Protein AF-A0A1Y2AYG5-F1 (afdb_monomer)

Sequence (464 aa):
MLGGLNALKTDTSNVKEKLIAFVEADDFTETLEAFQVYKQSCIDKLEKLKEGNGNNEVANIFNKQNTTQPKKDNTPIDLSVPEDESWRNLPEFIEIEEIIKEDTFNIKTKEPYIVYTNLKKASIRSIPHLRPMWKGLDSHFEAEEYQKSAKVYDEFLKKRDEYREDNKKIYPQERNILIIGAGPAGLRMAIEAAFLKFNNIVVAEKKNFFDRTEILEAWPFDLIDLRDLGVRDLYTNFGVRGHDLISTKRLQLCLLKLALILGVRVYPSSEYKYVNRFNNKKSPYYTATFETEYDELKNYEFNVLVDASGHNSNIMKEFNFEKEVIPGLHDIAITANFDTDNNINNLNKAKYTPFNHGICNVQFSNIIYNSDETHFILTTPDKENLLDTGVLIEDKDSLDELLEPENVNYDILATYLRRVADKCKIPATCLLSISNKTNKPCIGIYNISERHCANKPSKFLAEV

Nearest PDB structures (foldseek):
  4txk-assembly1_A  TM=8.740E-01  e=3.853E-24  Mus musculus
  6ici-assembly1_A  TM=8.626E-01  e=5.966E-24  Homo sapiens
  2c4c-assembly1_A  TM=8.915E-01  e=1.985E-23  Mus musculus
  9ewy-assembly1_A  TM=8.355E-01  e=2.215E-23  Homo sapiens
  8y6k-assembly1_A  TM=8.311E-01  e=3.052E-22  Homo sapiens

Structure (mmCIF, N/CA/C/O backbone):
data_AF-A0A1Y2AYG5-F1
#
_entry.id   AF-A0A1Y2AYG5-F1
#
loop_
_atom_site.group_PDB
_atom_site.id
_atom_site.type_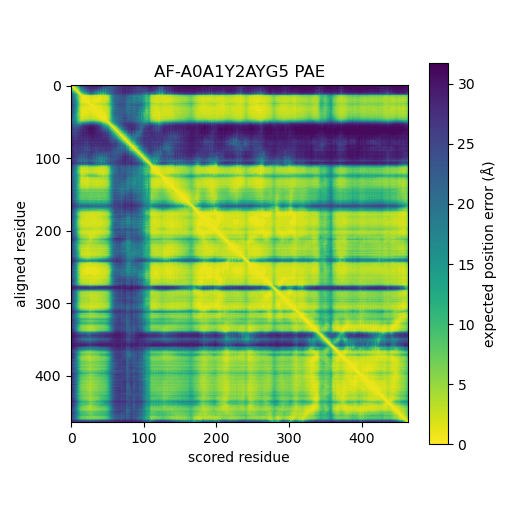symbol
_atom_site.label_atom_id
_atom_site.label_alt_id
_atom_site.label_comp_id
_atom_site.label_asym_id
_atom_site.label_entity_id
_atom_site.label_seq_id
_atom_site.pdbx_PDB_ins_code
_atom_site.Cartn_x
_atom_site.Cartn_y
_atom_site.Cartn_z
_atom_site.occupancy
_atom_site.B_iso_or_equiv
_atom_site.auth_seq_id
_atom_site.auth_comp_id
_atom_site.auth_asym_id
_atom_site.auth_atom_id
_atom_site.pdbx_PDB_model_num
ATOM 1 N N . MET A 1 1 ? -31.610 45.665 21.659 1.00 35.00 1 MET A N 1
ATOM 2 C CA . MET A 1 1 ? -31.262 45.163 20.311 1.00 35.00 1 MET A CA 1
ATOM 3 C C . MET A 1 1 ? -29.876 45.676 19.970 1.00 35.00 1 MET A C 1
ATOM 5 O O . MET A 1 1 ? -29.700 46.877 20.087 1.00 35.00 1 MET A O 1
ATOM 9 N N . LEU A 1 2 ? -28.960 44.777 19.586 1.00 32.00 2 LEU A N 1
ATOM 10 C CA . LEU A 1 2 ? -27.516 44.934 19.287 1.00 32.00 2 LEU A CA 1
ATOM 11 C C . LEU A 1 2 ? -26.640 44.188 20.304 1.00 32.00 2 LEU A C 1
ATOM 13 O O . LEU A 1 2 ? -26.036 44.777 21.189 1.00 32.00 2 LEU A O 1
ATOM 17 N N . GLY A 1 3 ? -26.596 42.862 20.170 1.00 26.06 3 GLY A N 1
ATOM 18 C CA . GLY A 1 3 ? -25.711 41.999 20.959 1.00 26.06 3 GLY A CA 1
ATOM 19 C C . GLY A 1 3 ? -25.480 40.623 20.334 1.00 26.06 3 GLY A C 1
ATOM 20 O O . GLY A 1 3 ? -25.207 39.676 21.054 1.00 26.06 3 GLY A O 1
ATOM 21 N N . GLY A 1 4 ? -25.642 40.485 19.012 1.00 30.83 4 GLY A N 1
ATOM 22 C CA . GLY A 1 4 ? -25.749 39.177 18.356 1.00 30.83 4 GLY A CA 1
ATOM 23 C C . GLY A 1 4 ? -24.861 38.971 17.133 1.00 30.83 4 GLY A C 1
ATOM 24 O O . GLY A 1 4 ? -25.302 38.282 16.228 1.00 30.83 4 GLY A O 1
ATOM 25 N N . LEU A 1 5 ? -23.667 39.578 17.053 1.00 32.94 5 LEU A N 1
ATOM 26 C CA . LEU A 1 5 ? -22.812 39.445 15.854 1.00 32.94 5 LEU A CA 1
ATOM 27 C C . LEU A 1 5 ? -21.291 39.308 16.084 1.00 32.94 5 LEU A C 1
ATOM 29 O O . LEU A 1 5 ? -20.568 39.151 15.111 1.00 32.94 5 LEU A O 1
ATOM 33 N N . ASN A 1 6 ? -20.779 39.270 17.322 1.00 32.59 6 ASN A N 1
ATOM 34 C CA . ASN A 1 6 ? -19.320 39.269 17.570 1.00 32.59 6 ASN A CA 1
ATOM 35 C C . ASN A 1 6 ? -18.747 37.980 18.191 1.00 32.59 6 ASN A C 1
ATOM 37 O O . ASN A 1 6 ? -17.748 38.025 18.903 1.00 32.59 6 ASN A O 1
AT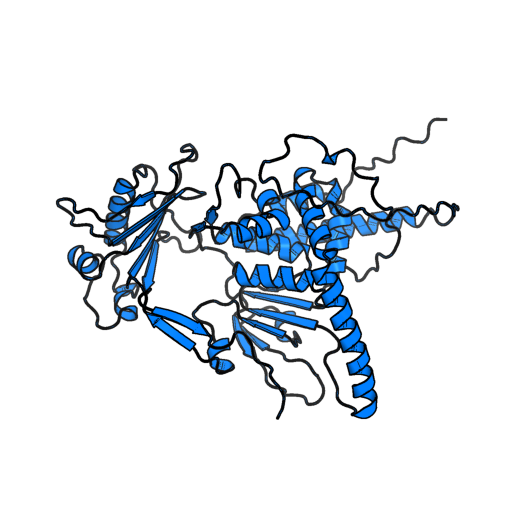OM 41 N N . ALA A 1 7 ? -19.330 36.818 17.890 1.00 35.38 7 ALA A N 1
ATOM 42 C CA . ALA A 1 7 ? -18.737 35.520 18.234 1.00 35.38 7 ALA A CA 1
ATOM 43 C C . ALA A 1 7 ? -18.156 34.777 17.015 1.00 35.38 7 ALA A C 1
ATOM 45 O O . ALA A 1 7 ? -18.065 33.558 17.015 1.00 35.38 7 ALA A O 1
ATOM 46 N N . LEU A 1 8 ? -17.692 35.497 15.991 1.00 36.84 8 LEU A N 1
ATOM 47 C CA . LEU A 1 8 ? -16.623 35.001 15.116 1.00 36.84 8 LEU A CA 1
ATOM 48 C C . LEU A 1 8 ? -15.284 35.320 15.795 1.00 36.84 8 LEU A C 1
ATOM 50 O O . LEU A 1 8 ? -14.509 36.152 15.331 1.00 36.84 8 LEU A O 1
ATOM 54 N N . LYS A 1 9 ? -15.038 34.702 16.960 1.00 40.22 9 LYS A N 1
ATOM 55 C CA . LYS A 1 9 ? -13.686 34.664 17.522 1.00 40.22 9 LYS A CA 1
ATOM 56 C C . LYS A 1 9 ? -12.837 33.865 16.539 1.00 40.22 9 LYS A C 1
ATOM 58 O O . LYS A 1 9 ? -13.169 32.729 16.211 1.00 40.22 9 LYS A O 1
ATOM 63 N N . THR A 1 10 ? -11.789 34.506 16.046 1.00 39.91 10 THR A N 1
ATOM 64 C CA . THR A 1 10 ? -10.717 33.934 15.235 1.00 39.91 10 THR A CA 1
ATOM 65 C C . THR A 1 10 ? -10.368 32.520 15.711 1.00 39.91 10 THR A C 1
ATOM 67 O O . THR A 1 10 ? -9.982 32.317 16.863 1.00 39.91 10 THR A O 1
ATOM 70 N N . ASP A 1 11 ? -10.554 31.528 14.836 1.00 47.84 11 ASP A N 1
ATOM 71 C CA . ASP A 1 11 ? -10.254 30.123 15.121 1.00 47.84 11 ASP A CA 1
ATOM 72 C C . ASP A 1 11 ? -8.728 29.945 15.221 1.00 47.84 11 ASP A C 1
ATOM 74 O O . ASP A 1 11 ? -8.037 29.685 14.241 1.00 47.84 11 ASP A O 1
ATOM 78 N N . THR A 1 12 ? -8.185 30.155 16.422 1.00 48.59 12 THR A N 1
ATOM 79 C CA . THR A 1 12 ? -6.743 30.067 16.726 1.00 48.59 12 THR A CA 1
ATOM 80 C C . THR A 1 12 ? -6.190 28.643 16.670 1.00 48.59 12 THR A C 1
ATOM 82 O O . THR A 1 12 ? -4.985 28.466 16.803 1.00 48.59 12 THR A O 1
ATOM 85 N N . SER A 1 13 ? -7.037 27.621 16.497 1.00 59.53 13 SER A N 1
ATOM 86 C CA . SER A 1 13 ? -6.594 26.222 16.386 1.00 59.53 13 SER A CA 1
ATOM 87 C C . SER A 1 13 ? -5.858 25.930 15.076 1.00 59.53 13 SER A C 1
ATOM 89 O O . SER A 1 13 ? -5.132 24.949 14.977 1.00 59.53 13 SER A O 1
ATOM 91 N N . ASN A 1 14 ? -6.039 26.786 14.067 1.00 84.50 14 ASN A N 1
ATOM 92 C CA . ASN A 1 14 ? -5.410 26.663 12.759 1.00 84.50 14 ASN A CA 1
ATOM 93 C C . ASN A 1 14 ? -5.638 25.303 12.052 1.00 84.50 14 ASN A C 1
ATOM 95 O O . ASN A 1 14 ? -4.874 24.904 11.172 1.00 84.50 14 ASN A O 1
ATOM 99 N N . VAL A 1 15 ? -6.724 24.595 12.404 1.00 87.19 15 VAL A N 1
ATOM 100 C CA . VAL A 1 15 ? -7.075 23.267 11.858 1.00 87.19 15 VAL A CA 1
ATOM 101 C C . VAL A 1 15 ? -7.103 23.265 10.333 1.00 87.19 15 VAL A C 1
ATOM 103 O O . VAL A 1 15 ? -6.713 22.283 9.711 1.00 87.19 15 VAL A O 1
ATOM 106 N N . LYS A 1 16 ? -7.544 24.366 9.713 1.00 90.19 16 LYS A N 1
ATOM 107 C CA . LYS A 1 16 ? -7.570 24.495 8.254 1.00 90.19 16 LYS A CA 1
ATOM 108 C C . LYS A 1 16 ? -6.169 24.384 7.652 1.00 90.19 16 LYS A C 1
ATOM 110 O O . LYS A 1 16 ? -5.987 23.568 6.760 1.00 90.19 16 LYS A O 1
ATOM 115 N N . GLU A 1 17 ? -5.199 25.170 8.121 1.00 92.44 17 GLU A N 1
ATOM 116 C CA . GLU A 1 17 ? -3.836 25.127 7.572 1.00 92.44 17 GLU A CA 1
ATOM 117 C C . GLU A 1 17 ? -3.163 23.784 7.863 1.00 92.44 17 GLU A C 1
ATOM 119 O O . GLU A 1 17 ? -2.474 23.249 7.000 1.00 92.44 17 GLU A O 1
ATOM 124 N N . LYS A 1 18 ? -3.401 23.192 9.043 1.00 94.00 18 LYS A N 1
ATOM 125 C CA . LYS A 1 18 ? -2.823 21.882 9.379 1.00 94.00 18 LYS A CA 1
ATOM 126 C C . LYS A 1 18 ? -3.422 20.742 8.559 1.00 94.00 18 LYS A C 1
ATOM 128 O O . LYS A 1 18 ? -2.687 19.857 8.138 1.00 94.00 18 LYS A O 1
ATOM 133 N N . LEU A 1 19 ? -4.726 20.787 8.282 1.00 93.56 19 LEU A N 1
ATOM 134 C CA . LEU A 1 19 ? -5.370 19.836 7.379 1.00 93.56 19 LEU A CA 1
ATOM 135 C C . LEU A 1 19 ? -4.857 19.989 5.943 1.00 93.56 19 LEU A C 1
ATOM 137 O O . LEU A 1 19 ? -4.623 18.979 5.293 1.00 93.56 19 LEU A O 1
ATOM 141 N N . ILE A 1 20 ? -4.653 21.222 5.461 1.00 93.06 20 ILE A N 1
ATOM 142 C CA . ILE A 1 20 ? -4.050 21.466 4.140 1.00 93.06 20 ILE A CA 1
ATOM 143 C C . ILE A 1 20 ? -2.657 20.838 4.079 1.00 93.06 20 ILE A C 1
ATOM 145 O O . ILE A 1 20 ? -2.421 20.015 3.205 1.00 93.06 20 ILE A O 1
ATOM 149 N N . ALA A 1 21 ? -1.787 21.129 5.050 1.00 95.06 21 ALA A N 1
ATOM 150 C CA . ALA A 1 21 ? -0.440 20.558 5.096 1.00 95.06 21 ALA A CA 1
ATOM 151 C C . ALA A 1 21 ? -0.455 19.017 5.104 1.00 95.06 21 ALA A C 1
ATOM 153 O O . ALA A 1 21 ? 0.321 18.383 4.401 1.00 95.06 21 ALA A O 1
ATOM 154 N N . PHE A 1 22 ? -1.375 18.401 5.852 1.00 94.81 22 PHE A N 1
ATOM 155 C CA . PHE A 1 22 ? -1.542 16.947 5.851 1.00 94.81 22 PHE A CA 1
ATOM 156 C C . PHE A 1 22 ? -2.014 16.391 4.499 1.00 94.81 22 PHE A C 1
ATOM 158 O O . PHE A 1 22 ? -1.532 15.351 4.052 1.00 94.81 22 PHE A O 1
ATOM 165 N N . VAL A 1 23 ? -2.955 17.065 3.838 1.00 93.69 23 VAL A N 1
ATOM 166 C CA . VAL A 1 23 ? -3.481 16.646 2.530 1.00 93.69 23 VAL A CA 1
ATOM 167 C C . VAL A 1 23 ? -2.434 16.825 1.430 1.00 93.69 23 VAL A C 1
ATOM 169 O O . VAL A 1 23 ? -2.330 15.961 0.560 1.00 93.69 23 VAL A O 1
ATOM 172 N N . GLU A 1 24 ? -1.637 17.890 1.492 1.00 93.88 24 GLU A N 1
ATOM 173 C CA . GLU A 1 24 ? -0.612 18.235 0.501 1.00 93.88 24 GLU A CA 1
ATOM 174 C C . GLU A 1 24 ? 0.703 17.465 0.675 1.00 93.88 24 GLU A C 1
ATOM 176 O O . GLU A 1 24 ? 1.454 17.368 -0.292 1.00 93.88 24 GLU A O 1
ATOM 181 N N . ALA A 1 25 ? 0.954 16.865 1.846 1.00 92.56 25 ALA A N 1
ATOM 182 C CA . ALA A 1 25 ? 2.151 16.062 2.097 1.00 92.56 25 ALA A CA 1
ATOM 183 C C . ALA A 1 25 ? 2.362 14.987 1.013 1.00 92.56 25 ALA A C 1
ATOM 185 O O . ALA A 1 25 ? 1.443 14.213 0.703 1.00 92.56 25 ALA A O 1
ATOM 186 N N . ASP A 1 26 ? 3.566 14.924 0.442 1.00 90.44 26 ASP A N 1
ATOM 187 C CA . ASP A 1 26 ? 3.857 14.129 -0.762 1.00 90.44 26 ASP A CA 1
ATOM 188 C C . ASP A 1 26 ? 4.827 12.964 -0.517 1.00 90.44 26 ASP A C 1
ATOM 190 O O . ASP A 1 26 ? 5.192 1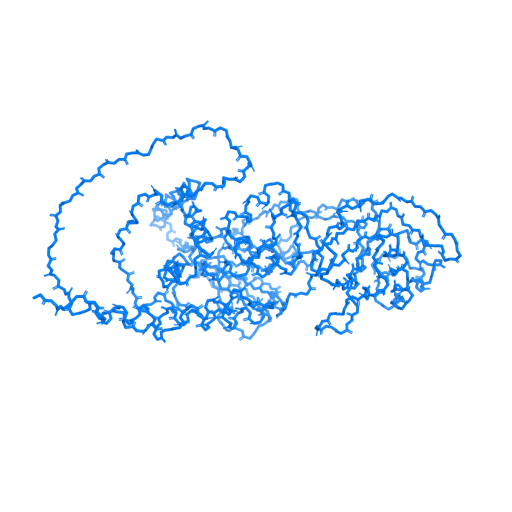2.220 -1.434 1.00 90.44 26 ASP A O 1
ATOM 194 N N . ASP A 1 27 ? 5.226 12.744 0.731 1.00 90.25 27 ASP A N 1
ATOM 195 C CA . ASP A 1 27 ? 5.956 11.548 1.128 1.00 90.25 27 ASP A CA 1
ATOM 196 C C . ASP A 1 27 ? 5.429 10.926 2.424 1.00 90.25 27 ASP A C 1
ATOM 198 O O . ASP A 1 27 ? 4.588 11.483 3.131 1.00 90.25 27 ASP A O 1
ATOM 202 N N . PHE A 1 28 ? 5.888 9.703 2.693 1.00 87.69 28 PHE A N 1
ATOM 203 C CA . PHE A 1 28 ? 5.437 8.897 3.824 1.00 87.69 28 PHE A CA 1
ATOM 204 C C . PHE A 1 28 ? 5.690 9.598 5.165 1.00 87.69 28 PHE A C 1
ATOM 206 O O . PHE A 1 28 ? 4.788 9.677 5.999 1.00 87.69 28 PHE A O 1
ATOM 213 N N . THR A 1 29 ? 6.919 10.072 5.384 1.00 86.31 29 THR A N 1
ATOM 214 C CA . THR A 1 29 ? 7.352 10.669 6.650 1.00 86.31 29 THR A CA 1
ATOM 215 C C . THR A 1 29 ? 6.633 11.989 6.867 1.00 86.31 29 THR A C 1
ATOM 217 O O . THR A 1 29 ? 6.017 12.177 7.915 1.00 86.31 29 THR A O 1
ATOM 220 N N . GLU A 1 30 ? 6.625 12.847 5.846 1.00 91.44 30 GLU A N 1
ATOM 221 C CA . GLU A 1 30 ? 5.915 14.125 5.875 1.00 91.44 30 GLU A CA 1
ATOM 222 C C . GLU A 1 30 ? 4.423 13.923 6.181 1.00 91.44 30 GLU A C 1
ATOM 224 O O . GLU A 1 30 ? 3.861 14.619 7.025 1.00 91.44 30 GLU A O 1
ATOM 229 N N . THR A 1 31 ? 3.785 12.917 5.569 1.00 92.44 31 THR A N 1
ATOM 230 C CA . THR A 1 31 ? 2.367 12.605 5.810 1.00 92.44 31 THR A CA 1
ATOM 231 C C . THR A 1 31 ? 2.112 12.237 7.272 1.00 92.44 31 THR A C 1
ATOM 233 O O . THR A 1 31 ? 1.139 12.714 7.861 1.00 92.44 31 THR A O 1
ATOM 236 N N . LEU A 1 32 ? 2.967 11.407 7.881 1.00 87.81 32 LEU A N 1
ATOM 237 C CA . LEU A 1 32 ? 2.822 11.036 9.290 1.00 87.81 32 LEU A CA 1
ATOM 238 C C . LEU A 1 32 ? 3.035 12.230 10.226 1.00 87.81 32 LEU A C 1
ATOM 240 O O . LEU A 1 32 ? 2.242 12.426 11.147 1.00 87.81 32 LEU A O 1
ATOM 244 N N . GLU A 1 33 ? 4.071 13.034 9.995 1.00 88.38 33 GLU A N 1
ATOM 245 C CA . GLU A 1 33 ? 4.372 14.217 10.807 1.00 88.38 33 GLU A CA 1
ATOM 246 C C . GLU A 1 33 ? 3.253 15.261 10.710 1.00 88.38 33 GLU A C 1
ATOM 248 O O . GLU A 1 33 ? 2.733 15.726 11.731 1.00 88.38 33 GLU A O 1
ATOM 253 N N . ALA A 1 34 ? 2.810 15.571 9.489 1.00 91.44 34 ALA A N 1
ATOM 254 C CA . ALA A 1 34 ? 1.711 16.494 9.245 1.00 91.44 34 ALA A CA 1
ATOM 255 C C . ALA A 1 34 ? 0.401 15.993 9.870 1.00 91.44 34 ALA A C 1
ATOM 257 O O . ALA A 1 34 ? -0.348 16.791 10.442 1.00 91.44 34 ALA A O 1
ATOM 258 N N . PHE A 1 35 ? 0.146 14.677 9.845 1.00 93.25 35 PHE A N 1
ATOM 259 C CA . PHE A 1 35 ? -1.010 14.087 10.516 1.00 93.25 35 PHE A CA 1
ATOM 260 C C . PHE A 1 35 ? -0.979 14.300 12.030 1.00 93.25 35 PHE A C 1
ATOM 262 O O . PHE A 1 35 ? -2.010 14.647 12.599 1.00 93.25 35 PHE A O 1
ATOM 269 N N . GLN A 1 36 ? 0.171 14.136 12.695 1.00 86.88 36 GLN A N 1
ATOM 270 C CA . GLN A 1 36 ? 0.264 14.364 14.145 1.00 86.88 36 GLN A CA 1
ATOM 271 C C . GLN A 1 36 ? -0.063 15.816 14.505 1.00 86.88 36 GLN A C 1
ATOM 273 O O . GLN A 1 36 ? -0.853 16.071 15.417 1.00 86.88 36 GLN A O 1
ATOM 278 N N . VAL A 1 37 ? 0.478 16.772 13.746 1.00 90.06 37 VAL A N 1
ATOM 279 C CA . VAL A 1 37 ? 0.200 18.202 13.943 1.00 90.06 37 VAL A CA 1
ATOM 280 C C . VAL A 1 37 ? -1.278 18.518 13.679 1.00 90.06 37 VAL A C 1
ATOM 282 O O . VAL A 1 37 ? -1.913 19.236 14.456 1.00 90.06 37 VAL A O 1
ATOM 285 N N . TYR A 1 38 ? -1.854 17.964 12.610 1.00 91.69 38 TYR A N 1
ATOM 286 C CA . TYR A 1 38 ? -3.275 18.102 12.292 1.00 91.69 38 TYR A CA 1
ATOM 287 C C . TYR A 1 38 ? -4.172 17.501 13.381 1.00 91.69 38 TYR A C 1
ATOM 289 O O . TYR A 1 38 ? -5.088 18.176 13.864 1.00 91.69 38 TYR A O 1
ATOM 297 N N . LYS A 1 39 ? -3.883 16.276 13.825 1.00 86.50 39 LYS A N 1
ATOM 298 C CA . LYS A 1 39 ? -4.608 15.597 14.899 1.00 86.50 39 LYS A CA 1
ATOM 299 C C . LYS A 1 39 ? -4.593 16.440 16.172 1.00 86.50 39 LYS A C 1
ATOM 301 O O . LYS A 1 39 ? -5.661 16.682 16.730 1.00 86.50 39 LYS A O 1
ATOM 306 N N . GLN A 1 40 ? -3.430 16.951 16.580 1.00 84.25 40 GLN A N 1
ATOM 307 C CA . GLN A 1 40 ? -3.321 17.808 17.762 1.00 84.25 40 GLN A CA 1
ATOM 308 C C . GLN A 1 40 ? -4.148 19.092 17.620 1.00 84.25 40 GLN A C 1
ATOM 310 O O . GLN A 1 40 ? -4.907 19.433 18.520 1.00 84.25 40 GLN A O 1
ATOM 315 N N . SER A 1 41 ? -4.113 19.750 16.456 1.00 88.19 41 SER A N 1
ATOM 316 C CA . SER A 1 41 ? -4.933 20.951 16.227 1.00 88.19 41 SER A CA 1
ATOM 317 C C . SER A 1 41 ? -6.443 20.691 16.364 1.00 88.19 41 SER A C 1
ATOM 319 O O . SER A 1 41 ? -7.191 21.555 16.830 1.00 88.19 41 SER A O 1
ATOM 321 N N . CYS A 1 42 ? -6.905 19.489 15.995 1.00 86.38 42 CYS A N 1
ATOM 322 C CA . CYS A 1 42 ? -8.297 19.082 16.174 1.00 86.38 42 CYS A CA 1
ATOM 323 C C . CYS A 1 42 ? -8.648 18.884 17.652 1.00 86.38 42 CYS A C 1
ATOM 325 O O . CYS A 1 42 ? -9.735 19.291 18.064 1.00 86.38 42 CYS A O 1
ATOM 327 N N . ILE A 1 43 ? -7.739 18.294 18.437 1.00 82.81 43 ILE A N 1
ATOM 328 C CA . ILE A 1 43 ? -7.890 18.129 19.891 1.00 82.81 43 ILE A CA 1
ATOM 329 C C . ILE A 1 43 ? -8.068 19.498 20.542 1.00 82.81 43 ILE A C 1
ATOM 331 O O . ILE A 1 43 ? -9.110 19.754 21.144 1.00 82.81 43 ILE A O 1
ATOM 335 N N . ASP A 1 44 ? -7.124 20.411 20.305 1.00 84.19 44 ASP A N 1
ATOM 336 C CA . ASP A 1 44 ? -7.125 21.755 20.889 1.00 84.19 44 ASP A CA 1
ATOM 337 C C . ASP A 1 44 ? -8.418 22.520 20.554 1.00 84.19 44 ASP A C 1
ATOM 339 O O . ASP A 1 44 ? -8.971 23.259 21.374 1.00 84.19 44 ASP A O 1
ATOM 343 N N . LYS A 1 45 ? -8.930 22.355 19.325 1.00 84.25 45 LYS A N 1
ATOM 344 C CA . LYS A 1 45 ? -10.197 22.960 18.895 1.00 84.25 45 LYS A CA 1
ATOM 345 C C . LYS A 1 45 ? -11.392 22.389 19.655 1.00 84.25 45 LYS A C 1
ATOM 347 O O . LYS A 1 45 ? -12.271 23.146 20.068 1.00 84.25 45 LYS A O 1
ATOM 352 N N . LEU A 1 46 ? -11.457 21.068 19.803 1.00 82.69 46 LEU A N 1
ATOM 353 C CA . LEU A 1 46 ? -12.567 20.395 20.477 1.00 82.69 46 LEU A CA 1
ATOM 354 C C . LEU A 1 46 ? -12.572 20.670 21.985 1.00 82.69 46 LEU A C 1
ATOM 356 O O . LEU A 1 46 ? -13.650 20.834 22.554 1.00 82.69 46 LEU A O 1
ATOM 360 N N . GLU A 1 47 ? -11.406 20.783 22.620 1.00 80.81 47 GLU A N 1
ATOM 361 C CA . GLU A 1 47 ? -11.280 21.168 24.031 1.00 80.81 47 GLU A CA 1
ATOM 362 C C . GLU A 1 47 ? -11.779 22.596 24.279 1.00 80.81 47 GLU A C 1
ATOM 364 O O . GLU A 1 47 ? -12.641 22.804 25.133 1.00 80.81 47 GLU A O 1
ATOM 369 N N . LYS A 1 48 ? -11.380 23.565 23.445 1.00 79.75 48 LYS A N 1
ATOM 370 C CA . LYS A 1 48 ? -11.895 24.947 23.521 1.00 79.75 48 LYS A CA 1
ATOM 371 C C . LYS A 1 48 ? -13.418 25.029 23.375 1.00 79.75 48 LYS A C 1
ATOM 373 O O . LYS A 1 48 ? -14.062 25.868 24.006 1.00 79.75 48 LYS A O 1
ATOM 378 N N . LEU A 1 49 ? -14.013 24.175 22.537 1.00 75.62 49 LEU A N 1
ATOM 379 C CA . LEU A 1 49 ? -15.471 24.110 22.378 1.00 75.62 49 LEU A CA 1
ATOM 380 C C . LEU A 1 49 ? -16.170 23.578 23.638 1.00 75.62 49 LEU A C 1
ATOM 382 O O . LEU A 1 49 ? -17.265 24.042 23.953 1.00 75.62 49 LEU A O 1
ATOM 386 N N . LYS A 1 50 ? -15.548 22.651 24.379 1.00 72.12 50 LYS A N 1
ATOM 387 C CA . LYS A 1 50 ? -16.073 22.187 25.674 1.00 72.12 50 LYS A CA 1
ATOM 388 C C . LYS A 1 50 ? -16.069 23.304 26.711 1.00 72.12 50 LYS A C 1
ATOM 390 O O . LYS A 1 50 ? -17.089 23.540 27.351 1.00 72.12 50 LYS A O 1
ATOM 395 N N . GLU A 1 51 ? -14.949 24.012 26.840 1.00 67.81 51 GLU A N 1
ATOM 396 C CA . GLU A 1 51 ? -14.799 25.118 27.796 1.00 67.81 51 GLU A CA 1
ATOM 397 C C . GLU A 1 51 ? -15.792 26.257 27.519 1.00 67.81 51 GLU A C 1
ATOM 399 O O . GLU A 1 51 ? -16.324 26.864 28.446 1.00 67.81 51 GLU A O 1
ATOM 404 N N . GLY A 1 52 ? -16.092 26.524 26.242 1.00 58.47 52 GLY A N 1
ATOM 405 C CA . GLY A 1 52 ? -17.087 27.520 25.838 1.00 58.47 52 GLY A CA 1
ATOM 406 C C . GLY A 1 52 ? -18.539 27.127 26.137 1.00 58.47 52 GLY A C 1
ATOM 407 O O . GLY A 1 52 ? -19.355 28.008 26.414 1.00 58.47 52 GLY A O 1
ATOM 408 N N . ASN A 1 53 ? -18.860 25.829 26.117 1.00 54.12 53 ASN A N 1
ATOM 409 C CA . ASN A 1 53 ? -20.208 25.315 26.385 1.00 54.12 53 ASN A CA 1
ATOM 410 C C . ASN A 1 53 ? -20.485 25.066 27.877 1.00 54.12 53 ASN A C 1
ATOM 412 O O . ASN A 1 53 ? -21.646 25.074 28.275 1.00 54.12 53 ASN A O 1
ATOM 416 N N . GLY A 1 54 ? -19.453 24.937 28.719 1.00 43.19 54 GLY A N 1
ATOM 417 C CA . GLY A 1 54 ? -19.592 24.756 30.173 1.00 43.19 54 GLY A CA 1
ATOM 418 C C . GLY A 1 54 ? -20.224 25.933 30.937 1.00 43.19 54 GLY A C 1
ATOM 419 O O . GLY A 1 54 ? -20.465 25.813 32.133 1.00 43.19 54 GLY A O 1
ATOM 420 N N . ASN A 1 55 ? -20.515 27.056 30.267 1.00 38.97 55 ASN A N 1
ATOM 421 C CA . ASN A 1 55 ? -21.218 28.211 30.846 1.00 38.97 55 ASN A CA 1
ATOM 422 C C . ASN A 1 55 ? -22.685 28.351 30.400 1.00 38.97 55 ASN A C 1
ATOM 424 O O . ASN A 1 55 ? -23.353 29.282 30.841 1.00 38.97 55 ASN A O 1
ATOM 428 N N . ASN A 1 56 ? -23.196 27.455 29.551 1.00 37.44 56 ASN A N 1
ATOM 429 C CA . ASN A 1 56 ? -24.594 27.455 29.115 1.00 37.44 56 ASN A CA 1
ATOM 430 C C . ASN A 1 56 ? -25.199 26.063 29.311 1.00 37.44 56 ASN A C 1
ATOM 432 O O . ASN A 1 56 ? -25.565 25.389 28.352 1.00 37.44 56 ASN A O 1
ATOM 436 N N . GLU A 1 57 ? -25.312 25.633 30.564 1.00 33.34 57 GLU A N 1
ATOM 437 C CA . GLU A 1 57 ? -26.154 24.490 30.894 1.00 33.34 57 GLU A CA 1
ATOM 438 C C . GLU A 1 57 ? -27.592 24.949 31.188 1.00 33.34 57 GLU A C 1
ATOM 440 O O . GLU A 1 57 ? -27.862 25.729 32.100 1.00 33.34 57 GLU A O 1
ATOM 445 N N . VAL A 1 58 ? -28.500 24.377 30.392 1.00 33.53 58 VAL A N 1
ATOM 446 C CA . VAL A 1 58 ? -29.942 24.194 30.607 1.00 33.53 58 VAL A CA 1
ATOM 447 C C . VAL A 1 58 ? -30.862 25.401 30.367 1.00 33.53 58 VAL A C 1
ATOM 449 O O . VAL A 1 58 ? -31.343 26.064 31.284 1.00 33.53 58 VAL A O 1
ATOM 452 N N . ALA A 1 59 ? -31.280 25.555 29.107 1.00 27.52 59 ALA A N 1
ATOM 453 C CA . ALA A 1 59 ? -32.621 26.034 28.782 1.00 27.52 59 ALA A CA 1
ATOM 454 C C . ALA A 1 59 ? -33.232 25.169 27.665 1.00 27.52 59 ALA A C 1
ATOM 456 O O . ALA A 1 59 ? -32.801 25.223 26.521 1.00 27.52 59 ALA A O 1
ATOM 457 N N . ASN A 1 60 ? -34.216 24.358 28.068 1.00 31.36 60 ASN A N 1
ATOM 458 C CA . ASN A 1 60 ? -35.270 23.677 27.305 1.00 31.36 60 ASN A CA 1
ATOM 459 C C . ASN A 1 60 ? -35.370 23.956 25.792 1.00 31.36 60 ASN A C 1
ATOM 461 O O . ASN A 1 60 ? -35.449 25.114 25.400 1.00 31.36 60 ASN A O 1
ATOM 465 N N . ILE A 1 61 ? -35.635 22.903 25.002 1.00 26.17 61 ILE A N 1
ATOM 466 C CA . ILE A 1 61 ? -36.921 22.688 24.296 1.00 26.17 61 ILE A CA 1
ATOM 467 C C . ILE A 1 61 ? -36.986 21.227 23.799 1.00 26.17 61 ILE A C 1
ATOM 469 O O . ILE A 1 61 ? -36.421 20.849 22.780 1.00 26.17 61 ILE A O 1
ATOM 473 N N . PHE A 1 62 ? -37.736 20.397 24.529 1.00 27.44 62 PHE A N 1
ATOM 474 C CA . PHE A 1 62 ? -38.342 19.178 23.995 1.00 27.44 62 PHE A CA 1
ATOM 475 C C . PHE A 1 62 ? -39.578 19.572 23.179 1.00 27.44 62 PHE A C 1
ATOM 477 O O . PHE A 1 62 ? -40.502 20.166 23.733 1.00 27.44 62 PHE A O 1
ATOM 484 N N . ASN A 1 63 ? -39.589 19.236 21.887 1.00 31.84 63 ASN A N 1
ATOM 485 C CA . ASN A 1 63 ? -40.720 18.679 21.124 1.00 31.84 63 ASN A CA 1
ATOM 486 C C . ASN A 1 63 ? -40.630 19.072 19.647 1.00 31.84 63 ASN A C 1
ATOM 488 O O . ASN A 1 63 ? -41.123 20.124 19.245 1.00 31.84 63 ASN A O 1
ATOM 492 N N . LYS A 1 64 ? -40.125 18.152 18.823 1.00 27.08 64 LYS A N 1
ATOM 493 C CA . LYS A 1 64 ? -40.681 17.891 17.490 1.00 27.08 64 LYS A CA 1
ATOM 494 C C . LYS A 1 64 ? -40.274 16.491 17.039 1.00 27.08 64 LYS A C 1
ATOM 496 O O . LYS A 1 64 ? -39.176 16.263 16.552 1.00 27.08 64 LYS A O 1
ATOM 501 N N . GLN A 1 65 ? -41.189 15.544 17.229 1.00 32.56 65 GLN A N 1
ATOM 502 C CA . GLN A 1 65 ? -41.185 14.297 16.474 1.00 32.56 65 GLN A CA 1
ATOM 503 C C . GLN A 1 65 ? -41.376 14.642 14.995 1.00 32.56 65 GLN A C 1
ATOM 505 O O . GLN A 1 65 ? -42.343 15.321 14.662 1.00 32.56 65 GLN A O 1
ATOM 510 N N . ASN A 1 66 ? -40.501 14.151 14.120 1.00 27.34 66 ASN A N 1
ATOM 511 C CA . ASN A 1 66 ? -40.816 14.011 12.704 1.00 27.34 66 ASN A CA 1
ATOM 512 C C . ASN A 1 66 ? -40.353 12.640 12.214 1.00 27.34 66 ASN A C 1
ATOM 514 O O . ASN A 1 66 ? -39.171 12.347 12.076 1.00 27.34 66 ASN A O 1
ATOM 518 N N . THR A 1 67 ? -41.348 11.796 11.971 1.00 34.28 67 THR A N 1
ATOM 519 C CA . THR A 1 67 ? -41.280 10.556 11.209 1.00 34.28 67 THR A CA 1
ATOM 520 C C . THR A 1 67 ? -41.059 10.861 9.731 1.00 34.28 67 THR A C 1
ATOM 522 O O . THR A 1 67 ? -41.854 11.589 9.135 1.00 34.28 67 THR A O 1
ATOM 525 N N . THR A 1 68 ? -40.061 10.253 9.092 1.00 29.73 68 THR A N 1
ATOM 526 C CA . THR A 1 68 ? -40.106 10.020 7.639 1.00 29.73 68 THR A CA 1
ATOM 527 C C . THR A 1 68 ? -39.217 8.836 7.261 1.00 29.73 68 THR A C 1
ATOM 529 O O . THR A 1 68 ? -38.022 8.827 7.532 1.00 29.73 68 THR A O 1
ATOM 532 N N . GLN A 1 69 ? -39.824 7.806 6.668 1.00 28.06 69 GLN A N 1
ATOM 533 C CA . GLN A 1 69 ? -39.122 6.668 6.068 1.00 28.06 69 GLN A CA 1
ATOM 534 C C . GLN A 1 69 ? -38.504 7.080 4.721 1.00 28.06 69 GLN A C 1
ATOM 536 O O . GLN A 1 69 ? -39.166 7.800 3.966 1.00 28.06 69 GLN A O 1
ATOM 541 N N . PRO A 1 70 ? -37.305 6.594 4.353 1.00 35.06 70 PRO A N 1
ATOM 542 C CA . PRO A 1 70 ? -36.759 6.831 3.025 1.00 35.06 70 PRO A CA 1
ATOM 543 C C . PRO A 1 70 ? -37.424 5.904 1.993 1.00 35.06 70 PRO A C 1
ATOM 545 O O . PRO A 1 70 ? -37.546 4.694 2.197 1.00 35.06 70 PRO A O 1
ATOM 548 N N . LYS A 1 71 ? -37.863 6.477 0.865 1.00 30.61 71 LYS A N 1
ATOM 549 C CA . LYS A 1 71 ? -38.293 5.722 -0.321 1.00 30.61 71 LYS A CA 1
ATOM 550 C C . LYS A 1 71 ? -37.060 5.177 -1.046 1.00 30.61 71 LYS A C 1
ATOM 552 O O . LYS A 1 71 ? -36.111 5.919 -1.270 1.00 30.61 71 LYS A O 1
ATOM 557 N N . LYS A 1 72 ? -37.106 3.899 -1.438 1.00 32.62 72 LYS A N 1
ATOM 558 C CA . LYS A 1 72 ? -36.123 3.279 -2.340 1.00 32.62 72 LYS A CA 1
ATOM 559 C C . LYS A 1 72 ? -36.251 3.879 -3.738 1.00 32.62 72 LYS A C 1
ATOM 561 O O . LYS A 1 72 ? -37.340 3.842 -4.311 1.00 32.62 72 LYS A O 1
ATOM 566 N N . ASP A 1 73 ? -35.145 4.393 -4.261 1.00 37.69 73 ASP A N 1
ATOM 567 C CA . ASP A 1 73 ? -35.005 4.788 -5.658 1.00 37.69 73 ASP A CA 1
ATOM 568 C C . ASP A 1 73 ? -34.352 3.631 -6.433 1.00 37.69 73 ASP A C 1
ATOM 570 O O . ASP A 1 73 ? -33.295 3.139 -6.046 1.00 37.69 73 ASP A O 1
ATOM 574 N N . ASN A 1 74 ? -35.030 3.159 -7.479 1.00 33.53 74 ASN A N 1
ATOM 575 C CA . ASN A 1 74 ? -34.625 2.023 -8.316 1.00 33.53 74 ASN A CA 1
ATOM 576 C C . ASN A 1 74 ? -34.178 2.486 -9.717 1.00 33.53 74 ASN A C 1
ATOM 578 O O . ASN A 1 74 ? -34.278 1.728 -10.685 1.00 33.53 74 ASN A O 1
ATOM 582 N N . THR A 1 75 ? -33.738 3.736 -9.862 1.00 35.94 75 THR A N 1
ATOM 583 C CA . THR A 1 75 ? -33.308 4.261 -11.162 1.00 35.94 75 THR A CA 1
ATOM 584 C C . THR A 1 75 ? -31.927 3.695 -11.549 1.00 35.94 75 THR A C 1
ATOM 586 O O . THR A 1 75 ? -31.034 3.654 -10.700 1.00 35.94 75 THR A O 1
ATOM 589 N N . PRO A 1 76 ? -31.717 3.226 -12.798 1.00 33.31 76 PRO A N 1
ATOM 590 C CA . PRO A 1 76 ? -30.410 2.760 -13.263 1.00 33.31 76 PRO A CA 1
ATOM 591 C C . PRO A 1 76 ? -29.339 3.845 -13.104 1.00 33.31 76 PRO A C 1
ATOM 593 O O . PRO A 1 76 ? -29.600 5.010 -13.396 1.00 33.31 76 PRO A O 1
ATOM 596 N N . ILE A 1 77 ? -28.144 3.451 -12.658 1.00 40.25 77 ILE A N 1
ATOM 597 C CA . ILE A 1 77 ? -27.019 4.360 -12.408 1.00 40.25 77 ILE A CA 1
ATOM 598 C C . ILE A 1 77 ? -26.580 4.996 -13.733 1.00 40.25 77 ILE A C 1
ATOM 600 O O . ILE A 1 77 ? -25.978 4.335 -14.580 1.00 40.25 77 ILE A O 1
ATOM 604 N N . ASP A 1 78 ? -26.881 6.281 -13.899 1.00 35.06 78 ASP A N 1
ATOM 605 C CA . ASP A 1 78 ? -26.306 7.123 -14.943 1.00 35.06 78 ASP A CA 1
ATOM 606 C C . ASP A 1 78 ? -24.857 7.463 -14.555 1.00 35.06 78 ASP A C 1
ATOM 608 O O . ASP A 1 78 ? -24.591 7.999 -13.479 1.00 35.06 78 ASP A O 1
ATOM 612 N N . LEU A 1 79 ? -23.907 7.081 -15.412 1.00 38.59 79 LEU A N 1
ATOM 613 C CA . LEU A 1 79 ? -22.467 7.283 -15.213 1.00 38.59 79 LEU A CA 1
ATOM 614 C C . LEU A 1 79 ? -21.991 8.670 -15.680 1.00 38.59 79 LEU A C 1
ATOM 616 O O . LEU A 1 79 ? -20.791 8.952 -15.629 1.00 38.59 79 LEU A O 1
ATOM 620 N N . SER A 1 80 ? -22.895 9.533 -16.151 1.00 33.28 80 SER A N 1
ATOM 621 C CA . SER A 1 80 ? -22.580 10.928 -16.445 1.00 33.28 80 SER A CA 1
ATOM 622 C C . SER A 1 80 ? -22.532 11.770 -15.163 1.00 33.28 80 SER A C 1
ATOM 624 O O . SER A 1 80 ? -23.266 11.552 -14.201 1.00 33.28 80 SER A O 1
ATOM 626 N N . VAL A 1 81 ? -21.594 12.718 -15.115 1.00 38.47 81 VAL A N 1
ATOM 627 C CA . VAL A 1 81 ? -21.438 13.649 -13.989 1.00 38.47 81 VAL A CA 1
ATOM 628 C C . VAL A 1 81 ? -22.666 14.567 -13.948 1.00 38.47 81 VAL A C 1
ATOM 630 O O . VAL A 1 81 ? -22.899 15.256 -14.942 1.00 38.47 81 VAL A O 1
ATOM 633 N N . PRO A 1 82 ? -23.424 14.654 -12.838 1.00 36.09 82 PRO A N 1
ATOM 634 C CA . PRO A 1 82 ? -24.446 15.682 -12.716 1.00 36.09 82 PRO A CA 1
ATOM 635 C C . PRO A 1 82 ? -23.751 17.045 -12.644 1.00 36.09 82 PRO A C 1
ATOM 637 O O . PRO A 1 82 ? -22.996 17.318 -11.711 1.00 36.09 82 PRO A O 1
ATOM 640 N N . GLU A 1 83 ? -23.991 17.905 -13.634 1.00 42.84 83 GLU A N 1
ATOM 641 C CA . GLU A 1 83 ? -23.591 19.322 -13.590 1.00 42.84 83 GLU A CA 1
ATOM 642 C C . GLU A 1 83 ? -24.459 20.138 -12.614 1.00 42.84 83 GLU A C 1
ATOM 644 O O . GLU A 1 83 ? -24.231 21.335 -12.429 1.00 42.84 83 GLU A O 1
ATOM 649 N N . ASP A 1 84 ? -25.462 19.522 -11.984 1.00 45.22 84 ASP A N 1
ATOM 650 C CA . ASP A 1 84 ? -26.427 20.234 -11.165 1.00 45.22 84 ASP A CA 1
ATOM 651 C C . ASP A 1 84 ? -26.027 20.327 -9.685 1.00 45.22 84 ASP A C 1
ATOM 653 O O . ASP A 1 84 ? -25.491 19.423 -9.042 1.00 45.22 84 ASP A O 1
ATOM 657 N N . GLU A 1 85 ? -26.300 21.493 -9.107 1.00 39.34 85 GLU A N 1
ATOM 658 C CA . GLU A 1 85 ? -26.026 21.819 -7.709 1.00 39.34 85 GLU A CA 1
ATOM 659 C C . GLU A 1 85 ? -27.050 21.175 -6.754 1.00 39.34 85 GLU A C 1
ATOM 661 O O . GLU A 1 85 ? -27.356 21.723 -5.692 1.00 39.34 85 GLU A O 1
ATOM 666 N N . SER A 1 86 ? -27.590 20.007 -7.115 1.00 39.25 86 SER A N 1
ATOM 667 C CA . SER A 1 86 ? -28.610 19.260 -6.364 1.00 39.25 86 SER A CA 1
ATOM 668 C C . SER A 1 86 ? -28.166 18.911 -4.935 1.00 39.25 86 SER A C 1
ATOM 670 O O . SER A 1 86 ? -28.996 18.749 -4.038 1.00 39.25 86 SER A O 1
ATOM 672 N N . TRP A 1 87 ? -26.855 18.938 -4.670 1.00 37.56 87 TRP A N 1
ATOM 673 C CA . TRP A 1 87 ? -26.257 18.863 -3.334 1.00 37.56 87 TRP A CA 1
ATOM 674 C C . TRP A 1 87 ? -26.654 20.010 -2.384 1.00 37.56 87 TRP A C 1
ATOM 676 O O . TRP A 1 87 ? -26.464 19.871 -1.175 1.00 37.56 87 TRP A O 1
ATOM 686 N N . ARG A 1 88 ? -27.202 21.130 -2.881 1.00 34.97 88 ARG A N 1
ATOM 687 C CA . ARG A 1 88 ? -27.632 22.279 -2.059 1.00 34.97 88 ARG A CA 1
ATOM 688 C C . ARG A 1 88 ? -28.969 22.093 -1.345 1.00 34.97 88 ARG A C 1
ATOM 690 O O . ARG A 1 88 ? -29.239 22.845 -0.416 1.00 34.97 88 ARG A O 1
ATOM 697 N N . ASN A 1 89 ? -29.777 21.112 -1.746 1.00 35.66 89 ASN A N 1
ATOM 698 C CA . ASN A 1 89 ? -31.148 20.937 -1.249 1.00 35.66 89 ASN A CA 1
ATOM 699 C C . ASN A 1 89 ? -31.334 19.697 -0.356 1.00 35.66 89 ASN A C 1
ATOM 701 O O . ASN A 1 89 ? -32.459 19.229 -0.181 1.00 35.66 89 ASN A O 1
ATOM 705 N N . LEU A 1 90 ? -30.257 19.142 0.209 1.00 33.44 90 LEU A N 1
ATOM 706 C CA . LEU A 1 90 ? -30.370 18.022 1.146 1.00 33.44 90 LEU A CA 1
ATOM 707 C C . LEU A 1 90 ? -30.780 18.518 2.548 1.00 33.44 90 LEU A C 1
ATOM 709 O O . LEU A 1 90 ? -30.332 19.596 2.945 1.00 33.44 90 LEU A O 1
ATOM 713 N N . PRO A 1 91 ? -31.626 17.765 3.285 1.00 30.47 91 PRO A N 1
ATOM 714 C CA . PRO A 1 91 ? -32.167 18.185 4.577 1.00 30.47 91 PRO A CA 1
ATOM 715 C C . PRO A 1 91 ? -31.073 18.633 5.546 1.00 30.47 91 PRO A C 1
ATOM 717 O O . PRO A 1 91 ? -30.009 18.015 5.616 1.00 30.47 91 PRO A O 1
ATOM 720 N N . GLU A 1 92 ? -31.353 19.711 6.279 1.00 34.12 92 GLU A N 1
ATOM 721 C CA . GLU A 1 92 ? -30.471 20.278 7.295 1.00 34.12 92 GLU A CA 1
ATOM 722 C C . GLU A 1 92 ? -29.923 19.188 8.226 1.00 34.12 92 GLU A C 1
ATOM 724 O O . GLU A 1 92 ? -30.651 18.337 8.736 1.00 34.12 92 GLU A O 1
ATOM 729 N N . PHE A 1 93 ? -28.598 19.219 8.371 1.00 31.20 93 PHE A N 1
ATOM 730 C CA . PHE A 1 93 ? -27.772 18.316 9.158 1.00 31.20 93 PHE A CA 1
ATOM 731 C C . PHE A 1 93 ? -28.394 17.997 10.522 1.00 31.20 93 PHE A C 1
ATOM 733 O O . PHE A 1 93 ? -28.759 18.903 11.266 1.00 31.20 93 PHE A O 1
ATOM 740 N N . ILE A 1 94 ? -28.422 16.706 10.859 1.00 30.20 94 ILE A N 1
ATOM 741 C CA . ILE A 1 94 ? -28.752 16.199 12.193 1.00 30.20 94 ILE A CA 1
ATOM 742 C C . ILE A 1 94 ? -27.919 16.973 13.228 1.00 30.20 94 ILE A C 1
ATOM 744 O O . ILE A 1 94 ? -26.686 16.984 13.162 1.00 30.20 94 ILE A O 1
ATOM 748 N N . GLU A 1 95 ? -28.595 17.645 14.161 1.00 32.97 95 GLU A N 1
ATOM 749 C CA . GLU A 1 95 ? -27.979 18.209 15.361 1.00 32.97 95 GLU A CA 1
ATOM 750 C C . GLU A 1 95 ? -27.408 17.051 16.189 1.00 32.97 95 GLU A C 1
ATOM 752 O O . GLU A 1 95 ? -28.143 16.231 16.733 1.00 32.97 95 GLU A O 1
ATOM 757 N N . ILE A 1 96 ? -26.079 16.942 16.225 1.00 32.50 96 ILE A N 1
ATOM 758 C CA . ILE A 1 96 ? -25.365 15.932 17.010 1.00 32.50 96 ILE A CA 1
ATOM 759 C C . ILE A 1 96 ? -24.926 16.590 18.318 1.00 32.50 96 ILE A C 1
ATOM 761 O O . ILE A 1 96 ? -23.840 17.176 18.409 1.00 32.50 96 ILE A O 1
ATOM 765 N N . GLU A 1 97 ? -25.792 16.498 19.324 1.00 30.67 97 GLU A N 1
ATOM 766 C CA . GLU A 1 97 ? -25.390 16.600 20.723 1.00 30.67 97 GLU A CA 1
ATOM 767 C C . GLU A 1 97 ? -24.889 15.241 21.247 1.00 30.67 97 GLU A C 1
ATOM 769 O O . GLU A 1 97 ? -25.350 14.179 20.839 1.00 30.67 97 GLU A O 1
ATOM 774 N N . GLU A 1 98 ? -23.942 15.348 22.183 1.00 31.95 98 GLU A N 1
ATOM 775 C CA . GLU A 1 98 ? -23.405 14.344 23.113 1.00 31.95 98 GLU A CA 1
ATOM 776 C C . GLU A 1 98 ? -22.164 13.478 22.773 1.00 31.95 98 GLU A C 1
ATOM 778 O O . GLU A 1 98 ? -22.038 12.797 21.761 1.00 31.95 98 GLU A O 1
ATOM 783 N N . ILE A 1 99 ? -21.277 13.494 23.786 1.00 33.81 99 ILE A N 1
ATOM 784 C CA . ILE A 1 99 ? -20.080 12.695 24.114 1.00 33.81 99 ILE A CA 1
ATOM 785 C C . ILE A 1 99 ? -18.752 13.054 23.418 1.00 33.81 99 ILE A C 1
ATOM 787 O O . ILE A 1 99 ? -18.332 12.446 22.441 1.00 33.81 99 ILE A O 1
ATOM 791 N N . ILE A 1 100 ? -17.986 13.954 24.052 1.00 33.53 100 ILE A N 1
ATOM 792 C CA . ILE A 1 100 ? -16.523 14.040 23.896 1.00 33.53 100 ILE A CA 1
ATOM 793 C C . ILE A 1 100 ? -15.883 13.676 25.248 1.00 33.53 100 ILE A C 1
ATOM 795 O O . ILE A 1 100 ? -15.758 14.533 26.124 1.00 33.53 100 ILE A O 1
ATOM 799 N N . LYS A 1 101 ? -15.450 12.425 25.446 1.00 40.84 101 LYS A N 1
ATOM 800 C CA . LYS A 1 101 ? -14.632 12.047 26.621 1.00 40.84 101 LYS A CA 1
ATOM 801 C C . LYS A 1 101 ? -13.169 12.452 26.398 1.00 40.84 101 LYS A C 1
ATOM 803 O O . LYS A 1 101 ? -12.682 12.403 25.273 1.00 40.84 101 LYS A O 1
AT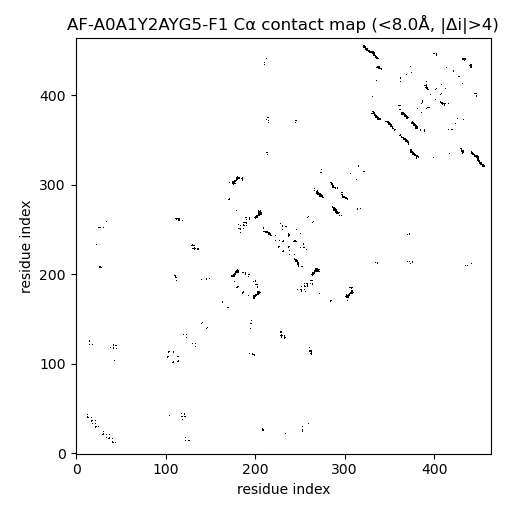OM 808 N N . GLU A 1 102 ? -12.476 12.874 27.453 1.00 34.97 102 GLU A N 1
ATOM 809 C CA . GLU A 1 102 ? -11.066 13.324 27.423 1.00 34.97 102 GLU A CA 1
ATOM 810 C C . GLU A 1 102 ? -10.093 12.274 26.859 1.00 34.97 102 GLU A C 1
ATOM 812 O O . GLU A 1 102 ? -9.055 12.623 26.314 1.00 34.97 102 GLU A O 1
ATOM 817 N N . ASP A 1 103 ? -10.459 10.990 26.892 1.00 38.12 103 ASP A N 1
ATOM 818 C CA . ASP A 1 103 ? -9.602 9.902 26.411 1.00 38.12 103 ASP A CA 1
ATOM 819 C C . ASP A 1 103 ? -9.611 9.748 24.876 1.00 38.12 103 ASP A C 1
ATOM 821 O O . ASP A 1 103 ? -8.710 9.114 24.344 1.00 38.12 103 ASP A O 1
ATOM 825 N N . THR A 1 104 ? -10.574 10.362 24.154 1.00 42.41 104 THR A N 1
ATOM 826 C CA . THR A 1 104 ? -10.937 10.107 22.728 1.00 42.41 104 THR A CA 1
ATOM 827 C C . THR A 1 104 ? -9.829 10.285 21.665 1.00 42.41 104 THR A C 1
ATOM 829 O O . THR A 1 104 ? -10.032 9.931 20.504 1.00 42.41 104 THR A O 1
ATOM 832 N N . PHE A 1 105 ? -8.657 10.790 22.047 1.00 42.88 105 PHE A N 1
ATOM 833 C CA . PHE A 1 105 ? -7.495 10.970 21.169 1.00 42.88 105 PHE A CA 1
ATOM 834 C C . PHE A 1 105 ? -6.192 10.387 21.715 1.00 42.88 105 PHE A C 1
ATOM 836 O O . PHE A 1 105 ? -5.197 10.309 20.977 1.00 42.88 105 PHE A O 1
ATOM 843 N N . ASN A 1 106 ? -6.197 9.983 22.987 1.00 36.88 106 ASN A N 1
ATOM 844 C CA . ASN A 1 106 ? -5.071 9.329 23.617 1.00 36.88 106 ASN A CA 1
ATOM 845 C C . ASN A 1 106 ? -4.872 7.972 22.940 1.00 36.88 106 ASN A C 1
ATOM 847 O O . ASN A 1 106 ? -5.835 7.326 22.522 1.00 36.88 106 ASN A O 1
ATOM 851 N N . ILE A 1 107 ? -3.627 7.516 22.856 1.00 41.16 107 ILE A N 1
ATOM 852 C CA . ILE A 1 107 ? -3.194 6.284 22.170 1.00 41.16 107 ILE A CA 1
ATOM 853 C C . ILE A 1 107 ? -3.853 5.003 22.761 1.00 41.16 107 ILE A C 1
ATOM 855 O O . ILE A 1 107 ? -3.667 3.892 22.273 1.00 41.16 107 ILE A O 1
ATOM 859 N N . LYS A 1 108 ? -4.713 5.159 23.776 1.00 40.31 108 LYS A N 1
ATOM 860 C CA . LYS A 1 108 ? -5.552 4.128 24.397 1.00 40.31 108 LYS A CA 1
ATOM 861 C C . LYS A 1 108 ? -7.020 4.124 23.961 1.00 40.31 108 LYS A C 1
ATOM 863 O O . LYS A 1 108 ? -7.781 3.300 24.466 1.00 40.31 108 LYS A O 1
ATOM 868 N N . THR A 1 109 ? -7.440 4.971 23.025 1.00 44.56 109 THR A N 1
ATOM 869 C CA . THR A 1 109 ? -8.782 4.845 22.442 1.00 44.56 109 THR A CA 1
ATOM 870 C C . THR A 1 109 ? -8.858 3.705 21.453 1.00 44.56 109 THR A C 1
ATOM 872 O O . THR A 1 109 ? -8.476 3.804 20.293 1.00 44.56 109 THR A O 1
ATOM 875 N N . LYS A 1 110 ? -9.399 2.603 21.958 1.00 52.47 110 LYS A N 1
ATOM 876 C CA . LYS A 1 110 ? -9.644 1.326 21.286 1.00 52.47 110 LYS A CA 1
ATOM 877 C C . LYS A 1 110 ? -10.806 1.365 20.278 1.00 52.47 110 LYS A C 1
ATOM 879 O O . LYS A 1 110 ? -11.499 0.361 20.121 1.00 52.47 110 LYS A O 1
ATOM 884 N N . GLU A 1 111 ? -11.079 2.517 19.656 1.00 67.31 111 GLU A N 1
ATOM 885 C CA . GLU A 1 111 ? -12.214 2.691 18.735 1.00 67.31 111 GLU A CA 1
ATOM 886 C C . GLU A 1 111 ? -11.904 3.712 17.613 1.00 67.31 111 GLU A C 1
ATOM 888 O O . GLU A 1 111 ? -12.155 4.911 17.767 1.00 67.31 111 GLU A O 1
ATOM 893 N N . PRO A 1 112 ? -11.395 3.255 16.452 1.00 72.31 112 PRO A N 1
ATOM 894 C CA . PRO A 1 112 ? -11.056 4.084 15.289 1.00 72.31 112 PRO A CA 1
ATOM 895 C C . PRO A 1 112 ? -12.209 4.994 14.812 1.00 72.31 112 PRO A C 1
ATOM 897 O O . PRO A 1 112 ? -11.992 6.137 14.409 1.00 72.31 112 PRO A O 1
ATOM 9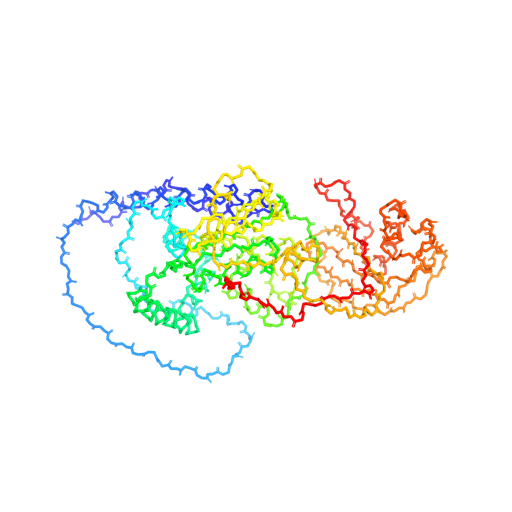00 N N . TYR A 1 113 ? -13.459 4.540 14.963 1.00 79.44 113 TYR A N 1
ATOM 901 C CA . TYR A 1 113 ? -14.662 5.318 14.640 1.00 79.44 113 TYR A CA 1
ATOM 902 C C . TYR A 1 113 ? -14.804 6.613 15.462 1.00 79.44 113 TYR A C 1
ATOM 904 O O . TYR A 1 113 ? -15.254 7.641 14.948 1.00 79.44 113 TYR A O 1
ATOM 912 N N . ILE A 1 114 ? -14.391 6.594 16.732 1.00 79.50 114 ILE A N 1
ATOM 913 C CA . ILE A 1 114 ? -14.416 7.782 17.593 1.00 79.50 114 ILE A CA 1
ATOM 914 C C . ILE A 1 114 ? -13.395 8.809 17.095 1.00 79.50 114 ILE A C 1
ATOM 916 O O . ILE A 1 114 ? -13.717 9.994 16.981 1.00 79.50 114 ILE A O 1
ATOM 920 N N . VAL A 1 115 ? -12.185 8.352 16.753 1.00 80.50 115 VAL A N 1
ATOM 921 C CA . VAL A 1 115 ? -11.126 9.208 16.195 1.00 80.50 115 VAL A CA 1
ATOM 922 C C . VAL A 1 115 ? -11.625 9.893 14.924 1.00 80.50 115 VAL A C 1
ATOM 924 O O . VAL A 1 115 ? -11.574 11.121 14.833 1.00 80.50 115 VAL A O 1
ATOM 927 N N . TYR A 1 116 ? -12.189 9.116 13.995 1.00 88.31 116 TYR A N 1
ATOM 928 C CA . TYR A 1 116 ? -12.796 9.630 12.768 1.00 88.31 116 TYR A CA 1
ATOM 929 C C . TYR A 1 116 ? -13.851 10.708 13.046 1.00 88.31 116 TYR A C 1
ATOM 931 O O . TYR A 1 116 ? -13.779 11.813 12.501 1.00 88.31 116 TYR A O 1
ATOM 939 N N . THR A 1 117 ? -14.805 10.413 13.933 1.00 86.56 117 THR A N 1
ATOM 940 C CA . THR A 1 117 ? -15.917 11.316 14.260 1.00 86.56 117 THR A CA 1
ATOM 941 C C . THR A 1 117 ? -15.408 12.648 14.802 1.00 86.56 117 THR A C 1
ATOM 943 O O . THR A 1 117 ? -15.894 13.715 14.416 1.00 86.56 117 THR A O 1
ATOM 946 N N . ASN A 1 118 ? -14.383 12.608 15.651 1.00 83.56 118 ASN A N 1
ATOM 947 C CA . ASN A 1 118 ? -13.805 13.814 16.219 1.00 83.56 118 ASN A CA 1
ATOM 948 C C . ASN A 1 118 ? -13.015 14.634 15.190 1.00 83.56 118 ASN A C 1
ATOM 950 O O . ASN A 1 118 ? -13.202 15.852 15.108 1.00 83.56 118 ASN A O 1
ATOM 954 N N . LEU A 1 119 ? -12.173 13.987 14.374 1.00 86.94 119 LEU A N 1
ATOM 955 C CA . LEU A 1 119 ? -11.437 14.657 13.296 1.00 86.94 119 LEU A CA 1
ATOM 956 C C . LEU A 1 119 ? -12.399 15.336 12.316 1.00 86.94 119 LEU A C 1
ATOM 958 O O . LEU A 1 119 ? -12.260 16.531 12.030 1.00 86.94 119 LEU A O 1
ATOM 962 N N . LYS A 1 120 ? -13.435 14.612 11.878 1.00 89.81 120 LYS A N 1
ATOM 963 C CA . LYS A 1 120 ? -14.507 15.137 11.027 1.00 89.81 120 LYS A CA 1
ATOM 964 C C . LYS A 1 120 ? -15.191 16.342 11.672 1.00 89.81 120 LYS A C 1
ATOM 966 O O . LYS A 1 120 ? -15.305 17.386 11.029 1.00 89.81 120 LYS A O 1
ATOM 971 N N . LYS A 1 121 ? -15.608 16.246 12.942 1.00 85.81 121 LYS A N 1
ATOM 972 C CA . LYS A 1 121 ? -16.284 17.338 13.670 1.00 85.81 121 LYS A CA 1
ATOM 973 C C . LYS A 1 121 ? -15.453 18.624 13.691 1.00 85.81 121 LYS A C 1
ATOM 975 O O . LYS A 1 121 ? -15.997 19.706 13.474 1.00 85.81 121 LYS A O 1
ATOM 980 N N . ALA A 1 122 ? -14.141 18.517 13.893 1.00 83.88 122 ALA A N 1
ATOM 981 C CA . ALA A 1 122 ? -13.237 19.666 13.896 1.00 83.88 122 ALA A CA 1
ATOM 982 C C . ALA A 1 122 ? -12.992 20.265 12.492 1.00 83.88 122 ALA A C 1
ATOM 984 O O . ALA A 1 122 ? -12.682 21.459 12.377 1.00 83.88 122 ALA A O 1
ATOM 985 N N . SER A 1 123 ? -13.156 19.457 11.435 1.00 86.19 123 SER A N 1
ATOM 986 C CA . SER A 1 123 ? -12.559 19.710 10.114 1.00 86.19 123 SER A CA 1
ATOM 987 C C . SER A 1 123 ? -13.537 19.886 8.959 1.00 86.19 123 SER A C 1
ATOM 989 O O . SER A 1 123 ? -13.209 20.566 7.990 1.00 86.19 123 SER A O 1
ATOM 991 N N . ILE A 1 124 ? -14.742 19.314 9.031 1.00 80.25 124 ILE A N 1
ATOM 992 C CA . ILE A 1 124 ? -15.672 19.215 7.890 1.00 80.25 124 ILE A CA 1
ATOM 993 C C . ILE A 1 124 ? -16.067 20.575 7.290 1.00 80.25 124 ILE A C 1
ATOM 995 O O . ILE A 1 124 ? -16.374 20.697 6.102 1.00 80.25 124 ILE A O 1
ATOM 999 N N . ARG A 1 125 ? -16.034 21.637 8.102 1.00 78.06 125 ARG A N 1
ATOM 1000 C CA . ARG A 1 125 ? -16.323 23.011 7.662 1.00 78.06 125 ARG A CA 1
ATOM 1001 C C . ARG A 1 125 ? -15.084 23.772 7.176 1.00 78.06 125 ARG A C 1
ATOM 1003 O O . ARG A 1 125 ? -15.251 24.815 6.551 1.00 78.06 125 ARG A O 1
ATOM 1010 N N . SER A 1 126 ? -13.878 23.263 7.427 1.00 78.06 126 SER A N 1
ATOM 1011 C CA . SER A 1 126 ? -12.609 23.962 7.190 1.00 78.06 126 SER A CA 1
ATOM 1012 C C . SER A 1 126 ? -12.237 24.050 5.707 1.00 78.06 126 SER A C 1
ATOM 1014 O O . SER A 1 126 ? -11.732 25.084 5.265 1.00 78.06 126 SER A O 1
ATOM 1016 N N . ILE A 1 127 ? -12.494 22.986 4.933 1.00 84.00 127 ILE A N 1
ATOM 1017 C CA . ILE A 1 127 ? -12.085 22.872 3.524 1.00 84.00 127 ILE A CA 1
ATOM 1018 C C . ILE A 1 127 ? -13.253 22.336 2.676 1.00 84.00 127 ILE A C 1
ATOM 1020 O O . ILE A 1 127 ? -13.568 21.149 2.755 1.00 84.00 127 ILE A O 1
ATOM 1024 N N . PRO A 1 128 ? -13.910 23.180 1.853 1.00 85.81 128 PRO A N 1
ATOM 1025 C CA . PRO A 1 128 ? -15.093 22.778 1.088 1.00 85.81 128 PRO A CA 1
ATOM 1026 C C . PRO A 1 128 ? -14.882 21.612 0.113 1.00 85.81 128 PRO A C 1
ATOM 1028 O O . PRO A 1 128 ? -15.769 20.769 0.015 1.00 85.81 128 PRO A O 1
ATOM 1031 N N . HIS A 1 129 ? -13.733 21.533 -0.569 1.00 86.25 129 HIS A N 1
ATOM 1032 C CA . HIS A 1 129 ? -13.483 20.487 -1.572 1.00 86.25 129 HIS A CA 1
ATOM 1033 C C . HIS A 1 129 ? -13.289 19.088 -0.967 1.00 86.25 129 HIS A C 1
ATOM 1035 O O . HIS A 1 129 ? -13.444 18.113 -1.682 1.00 86.25 129 HIS A O 1
ATOM 1041 N N . LEU A 1 130 ? -13.022 18.977 0.341 1.00 89.12 130 LEU A N 1
ATOM 1042 C CA . LEU A 1 130 ? -12.906 17.689 1.041 1.00 89.12 130 LEU A CA 1
ATOM 1043 C C . LEU A 1 130 ? -14.239 17.192 1.614 1.00 89.12 130 LEU A C 1
ATOM 1045 O O . LEU A 1 130 ? -14.306 16.106 2.181 1.00 89.12 130 LEU A O 1
ATOM 1049 N N . ARG A 1 131 ? -15.322 17.974 1.515 1.00 89.81 131 ARG A N 1
ATOM 1050 C CA . ARG A 1 131 ? -16.650 17.545 1.993 1.00 89.81 131 ARG A CA 1
ATOM 1051 C C . ARG A 1 131 ? -17.154 16.252 1.335 1.00 89.81 131 ARG A C 1
ATOM 1053 O O . ARG A 1 131 ? -17.749 15.464 2.071 1.00 89.81 131 ARG A O 1
ATOM 1060 N N . PRO A 1 132 ? -16.945 16.010 0.024 1.00 90.25 132 PRO A N 1
ATOM 1061 C CA . PRO A 1 132 ? -17.335 14.751 -0.602 1.00 90.25 132 PRO A CA 1
ATOM 1062 C C . PRO A 1 132 ? -16.651 13.542 0.046 1.00 90.25 132 PRO A C 1
ATOM 1064 O O . PRO A 1 132 ? -17.364 12.619 0.420 1.00 90.25 132 PRO A O 1
ATOM 1067 N N . MET A 1 133 ? -15.340 13.602 0.313 1.00 93.31 133 MET A N 1
ATOM 1068 C CA . MET A 1 133 ? -14.605 12.565 1.053 1.00 93.31 133 MET A CA 1
ATOM 1069 C C . MET A 1 133 ? -15.261 12.254 2.401 1.00 93.31 133 MET A C 1
ATOM 1071 O O . MET A 1 133 ? -15.571 11.101 2.686 1.00 93.31 133 MET A O 1
ATOM 1075 N N . TRP A 1 134 ? -15.533 13.271 3.229 1.00 92.06 134 TRP A N 1
ATOM 1076 C CA . TRP A 1 134 ? -16.176 13.050 4.533 1.00 92.06 134 TRP A CA 1
ATOM 1077 C C . TRP A 1 134 ? -17.533 12.351 4.396 1.00 92.06 134 TRP A C 1
ATOM 1079 O O . TRP A 1 134 ? -17.811 11.421 5.148 1.00 92.06 134 TRP A O 1
ATOM 1089 N N . LYS A 1 135 ? -18.346 12.770 3.419 1.00 88.75 135 LYS A N 1
ATOM 1090 C CA . LYS A 1 135 ? -19.660 12.177 3.134 1.00 88.75 135 LYS A CA 1
ATOM 1091 C C . LYS A 1 135 ? -19.552 10.742 2.606 1.00 88.75 135 LYS A C 1
ATOM 1093 O O . LYS A 1 135 ? -20.379 9.905 2.959 1.00 88.75 135 LYS A O 1
ATOM 1098 N N . GLY A 1 136 ? -18.562 10.460 1.762 1.00 90.25 136 GLY A N 1
ATOM 1099 C CA . GLY A 1 136 ? -18.279 9.114 1.265 1.00 90.25 136 GLY A CA 1
ATOM 1100 C C . GLY A 1 136 ? -17.955 8.164 2.415 1.00 90.25 136 GLY A C 1
ATOM 1101 O O . GLY A 1 136 ? -18.599 7.129 2.567 1.00 90.25 136 GLY A O 1
ATOM 1102 N N . LEU A 1 137 ? -17.062 8.586 3.315 1.00 91.88 137 LEU A N 1
ATOM 1103 C CA . LEU A 1 137 ? -16.718 7.826 4.520 1.00 91.88 137 LEU A CA 1
ATOM 1104 C C . LEU A 1 137 ? -17.928 7.591 5.444 1.00 91.88 137 LEU A C 1
ATOM 1106 O O . LEU A 1 137 ? -18.098 6.474 5.931 1.00 91.88 137 LEU A O 1
ATOM 1110 N N . ASP A 1 138 ? -18.798 8.589 5.651 1.00 90.19 138 ASP A N 1
ATOM 1111 C CA . ASP A 1 138 ? -20.056 8.399 6.398 1.00 90.19 138 ASP A CA 1
ATOM 1112 C C . ASP A 1 138 ? -20.944 7.335 5.751 1.00 90.19 138 ASP A C 1
ATOM 1114 O O . ASP A 1 138 ? -21.438 6.433 6.425 1.00 90.19 138 ASP A O 1
ATOM 1118 N N . SER A 1 139 ? -21.106 7.425 4.430 1.00 89.75 139 SER A N 1
ATOM 1119 C CA . SER A 1 139 ? -21.951 6.509 3.663 1.00 89.75 139 SER A CA 1
ATOM 1120 C C . SER A 1 139 ? -21.455 5.069 3.793 1.00 89.75 139 SER A C 1
ATOM 1122 O O . SER A 1 139 ? -22.267 4.156 3.921 1.00 89.75 139 SER A O 1
ATOM 1124 N N . HIS A 1 140 ? -20.135 4.856 3.845 1.00 89.75 140 HIS A N 1
ATOM 1125 C CA . HIS A 1 140 ? -19.565 3.543 4.136 1.00 89.75 140 HIS A CA 1
ATOM 1126 C C . HIS A 1 140 ? -19.886 3.071 5.557 1.00 89.75 140 HIS A C 1
ATOM 1128 O O . HIS A 1 140 ? -20.321 1.938 5.720 1.00 89.75 140 HIS A O 1
ATOM 1134 N N . PHE A 1 141 ? -19.762 3.905 6.593 1.00 84.69 141 PHE A N 1
ATOM 1135 C CA . PHE A 1 141 ? -20.166 3.494 7.948 1.00 84.69 141 PHE A CA 1
ATOM 1136 C C . PHE A 1 141 ? -21.664 3.162 8.061 1.00 84.69 141 PHE A C 1
ATOM 1138 O O . PHE A 1 141 ? -22.053 2.321 8.878 1.00 84.69 141 PHE A O 1
ATOM 1145 N N . GLU A 1 142 ? -22.507 3.807 7.258 1.00 85.69 142 GLU A N 1
ATOM 1146 C CA . GLU A 1 142 ? -23.962 3.625 7.246 1.00 85.69 142 GLU A CA 1
ATOM 1147 C C . GLU A 1 142 ? -24.444 2.509 6.306 1.00 85.69 142 GLU A C 1
ATOM 1149 O O . GLU A 1 142 ? -25.603 2.095 6.411 1.00 85.69 142 GLU A O 1
ATOM 1154 N N . ALA A 1 143 ? -23.582 1.984 5.427 1.00 87.50 143 ALA A N 1
ATOM 1155 C CA . ALA A 1 143 ? -23.991 1.004 4.428 1.00 87.50 143 ALA A CA 1
ATOM 1156 C C . ALA A 1 143 ? -24.513 -0.297 5.062 1.00 87.50 143 ALA A C 1
ATOM 1158 O O . ALA A 1 143 ? -24.044 -0.773 6.106 1.00 87.50 143 ALA A O 1
ATOM 1159 N N . GLU A 1 144 ? -25.529 -0.875 4.418 1.00 88.00 144 GLU A N 1
ATOM 1160 C CA . GLU A 1 144 ? -26.325 -1.978 4.960 1.00 88.00 144 GLU A CA 1
ATOM 1161 C C . GLU A 1 144 ? -25.459 -3.210 5.268 1.00 88.00 144 GLU A C 1
ATOM 1163 O O . GLU A 1 144 ? -25.695 -3.914 6.252 1.00 88.00 144 GLU A O 1
ATOM 1168 N N . GLU A 1 145 ? -24.432 -3.455 4.458 1.00 87.31 145 GLU A N 1
ATOM 1169 C CA . GLU A 1 145 ? -23.475 -4.551 4.581 1.00 87.31 145 GLU A CA 1
ATOM 1170 C C . GLU A 1 145 ? -22.693 -4.478 5.899 1.00 87.31 145 GLU A C 1
ATOM 1172 O O . GLU A 1 145 ? -22.621 -5.469 6.635 1.00 87.31 145 GLU A O 1
ATOM 1177 N N . TYR A 1 146 ? -22.170 -3.302 6.257 1.00 86.62 146 TYR A N 1
ATOM 1178 C CA . TYR A 1 146 ? -21.430 -3.119 7.509 1.00 86.62 146 TYR A CA 1
ATOM 1179 C C . TYR A 1 146 ? -22.354 -3.143 8.724 1.00 86.62 146 TYR A C 1
ATOM 1181 O O . TYR A 1 146 ? -21.994 -3.697 9.764 1.00 86.62 146 TYR A O 1
ATOM 1189 N N . GLN A 1 147 ? -23.579 -2.627 8.593 1.00 83.31 147 GLN A N 1
ATOM 1190 C CA . GLN A 1 147 ? -24.588 -2.717 9.651 1.00 83.31 147 GLN A CA 1
ATOM 1191 C C . GLN A 1 147 ? -25.014 -4.171 9.906 1.00 83.31 147 GLN A C 1
ATOM 1193 O O . GLN A 1 147 ? -25.185 -4.578 11.056 1.00 83.31 147 GLN A O 1
ATOM 1198 N N . LYS A 1 148 ? -25.144 -4.989 8.854 1.00 86.56 148 LYS A N 1
ATOM 1199 C CA . LYS A 1 148 ? -25.377 -6.438 8.974 1.00 86.56 148 LYS A CA 1
ATOM 1200 C C . LYS A 1 148 ? -24.199 -7.141 9.644 1.00 86.56 148 LYS A C 1
ATOM 1202 O O . LYS A 1 148 ? -24.416 -7.909 10.576 1.00 86.56 148 LYS A O 1
ATOM 1207 N N . SER A 1 149 ? -22.972 -6.855 9.208 1.00 84.31 149 SER A N 1
ATOM 1208 C CA . SER A 1 149 ? -21.746 -7.399 9.806 1.00 84.31 149 SER A CA 1
ATOM 1209 C C . SER A 1 149 ? -21.650 -7.083 11.305 1.00 84.31 149 SER A C 1
ATOM 1211 O O . SER A 1 149 ? -21.421 -7.984 12.113 1.00 84.31 149 SER A O 1
ATOM 1213 N N . ALA A 1 150 ? -21.934 -5.837 11.697 1.00 82.50 150 ALA A N 1
ATOM 1214 C CA . ALA A 1 150 ? -21.974 -5.426 13.098 1.00 82.50 150 ALA A CA 1
ATOM 1215 C C . ALA A 1 150 ? -23.001 -6.235 13.911 1.00 82.50 150 ALA A C 1
ATOM 1217 O O . ALA A 1 150 ? -22.656 -6.766 14.961 1.00 82.50 150 ALA A O 1
ATOM 1218 N N . LYS A 1 151 ? -24.221 -6.427 13.389 1.00 84.25 151 LYS A N 1
ATOM 1219 C CA . LYS A 1 151 ? -25.250 -7.254 14.050 1.00 84.25 151 LYS A CA 1
ATOM 1220 C C . LYS A 1 151 ? -24.812 -8.707 14.232 1.00 84.25 151 LYS A C 1
ATOM 1222 O O . LYS A 1 151 ? -25.001 -9.268 15.307 1.00 84.25 151 LYS A O 1
ATOM 1227 N N . VAL A 1 152 ? -24.208 -9.312 13.206 1.00 85.69 152 VAL A N 1
ATOM 1228 C CA . VAL A 1 152 ? -23.678 -10.686 13.289 1.00 85.69 152 VAL A CA 1
ATOM 1229 C C . VAL A 1 152 ? -22.596 -10.783 14.364 1.00 85.69 152 VAL A C 1
ATOM 1231 O O . VAL A 1 152 ? -22.559 -11.752 15.123 1.00 85.69 152 VAL A O 1
ATOM 1234 N N . TYR A 1 153 ? -21.729 -9.775 14.461 1.00 82.94 153 TYR A N 1
ATOM 1235 C CA . TYR A 1 153 ? -20.705 -9.722 15.497 1.00 82.94 153 TYR A CA 1
ATOM 1236 C C . TYR A 1 153 ? -21.306 -9.565 16.902 1.00 82.94 153 TYR A C 1
ATOM 1238 O O . TYR A 1 153 ? -20.901 -10.285 17.812 1.00 82.94 153 TYR A O 1
ATOM 1246 N N . ASP A 1 154 ? -22.321 -8.716 17.078 1.00 83.69 154 ASP A N 1
ATOM 1247 C CA . ASP A 1 154 ? -23.026 -8.563 18.356 1.00 83.69 154 ASP A CA 1
ATOM 1248 C C . ASP A 1 154 ? -23.700 -9.872 18.803 1.00 83.69 154 ASP A C 1
ATOM 1250 O O . ASP A 1 154 ? -23.657 -10.242 19.977 1.00 83.69 154 ASP A O 1
ATOM 1254 N N . GLU A 1 155 ? -24.304 -10.612 17.871 1.00 85.75 155 GLU A N 1
ATOM 1255 C CA . GLU A 1 155 ? -24.863 -11.941 18.140 1.00 85.75 155 GLU A CA 1
ATOM 1256 C C . GLU A 1 155 ? -23.782 -12.964 18.507 1.00 85.75 155 GLU A C 1
ATOM 1258 O O . GLU A 1 155 ? -23.982 -13.779 19.413 1.00 85.75 155 GLU A O 1
ATOM 1263 N N . PHE A 1 156 ? -22.630 -12.919 17.833 1.00 83.88 156 PHE A N 1
ATOM 1264 C CA . PHE A 1 156 ? -21.476 -13.744 18.176 1.00 83.88 156 PHE A CA 1
ATOM 1265 C C . PHE A 1 156 ? -20.980 -13.453 19.598 1.00 83.88 156 PHE A C 1
ATOM 1267 O O . PHE A 1 156 ? -20.745 -14.396 20.354 1.00 83.88 156 PHE A O 1
ATOM 1274 N N . LEU A 1 157 ? -20.867 -12.178 19.986 1.00 82.00 157 LEU A N 1
ATOM 1275 C CA . LEU A 1 157 ? -20.455 -11.783 21.335 1.00 82.00 157 LEU A CA 1
ATOM 1276 C C . LEU A 1 157 ? -21.408 -12.335 22.402 1.00 82.00 157 LEU A C 1
ATOM 1278 O O . LEU A 1 157 ? -20.938 -12.929 23.369 1.00 82.00 157 LEU A O 1
ATOM 1282 N N . LYS A 1 158 ? -22.727 -12.239 22.182 1.00 84.06 158 LYS A N 1
ATOM 1283 C CA . LYS A 1 158 ? -23.740 -12.801 23.094 1.00 84.06 158 LYS A CA 1
ATOM 1284 C C . LYS A 1 158 ? -23.581 -14.312 23.272 1.00 84.06 158 LYS A C 1
ATOM 1286 O O . LYS A 1 158 ? -23.439 -14.784 24.395 1.00 84.06 158 LYS A O 1
ATOM 1291 N N . LYS A 1 159 ? -23.511 -15.064 22.167 1.00 81.44 159 LYS A N 1
ATOM 1292 C CA . LYS A 1 159 ? -23.321 -16.529 22.201 1.00 81.44 159 LYS A CA 1
ATOM 1293 C C . LYS A 1 159 ? -22.001 -16.939 22.854 1.00 81.44 159 LYS A C 1
ATOM 1295 O O . LYS A 1 159 ? -21.915 -17.966 23.522 1.00 81.44 159 LYS A O 1
ATOM 1300 N N . ARG A 1 160 ? -20.944 -16.158 22.637 1.00 76.94 160 ARG A N 1
ATOM 1301 C CA . ARG A 1 160 ? -19.635 -16.383 23.256 1.00 76.94 160 ARG A CA 1
ATOM 1302 C C . ARG A 1 160 ? -19.699 -16.180 24.769 1.00 76.94 160 ARG A C 1
ATOM 1304 O O . ARG A 1 160 ? -19.078 -16.955 25.493 1.00 76.94 160 ARG A O 1
ATOM 1311 N N . ASP A 1 161 ? -20.404 -15.154 25.236 1.00 77.06 161 ASP A N 1
ATOM 1312 C CA . ASP A 1 161 ? -20.545 -14.873 26.665 1.00 77.06 161 ASP A CA 1
ATOM 1313 C C . ASP A 1 161 ? -21.336 -15.985 27.372 1.00 77.06 161 ASP A C 1
ATOM 1315 O O . ASP A 1 161 ? -20.874 -16.474 28.402 1.00 77.06 161 ASP A O 1
ATOM 1319 N N . GLU A 1 162 ? -22.405 -16.494 26.748 1.00 78.62 162 GLU A N 1
ATOM 1320 C CA . GLU A 1 162 ? -23.119 -17.706 27.192 1.00 78.62 162 GLU A CA 1
ATOM 1321 C C . GLU A 1 162 ? -22.159 -18.912 27.314 1.00 78.62 162 GLU A C 1
ATOM 1323 O O . GLU A 1 162 ? -22.054 -19.542 28.364 1.00 78.62 162 GLU A O 1
ATOM 1328 N N . TYR A 1 163 ? -21.360 -19.194 26.276 1.00 71.06 163 TYR A N 1
ATOM 1329 C CA . TYR A 1 163 ? -20.413 -20.320 26.283 1.00 71.06 163 TYR A CA 1
ATOM 1330 C C . TYR A 1 163 ? -19.278 -20.173 27.317 1.00 71.06 163 TYR A C 1
ATOM 1332 O O . TYR A 1 163 ? -18.736 -21.168 27.820 1.00 71.06 163 TYR A O 1
ATOM 1340 N N . ARG A 1 164 ? -18.862 -18.933 27.611 1.00 70.25 164 ARG A N 1
ATOM 1341 C CA . ARG A 1 164 ? -17.802 -18.618 28.580 1.00 70.25 164 ARG A CA 1
ATOM 1342 C C . ARG A 1 164 ? -18.222 -18.971 30.003 1.00 70.25 164 ARG A C 1
ATOM 1344 O O . ARG A 1 164 ? -17.386 -19.504 30.739 1.00 70.25 164 ARG A O 1
ATOM 1351 N N . GLU A 1 165 ? -19.464 -18.669 30.377 1.00 67.25 165 GLU A N 1
ATOM 1352 C CA . GLU A 1 165 ? -20.015 -19.004 31.695 1.00 67.25 165 GLU A CA 1
ATOM 1353 C C . GLU A 1 165 ? -19.979 -20.519 31.941 1.00 67.25 165 GLU A C 1
ATOM 1355 O O . GLU A 1 165 ? -19.565 -20.957 33.017 1.00 67.25 165 GLU A O 1
ATOM 1360 N N . ASP A 1 166 ? -20.252 -21.309 30.901 1.00 64.19 166 ASP A N 1
ATOM 1361 C CA . ASP A 1 166 ? -20.267 -22.772 30.972 1.00 64.19 166 ASP A CA 1
ATOM 1362 C C . ASP A 1 166 ? -18.866 -23.406 31.044 1.00 64.19 166 ASP A C 1
ATOM 1364 O O . ASP A 1 166 ? -18.647 -24.378 31.770 1.00 64.19 166 ASP A O 1
ATOM 1368 N N . ASN A 1 167 ? -17.888 -22.877 30.295 1.00 66.31 167 ASN A N 1
ATOM 1369 C CA . ASN A 1 167 ? -16.623 -23.584 30.035 1.00 66.31 167 ASN A CA 1
ATOM 1370 C C . ASN A 1 167 ? -15.369 -22.948 30.656 1.00 66.31 167 ASN A C 1
ATOM 1372 O O . ASN A 1 167 ? -14.272 -23.483 30.482 1.00 66.31 167 ASN A O 1
ATOM 1376 N N . LYS A 1 168 ? -15.487 -21.804 31.350 1.00 67.44 168 LYS A N 1
ATOM 1377 C CA . LYS A 1 168 ? -14.364 -21.055 31.967 1.00 67.44 168 LYS A CA 1
ATOM 1378 C C . LYS A 1 168 ? -13.194 -20.732 31.013 1.00 67.44 168 LYS A C 1
ATOM 1380 O O . LYS A 1 168 ? -12.098 -20.409 31.472 1.00 67.44 168 LYS A O 1
ATOM 1385 N N . LYS A 1 169 ? -13.399 -20.803 29.692 1.00 67.31 169 LYS A N 1
ATOM 1386 C CA . LYS A 1 169 ? -12.396 -20.434 28.680 1.00 67.31 169 LYS A CA 1
ATOM 1387 C C . LYS A 1 169 ? -12.314 -18.913 28.539 1.00 67.31 169 LYS A C 1
ATOM 1389 O O . LYS A 1 169 ? -13.326 -18.218 28.603 1.00 67.31 169 LYS A O 1
ATOM 1394 N N . ILE A 1 170 ? -11.104 -18.393 28.338 1.00 69.94 170 ILE A N 1
ATOM 1395 C CA . ILE A 1 170 ? -10.864 -16.966 28.088 1.00 69.94 170 ILE A CA 1
ATOM 1396 C C . ILE A 1 170 ? -10.831 -16.760 26.571 1.00 69.94 170 ILE A C 1
ATOM 1398 O O . ILE A 1 170 ? -10.047 -17.404 25.883 1.00 69.94 170 ILE A O 1
ATOM 1402 N N . TYR A 1 171 ? -11.681 -15.869 26.060 1.00 73.88 171 TYR A N 1
ATOM 1403 C CA . TYR A 1 171 ? -11.767 -15.524 24.638 1.00 73.88 171 TYR A CA 1
ATOM 1404 C C . TYR A 1 171 ? -11.401 -14.056 24.407 1.00 73.88 171 TYR A C 1
ATOM 1406 O O . TYR A 1 171 ? -11.653 -13.237 25.304 1.00 73.88 171 TYR A O 1
ATOM 1414 N N . PRO A 1 172 ? -10.874 -13.696 23.218 1.00 75.19 172 PRO A N 1
ATOM 1415 C CA . PRO A 1 172 ? -10.634 -12.304 22.859 1.00 75.19 172 PRO A CA 1
ATOM 1416 C C . PRO A 1 172 ? -11.923 -11.498 22.992 1.00 75.19 172 PRO A C 1
ATOM 1418 O O . PRO A 1 172 ? -12.974 -11.936 22.522 1.00 75.19 172 PRO A O 1
ATOM 1421 N N . GLN A 1 173 ? -11.837 -10.347 23.655 1.00 75.62 173 GLN A N 1
ATOM 1422 C CA . GLN A 1 173 ? -12.966 -9.440 23.880 1.00 75.62 173 GLN A CA 1
ATOM 1423 C C . GLN A 1 173 ? -13.109 -8.405 22.765 1.00 75.62 173 GLN A C 1
ATOM 1425 O O . GLN A 1 173 ? -14.221 -8.008 22.434 1.00 75.62 173 GLN A O 1
ATOM 1430 N N . GLU A 1 174 ? -11.987 -8.031 22.164 1.00 83.88 174 GLU A N 1
ATOM 1431 C CA . GLU A 1 174 ? -11.866 -7.008 21.137 1.00 83.88 174 GLU A CA 1
ATOM 1432 C C . GLU A 1 174 ? -11.411 -7.645 19.818 1.00 83.88 174 GLU A C 1
ATOM 1434 O O . GLU A 1 174 ? -10.726 -8.676 19.798 1.00 83.88 174 GLU A O 1
ATOM 1439 N N . ARG A 1 175 ? -11.796 -7.033 18.696 1.00 88.12 175 ARG A N 1
ATOM 1440 C CA . ARG A 1 175 ? -11.243 -7.352 17.376 1.00 88.12 175 ARG A CA 1
ATOM 1441 C C . ARG A 1 175 ? -10.025 -6.476 17.136 1.00 88.12 175 ARG A C 1
ATOM 1443 O O . ARG A 1 175 ? -10.154 -5.295 16.814 1.00 88.12 175 ARG A O 1
ATOM 1450 N N . ASN A 1 176 ? -8.856 -7.082 17.286 1.00 90.69 176 ASN A N 1
ATOM 1451 C CA . ASN A 1 176 ? -7.562 -6.438 17.151 1.00 90.69 176 ASN A CA 1
ATOM 1452 C C . ASN A 1 176 ? -6.863 -7.033 15.935 1.00 90.69 176 ASN A C 1
ATOM 1454 O O . ASN A 1 176 ? -6.498 -8.212 15.930 1.00 90.69 176 ASN A O 1
ATOM 1458 N N . ILE A 1 177 ? -6.698 -6.216 14.901 1.00 95.38 177 ILE A N 1
ATOM 1459 C CA . ILE A 1 177 ? -6.063 -6.613 13.650 1.00 95.38 177 ILE A CA 1
ATOM 1460 C C . ILE A 1 177 ? -4.648 -6.046 13.570 1.00 95.38 177 ILE A C 1
ATOM 1462 O O . ILE A 1 177 ? -4.404 -4.883 13.907 1.00 95.38 177 ILE A O 1
ATOM 1466 N N . LEU A 1 178 ? -3.723 -6.896 13.138 1.00 97.12 178 LEU A N 1
ATOM 1467 C CA . LEU A 1 178 ? -2.370 -6.549 12.732 1.00 97.12 178 LEU A CA 1
ATOM 1468 C C . LEU A 1 178 ? -2.250 -6.794 11.225 1.00 97.12 178 LEU A C 1
ATOM 1470 O O . LEU A 1 178 ? -2.500 -7.901 10.756 1.00 97.12 178 LEU A O 1
ATOM 1474 N N . ILE A 1 179 ? -1.869 -5.768 10.475 1.00 98.38 179 ILE A N 1
ATOM 1475 C CA . ILE A 1 179 ? -1.670 -5.814 9.026 1.00 98.38 179 ILE A CA 1
ATOM 1476 C C . ILE A 1 179 ? -0.185 -5.582 8.760 1.00 98.38 179 ILE A C 1
ATOM 1478 O O . ILE A 1 179 ? 0.377 -4.583 9.208 1.00 98.38 179 ILE A O 1
ATOM 1482 N N . ILE A 1 180 ? 0.462 -6.497 8.046 1.00 97.88 180 ILE A N 1
ATOM 1483 C CA . ILE A 1 180 ? 1.877 -6.366 7.685 1.00 97.88 180 ILE A CA 1
ATOM 1484 C C . ILE A 1 180 ? 1.971 -5.857 6.250 1.00 97.88 180 ILE A C 1
ATOM 1486 O O . ILE A 1 180 ? 1.549 -6.548 5.329 1.00 97.88 180 ILE A O 1
ATOM 1490 N N . GLY A 1 181 ? 2.533 -4.662 6.072 1.00 96.88 181 GLY A N 1
ATOM 1491 C CA . GLY A 1 181 ? 2.690 -3.972 4.792 1.00 96.88 181 GLY A CA 1
ATOM 1492 C C . GLY A 1 181 ? 1.693 -2.826 4.587 1.00 96.88 181 GLY A C 1
ATOM 1493 O O . GLY A 1 181 ? 0.479 -3.018 4.612 1.00 96.88 181 GLY A O 1
ATOM 1494 N N . ALA A 1 182 ? 2.214 -1.634 4.298 1.00 96.56 182 ALA A N 1
ATOM 1495 C CA . ALA A 1 182 ? 1.472 -0.434 3.902 1.00 96.56 182 ALA A CA 1
ATOM 1496 C C . ALA A 1 182 ? 1.464 -0.245 2.368 1.00 96.56 182 ALA A C 1
ATOM 1498 O O . ALA A 1 182 ? 1.539 0.868 1.839 1.00 96.56 182 ALA A O 1
ATOM 1499 N N . GLY A 1 183 ? 1.390 -1.350 1.620 1.00 96.50 183 GLY A N 1
ATOM 1500 C CA . GLY A 1 183 ? 1.019 -1.329 0.202 1.00 96.50 183 GLY A CA 1
ATOM 1501 C C . GLY A 1 183 ? -0.451 -0.928 0.003 1.00 96.50 183 GLY A C 1
ATOM 1502 O O . GLY A 1 183 ? -1.205 -0.908 0.979 1.00 96.50 183 GLY A O 1
ATOM 1503 N N . PRO A 1 184 ? -0.903 -0.682 -1.244 1.00 97.00 184 PRO A N 1
ATOM 1504 C CA . PRO A 1 184 ? -2.305 -0.356 -1.514 1.00 97.00 184 PRO A CA 1
ATOM 1505 C C . PRO A 1 184 ? -3.291 -1.365 -0.907 1.00 97.00 184 PRO A C 1
ATOM 1507 O O . PRO A 1 184 ? -4.220 -0.971 -0.210 1.00 97.00 184 PRO A O 1
ATOM 1510 N N . ALA A 1 185 ? -3.033 -2.667 -1.070 1.00 96.75 185 ALA A N 1
ATOM 1511 C CA . ALA A 1 185 ? -3.878 -3.726 -0.514 1.00 96.75 185 ALA A CA 1
ATOM 1512 C C . ALA A 1 185 ? -3.936 -3.708 1.027 1.00 96.75 185 ALA A C 1
ATOM 1514 O O . ALA A 1 185 ? -5.012 -3.841 1.605 1.00 96.75 185 ALA A O 1
ATOM 1515 N N . GLY A 1 186 ? -2.798 -3.504 1.701 1.00 98.19 186 GLY A N 1
ATOM 1516 C CA . GLY A 1 186 ? -2.735 -3.463 3.165 1.00 98.19 186 GLY A CA 1
ATOM 1517 C C . GLY A 1 186 ? -3.453 -2.248 3.748 1.00 98.19 186 GLY A C 1
ATOM 1518 O O . GLY A 1 186 ? -4.249 -2.381 4.677 1.00 98.19 186 GLY A O 1
ATOM 1519 N N . LEU A 1 187 ? -3.250 -1.069 3.153 1.00 98.44 187 LEU A N 1
ATOM 1520 C CA . LEU A 1 187 ? -3.942 0.154 3.564 1.00 98.44 187 LEU A CA 1
ATOM 1521 C C . LEU A 1 187 ? -5.446 0.083 3.266 1.00 98.44 187 LEU A C 1
ATOM 1523 O O . LEU A 1 187 ? -6.252 0.461 4.115 1.00 98.44 187 LEU A O 1
ATOM 1527 N N . ARG A 1 188 ? -5.846 -0.471 2.113 1.00 98.06 188 ARG A N 1
ATOM 1528 C CA . ARG A 1 188 ? -7.262 -0.686 1.788 1.00 98.06 188 ARG A CA 1
ATOM 1529 C C . ARG A 1 188 ? -7.931 -1.668 2.752 1.00 98.06 188 ARG A C 1
ATOM 1531 O O . ARG A 1 188 ? -9.067 -1.420 3.155 1.00 98.06 188 ARG A O 1
ATOM 1538 N N . MET A 1 189 ? -7.232 -2.726 3.171 1.00 98.12 189 MET A N 1
ATOM 1539 C CA . MET A 1 189 ? -7.706 -3.639 4.218 1.00 98.12 189 MET A CA 1
ATOM 1540 C C . MET A 1 189 ? -7.835 -2.937 5.578 1.00 98.12 189 MET A C 1
ATOM 1542 O O . MET A 1 189 ? -8.774 -3.207 6.324 1.00 98.12 189 MET A O 1
ATOM 1546 N N . ALA A 1 190 ? -6.925 -2.019 5.910 1.00 97.44 190 ALA A N 1
ATOM 1547 C CA . ALA A 1 190 ? -7.002 -1.249 7.151 1.00 97.44 190 ALA A CA 1
ATOM 1548 C C . ALA A 1 190 ? -8.234 -0.327 7.183 1.00 97.44 190 ALA A C 1
ATOM 1550 O O . ALA A 1 190 ? -8.922 -0.252 8.199 1.00 97.44 190 ALA A O 1
ATOM 1551 N N . ILE A 1 191 ? -8.538 0.319 6.053 1.00 97.12 191 ILE A N 1
ATOM 1552 C CA . ILE A 1 191 ? -9.758 1.117 5.856 1.00 97.12 191 ILE A CA 1
ATOM 1553 C C . ILE A 1 191 ? -11.006 0.234 6.008 1.00 97.12 191 ILE A C 1
ATOM 1555 O O . ILE A 1 191 ? -11.926 0.586 6.743 1.00 97.12 191 ILE A O 1
ATOM 1559 N N . GLU A 1 192 ? -11.009 -0.954 5.397 1.00 96.19 192 GLU A N 1
ATOM 1560 C CA . GLU A 1 192 ? -12.115 -1.913 5.520 1.00 96.19 192 GLU A CA 1
ATOM 1561 C C . GLU A 1 192 ? -12.341 -2.351 6.974 1.00 96.19 192 GLU A C 1
ATOM 1563 O O . GLU A 1 192 ? -13.470 -2.389 7.465 1.00 96.19 192 GLU A O 1
ATOM 1568 N N . ALA A 1 193 ? -11.258 -2.638 7.702 1.00 94.62 193 ALA A N 1
ATOM 1569 C CA . ALA A 1 193 ? -11.323 -2.985 9.116 1.00 94.62 193 ALA A CA 1
ATOM 1570 C C . ALA A 1 193 ? -11.938 -1.853 9.961 1.00 94.62 193 ALA A C 1
ATOM 1572 O O . ALA A 1 193 ? -12.636 -2.135 10.942 1.00 94.62 193 ALA A O 1
ATOM 1573 N N . ALA A 1 194 ? -11.736 -0.589 9.571 1.00 92.06 194 ALA A N 1
ATOM 1574 C CA . ALA A 1 194 ? -12.356 0.556 10.232 1.00 92.06 194 ALA A CA 1
ATOM 1575 C C . ALA A 1 194 ? -13.876 0.564 10.023 1.00 92.06 194 ALA A C 1
ATOM 1577 O O . ALA A 1 194 ? -14.612 0.648 11.008 1.00 92.06 194 ALA A O 1
ATOM 1578 N N . PHE A 1 195 ? -14.361 0.375 8.791 1.00 91.62 195 PHE A N 1
ATOM 1579 C CA . PHE A 1 195 ? -15.803 0.274 8.509 1.00 91.62 195 PHE A CA 1
ATOM 1580 C C . PHE A 1 195 ? -16.456 -0.938 9.180 1.00 91.62 195 PHE A C 1
ATOM 1582 O O . PHE A 1 195 ? -17.577 -0.853 9.683 1.00 91.62 195 PHE A O 1
ATOM 1589 N N . LEU A 1 196 ? -15.718 -2.044 9.297 1.00 90.06 196 LEU A N 1
ATOM 1590 C CA . LEU A 1 196 ? -16.129 -3.225 10.057 1.00 90.06 196 LEU A CA 1
ATOM 1591 C C . LEU A 1 196 ? -16.079 -3.028 11.579 1.00 90.06 196 LEU A C 1
ATOM 1593 O O . LEU A 1 196 ? -16.428 -3.960 12.309 1.00 90.06 196 LEU A O 1
ATOM 1597 N N . LYS A 1 197 ? -15.688 -1.844 12.070 1.00 85.38 197 LYS A N 1
ATOM 1598 C CA . LYS A 1 197 ? -15.620 -1.465 13.490 1.00 85.38 197 LYS A CA 1
ATOM 1599 C C . LYS A 1 197 ? -14.686 -2.363 14.306 1.00 85.38 197 LYS A C 1
ATOM 1601 O O . LYS A 1 197 ? -15.040 -2.819 15.397 1.00 85.38 197 LYS A O 1
ATOM 1606 N N . PHE A 1 198 ? -13.512 -2.680 13.762 1.00 89.31 198 PHE A N 1
ATOM 1607 C CA . PHE A 1 198 ? -12.441 -3.278 14.560 1.00 89.31 198 PHE A CA 1
ATOM 1608 C C . PHE A 1 198 ? -12.032 -2.315 15.677 1.00 89.31 198 PHE A C 1
ATOM 1610 O O . PHE A 1 198 ? -11.999 -1.103 15.478 1.00 89.31 198 PHE A O 1
ATOM 1617 N N . ASN A 1 199 ? -11.723 -2.856 16.854 1.00 87.06 199 ASN A N 1
ATOM 1618 C CA . ASN A 1 199 ? -11.355 -2.061 18.024 1.00 87.06 199 ASN A CA 1
ATOM 1619 C C . ASN A 1 199 ? -9.943 -1.491 17.878 1.00 87.06 199 ASN A C 1
ATOM 1621 O O . ASN A 1 199 ? -9.673 -0.344 18.204 1.00 87.06 199 ASN A O 1
ATOM 1625 N N . ASN A 1 200 ? -9.013 -2.289 17.363 1.00 87.38 200 ASN A N 1
ATOM 1626 C CA . ASN A 1 200 ? -7.636 -1.852 17.193 1.00 87.38 200 ASN A CA 1
ATOM 1627 C C . ASN A 1 200 ? -7.145 -2.265 15.813 1.00 87.38 200 ASN A C 1
ATOM 1629 O O . ASN A 1 200 ? -7.195 -3.444 15.468 1.00 87.38 200 ASN A O 1
ATOM 1633 N N . ILE A 1 201 ? -6.677 -1.290 15.035 1.00 93.88 201 ILE A N 1
ATOM 1634 C CA . ILE A 1 201 ? -6.174 -1.499 13.677 1.00 93.88 201 ILE A CA 1
ATOM 1635 C C . ILE A 1 201 ? -4.745 -0.985 13.630 1.00 93.88 201 ILE A C 1
ATOM 1637 O O . ILE A 1 201 ? -4.499 0.209 13.823 1.00 93.88 201 ILE A O 1
ATOM 1641 N N . VAL A 1 202 ? -3.809 -1.905 13.415 1.00 95.06 202 VAL A N 1
ATOM 1642 C CA . VAL A 1 202 ? -2.377 -1.619 13.357 1.00 95.06 202 VAL A CA 1
ATOM 1643 C C . VAL A 1 202 ? -1.825 -2.078 12.019 1.00 95.06 202 VAL A C 1
ATOM 1645 O O . VAL A 1 202 ? -2.039 -3.221 11.624 1.00 95.06 202 VAL A O 1
ATOM 1648 N N . VAL A 1 203 ? -1.085 -1.198 11.354 1.00 97.62 203 VAL A N 1
ATOM 1649 C CA . VAL A 1 203 ? -0.297 -1.493 10.157 1.00 97.62 203 VAL A CA 1
ATOM 1650 C C . VAL A 1 203 ? 1.180 -1.359 10.516 1.00 97.62 203 VAL A C 1
ATOM 1652 O O . VAL A 1 203 ? 1.600 -0.309 10.998 1.00 97.62 203 VAL A O 1
ATOM 1655 N N . ALA A 1 204 ? 1.969 -2.402 10.274 1.00 96.00 204 ALA A N 1
ATOM 1656 C CA . ALA A 1 204 ? 3.425 -2.359 10.388 1.00 96.00 204 ALA A CA 1
ATOM 1657 C C . ALA A 1 204 ? 4.045 -2.375 8.986 1.00 96.00 204 ALA A C 1
ATOM 1659 O O . ALA A 1 204 ? 3.782 -3.289 8.203 1.00 96.00 204 ALA A O 1
ATOM 1660 N N . GLU A 1 205 ? 4.852 -1.368 8.662 1.00 94.62 205 GLU A N 1
ATOM 1661 C CA . GLU A 1 205 ? 5.537 -1.237 7.375 1.00 94.62 205 GLU A CA 1
ATOM 1662 C C . GLU A 1 205 ? 7.048 -1.302 7.584 1.00 94.62 205 GLU A C 1
ATOM 1664 O O . GLU A 1 205 ? 7.597 -0.615 8.441 1.00 94.62 205 GLU A O 1
ATOM 1669 N N . LYS A 1 206 ? 7.726 -2.128 6.783 1.00 94.19 206 LYS A N 1
ATOM 1670 C CA . LYS A 1 206 ? 9.175 -2.328 6.871 1.00 94.19 206 LYS A CA 1
ATOM 1671 C C . LYS A 1 206 ? 9.946 -1.072 6.466 1.00 94.19 206 LYS A C 1
ATOM 1673 O O . LYS A 1 206 ? 10.970 -0.766 7.069 1.00 94.19 206 LYS A O 1
ATOM 1678 N N . LYS A 1 207 ? 9.497 -0.375 5.421 1.00 90.31 207 LYS A N 1
ATOM 1679 C CA . LYS A 1 207 ? 10.118 0.861 4.934 1.00 90.31 207 LYS A CA 1
ATOM 1680 C C . LYS A 1 207 ? 9.632 2.078 5.737 1.00 90.31 207 LYS A C 1
ATOM 1682 O O . LYS A 1 207 ? 8.656 2.029 6.477 1.00 90.31 207 LYS A O 1
ATOM 1687 N N . ASN A 1 208 ? 10.303 3.207 5.556 1.00 86.56 208 ASN A N 1
ATOM 1688 C CA . ASN A 1 208 ? 9.842 4.527 6.003 1.00 86.56 208 ASN A CA 1
ATOM 1689 C C . ASN A 1 208 ? 9.604 5.485 4.827 1.00 86.56 208 ASN A C 1
ATOM 1691 O O . ASN A 1 208 ? 9.645 6.699 4.987 1.00 86.56 208 ASN A O 1
ATOM 1695 N N . PHE A 1 209 ? 9.399 4.948 3.625 1.00 86.69 209 PHE A N 1
ATOM 1696 C CA . PHE A 1 209 ? 9.144 5.726 2.419 1.00 86.69 209 PHE A CA 1
ATOM 1697 C C . PHE A 1 209 ? 8.293 4.939 1.422 1.00 86.69 209 PHE A C 1
ATOM 1699 O O . PHE A 1 209 ? 8.298 3.707 1.409 1.00 86.69 209 PHE A O 1
ATOM 1706 N N . PHE A 1 210 ? 7.617 5.677 0.542 1.00 89.88 210 PHE A N 1
ATOM 1707 C CA . PHE A 1 210 ? 7.003 5.152 -0.672 1.00 89.88 210 PHE A CA 1
ATOM 1708 C C . PHE A 1 210 ? 7.794 5.644 -1.886 1.00 89.88 210 PHE A C 1
ATOM 1710 O O . PHE A 1 210 ? 7.924 6.847 -2.103 1.00 89.88 210 PHE A O 1
ATOM 1717 N N . ASP A 1 211 ? 8.339 4.707 -2.655 1.00 83.19 211 ASP A N 1
ATOM 1718 C CA . ASP A 1 211 ? 9.241 4.945 -3.790 1.00 83.19 211 ASP A CA 1
ATOM 1719 C C . ASP A 1 211 ? 8.743 4.342 -5.109 1.00 83.19 211 ASP A C 1
ATOM 1721 O O . ASP A 1 211 ? 9.342 4.577 -6.154 1.00 83.19 211 ASP A O 1
ATOM 1725 N N . ARG A 1 212 ? 7.655 3.569 -5.067 1.00 84.94 212 ARG A N 1
ATOM 1726 C CA . ARG A 1 212 ? 7.106 2.867 -6.228 1.00 84.94 212 ARG A CA 1
ATOM 1727 C C . ARG A 1 212 ? 6.355 3.813 -7.151 1.00 84.94 212 ARG A C 1
ATOM 1729 O O . ARG A 1 212 ? 5.248 4.249 -6.841 1.00 84.94 212 ARG A O 1
ATOM 1736 N N . THR A 1 213 ? 6.963 4.134 -8.279 1.00 80.44 213 THR A N 1
ATOM 1737 C CA . THR A 1 213 ? 6.408 5.027 -9.302 1.00 80.44 213 THR A CA 1
ATOM 1738 C C . THR A 1 213 ? 5.678 4.273 -10.410 1.00 80.44 213 THR A C 1
ATOM 1740 O O . THR A 1 213 ? 5.161 4.896 -11.330 1.00 80.44 213 THR A O 1
ATOM 1743 N N . GLU A 1 214 ? 5.585 2.942 -10.329 1.00 85.81 214 GLU A N 1
ATOM 1744 C CA . GLU A 1 214 ? 4.824 2.144 -11.283 1.00 85.81 214 GLU A CA 1
ATOM 1745 C C . GLU A 1 214 ? 3.358 2.593 -11.325 1.00 85.81 214 GLU A C 1
ATOM 1747 O O . GLU A 1 214 ? 2.705 2.722 -10.282 1.00 85.81 214 GLU A O 1
ATOM 1752 N N . ILE A 1 215 ? 2.848 2.822 -12.539 1.00 85.75 215 ILE A N 1
ATOM 1753 C CA . ILE A 1 215 ? 1.476 3.276 -12.773 1.00 85.75 215 ILE A CA 1
ATOM 1754 C C . ILE A 1 215 ? 0.533 2.074 -12.826 1.00 85.75 215 ILE A C 1
ATOM 1756 O O . ILE A 1 215 ? 0.720 1.154 -13.624 1.00 85.75 215 ILE A O 1
ATOM 1760 N N . LEU A 1 216 ? -0.506 2.123 -11.998 1.00 87.69 216 LEU A N 1
ATOM 1761 C CA . LEU A 1 216 ? -1.573 1.136 -11.923 1.00 87.69 216 LEU A CA 1
ATOM 1762 C C . LEU A 1 216 ? -2.783 1.607 -12.728 1.00 87.69 216 LEU A C 1
ATOM 1764 O O . LEU A 1 216 ? -3.128 2.785 -12.698 1.00 87.69 216 LEU A O 1
ATOM 1768 N N . GLU A 1 217 ? -3.436 0.671 -13.410 1.00 84.75 217 GLU A N 1
ATOM 1769 C CA . GLU A 1 217 ? -4.737 0.873 -14.050 1.00 84.75 217 GLU A CA 1
ATOM 1770 C C . GLU A 1 217 ? -5.835 0.369 -13.107 1.00 84.75 217 GLU A C 1
ATOM 1772 O O . GLU A 1 217 ? -5.875 -0.816 -12.772 1.00 84.75 217 GLU A O 1
ATOM 1777 N N . ALA A 1 218 ? -6.712 1.269 -12.669 1.00 86.00 218 ALA A N 1
ATOM 1778 C CA . ALA A 1 218 ? -7.874 0.945 -11.857 1.00 86.00 218 ALA A CA 1
ATOM 1779 C C . ALA A 1 218 ? -8.969 0.337 -12.740 1.00 86.00 218 ALA A C 1
ATOM 1781 O O . ALA A 1 218 ? -9.385 0.935 -13.735 1.00 86.00 218 ALA A O 1
ATOM 1782 N N . TRP A 1 219 ? -9.476 -0.843 -12.379 1.00 87.94 219 TRP A N 1
ATOM 1783 C CA . TRP A 1 219 ? -10.623 -1.410 -13.086 1.00 87.94 219 TRP A CA 1
ATOM 1784 C C . TRP A 1 219 ? -11.888 -0.608 -12.749 1.00 87.94 219 TRP A C 1
ATOM 1786 O O . TRP A 1 219 ? -11.905 0.135 -11.766 1.00 87.94 219 TRP A O 1
ATOM 1796 N N . PRO A 1 220 ? -12.989 -0.750 -13.512 1.00 87.81 220 PRO A N 1
ATOM 1797 C CA . PRO A 1 220 ? -14.193 0.045 -13.271 1.00 87.81 220 PRO A CA 1
ATOM 1798 C C . PRO A 1 220 ? -14.717 -0.018 -11.830 1.00 87.81 220 PRO A C 1
ATOM 1800 O O . PRO A 1 220 ? -15.181 0.993 -11.311 1.00 87.81 220 PRO A O 1
ATOM 1803 N N . PHE A 1 221 ? -14.621 -1.176 -11.167 1.00 89.06 221 PHE A N 1
ATOM 1804 C CA . PHE A 1 221 ? -15.048 -1.308 -9.773 1.00 89.06 221 PHE A CA 1
ATOM 1805 C C . PHE A 1 221 ? -14.061 -0.652 -8.792 1.00 89.06 221 PHE A C 1
ATOM 1807 O O . PHE A 1 221 ? -14.511 -0.023 -7.839 1.00 89.06 221 PHE A O 1
ATOM 1814 N N . ASP A 1 222 ? -12.748 -0.730 -9.046 1.00 90.62 222 ASP A N 1
ATOM 1815 C CA . ASP A 1 222 ? -11.729 -0.047 -8.238 1.00 90.62 222 ASP A CA 1
ATOM 1816 C C . ASP A 1 222 ? -11.885 1.470 -8.348 1.00 90.62 222 ASP A C 1
ATOM 1818 O O . ASP A 1 222 ? -11.779 2.188 -7.360 1.00 90.62 222 ASP A O 1
ATOM 1822 N N . LEU A 1 223 ? -12.177 1.976 -9.549 1.00 88.00 223 LEU A N 1
ATOM 1823 C CA . LEU A 1 223 ? -12.402 3.401 -9.768 1.00 88.00 223 LEU A CA 1
ATOM 1824 C C . LEU A 1 223 ? -13.593 3.913 -8.947 1.00 88.00 223 LEU A C 1
ATOM 1826 O O . LEU A 1 223 ? -13.518 5.003 -8.380 1.00 88.00 223 LEU A O 1
ATOM 1830 N N . ILE A 1 224 ? -14.676 3.132 -8.879 1.00 87.88 224 ILE A N 1
ATOM 1831 C CA . ILE A 1 224 ? -15.847 3.451 -8.054 1.00 87.88 224 ILE A CA 1
ATOM 1832 C C . ILE A 1 224 ? -15.460 3.429 -6.571 1.00 87.88 224 ILE A C 1
ATOM 1834 O O . ILE A 1 224 ? -15.671 4.433 -5.898 1.00 87.88 224 ILE A O 1
ATOM 1838 N N . ASP A 1 225 ? -14.832 2.349 -6.089 1.00 91.62 225 ASP A N 1
ATOM 1839 C CA . ASP A 1 225 ? -14.406 2.213 -4.686 1.00 91.62 225 ASP A CA 1
ATOM 1840 C C . ASP A 1 225 ? -13.492 3.372 -4.257 1.00 91.62 225 ASP A C 1
ATOM 1842 O O . ASP A 1 225 ? -13.787 4.092 -3.305 1.00 91.62 225 ASP A O 1
ATOM 1846 N N . LEU A 1 226 ? -12.420 3.636 -5.006 1.00 92.88 226 LEU A N 1
ATOM 1847 C CA . LEU A 1 226 ? -11.456 4.688 -4.679 1.00 92.88 226 LEU A CA 1
ATOM 1848 C C . LEU A 1 226 ? -12.084 6.088 -4.729 1.00 92.88 226 LEU A C 1
ATOM 1850 O O . LEU A 1 226 ? -11.760 6.946 -3.902 1.00 92.88 226 LEU A O 1
ATOM 1854 N N . ARG A 1 227 ? -12.994 6.345 -5.675 1.00 88.38 227 ARG A N 1
ATOM 1855 C CA . ARG A 1 227 ? -13.714 7.622 -5.741 1.00 88.38 227 ARG A CA 1
ATOM 1856 C C . ARG A 1 227 ? -14.642 7.796 -4.544 1.00 88.38 227 ARG A C 1
ATOM 1858 O O . ARG A 1 227 ? -14.656 8.881 -3.967 1.00 88.38 227 ARG A O 1
ATOM 1865 N N . ASP A 1 228 ? -15.386 6.760 -4.180 1.00 89.44 228 ASP A N 1
ATOM 1866 C CA . ASP A 1 228 ? -16.368 6.809 -3.097 1.00 89.44 228 ASP A CA 1
ATOM 1867 C C . ASP A 1 228 ? -15.679 6.907 -1.716 1.00 89.44 228 ASP A C 1
ATOM 1869 O O . ASP A 1 228 ? -16.187 7.578 -0.817 1.00 89.44 228 ASP A O 1
ATOM 1873 N N . LEU A 1 229 ? -14.451 6.385 -1.588 1.00 92.75 229 LEU A N 1
ATOM 1874 C CA . LEU A 1 229 ? -13.556 6.620 -0.446 1.00 92.75 229 LEU A CA 1
ATOM 1875 C C . LEU A 1 229 ? -12.990 8.051 -0.369 1.00 92.75 229 LEU A C 1
ATOM 1877 O O . LEU A 1 229 ? -12.453 8.446 0.667 1.00 92.75 229 LEU A O 1
ATOM 1881 N N . GLY A 1 230 ? -13.077 8.827 -1.452 1.00 91.88 230 GLY A N 1
ATOM 1882 C CA . GLY A 1 230 ? -12.561 10.194 -1.533 1.00 91.88 230 GLY A CA 1
ATOM 1883 C C . GLY A 1 230 ? -11.106 10.315 -1.994 1.00 91.88 230 GLY A C 1
ATOM 1884 O O . GLY A 1 230 ? -10.483 11.356 -1.791 1.00 91.88 230 GLY A O 1
ATOM 1885 N N . VAL A 1 231 ? -10.544 9.300 -2.667 1.00 92.81 231 VAL A N 1
ATOM 1886 C CA . VAL A 1 231 ? -9.194 9.393 -3.264 1.00 92.81 231 VAL A CA 1
ATOM 1887 C C . VAL A 1 231 ? -9.109 10.551 -4.254 1.00 92.81 231 VAL A C 1
ATOM 1889 O O . VAL A 1 231 ? -8.119 11.275 -4.253 1.00 92.81 231 VAL A O 1
ATOM 1892 N N . ARG A 1 232 ? -10.170 10.796 -5.033 1.00 89.06 232 ARG A N 1
ATOM 1893 C CA . ARG A 1 232 ? -10.247 11.945 -5.949 1.00 89.06 232 ARG A CA 1
ATOM 1894 C C . ARG A 1 232 ? -10.202 13.291 -5.219 1.00 89.06 232 ARG A C 1
ATOM 1896 O O . ARG A 1 232 ? -9.702 14.267 -5.762 1.00 89.06 232 ARG A O 1
ATOM 1903 N N . ASP A 1 233 ? -10.731 13.364 -4.002 1.00 90.88 233 ASP A N 1
ATOM 1904 C CA . ASP A 1 233 ? -10.720 14.610 -3.232 1.00 90.88 233 ASP A CA 1
ATOM 1905 C C . ASP A 1 233 ? -9.325 14.899 -2.652 1.00 90.88 233 ASP A C 1
ATOM 1907 O O . ASP A 1 233 ? -8.972 16.059 -2.456 1.00 90.88 233 ASP A O 1
ATOM 1911 N N . LEU A 1 234 ? -8.522 13.851 -2.421 1.00 92.25 234 LEU A N 1
ATOM 1912 C CA . LEU A 1 234 ? -7.117 13.943 -2.005 1.00 92.25 234 LEU A CA 1
ATOM 1913 C C . LEU A 1 234 ? -6.146 14.085 -3.188 1.00 92.25 234 LEU A C 1
ATOM 1915 O O . LEU A 1 234 ? -5.061 14.638 -3.028 1.00 92.25 234 LEU A O 1
ATOM 1919 N N . TYR A 1 235 ? -6.515 13.570 -4.360 1.00 89.00 235 TYR A N 1
ATOM 1920 C CA . TYR A 1 235 ? -5.736 13.626 -5.592 1.00 89.00 235 TYR A CA 1
ATOM 1921 C C . TYR A 1 235 ? -6.662 13.881 -6.787 1.00 89.00 235 TYR A C 1
ATOM 1923 O O . TYR A 1 235 ? -7.248 12.975 -7.379 1.00 89.00 235 TYR A O 1
ATOM 1931 N N . THR A 1 236 ? -6.796 15.158 -7.135 1.00 84.00 236 THR A N 1
ATOM 1932 C CA . THR A 1 236 ? -7.832 15.673 -8.042 1.00 84.00 236 THR A CA 1
ATOM 1933 C C . THR A 1 236 ? -7.678 15.255 -9.500 1.00 84.00 236 THR A C 1
ATOM 1935 O O . THR A 1 236 ? -8.650 15.342 -10.251 1.00 84.00 236 THR A O 1
ATOM 1938 N N . ASN A 1 237 ? -6.499 14.781 -9.907 1.00 79.12 237 ASN A N 1
ATOM 1939 C CA . ASN A 1 237 ? -6.258 14.295 -11.267 1.00 79.12 237 ASN A CA 1
ATOM 1940 C C . ASN A 1 237 ? -6.841 12.890 -11.505 1.00 79.12 237 ASN A C 1
ATOM 1942 O O . ASN A 1 237 ? -7.107 12.526 -12.651 1.00 79.12 237 ASN A O 1
ATOM 1946 N N . PHE A 1 238 ? -7.091 12.113 -10.446 1.00 83.31 238 PHE A N 1
ATOM 1947 C CA . PHE A 1 238 ? -7.597 10.747 -10.566 1.00 83.31 238 PHE A CA 1
ATOM 1948 C C . PHE A 1 238 ? -9.068 10.697 -10.993 1.00 83.31 238 PHE A C 1
ATOM 1950 O O . PHE A 1 238 ? -9.931 11.376 -10.432 1.00 83.31 238 PHE A O 1
ATOM 1957 N N . GLY A 1 239 ? -9.379 9.860 -11.982 1.00 72.06 239 GLY A N 1
ATOM 1958 C CA . GLY A 1 239 ? -10.741 9.646 -12.473 1.00 72.06 239 GLY A CA 1
ATOM 1959 C C . GLY A 1 239 ? -11.296 10.779 -13.343 1.00 72.06 239 GLY A C 1
ATOM 1960 O O . GLY A 1 239 ? -12.496 10.805 -13.620 1.00 72.06 239 GLY A O 1
ATOM 1961 N N . VAL A 1 240 ? -10.464 11.728 -13.785 1.00 70.12 240 VAL A N 1
ATOM 1962 C CA . VAL A 1 240 ? -10.873 12.843 -14.656 1.00 70.12 240 VAL A CA 1
ATOM 1963 C C . VAL A 1 240 ? -10.620 12.481 -16.122 1.00 70.12 240 VAL A C 1
ATOM 1965 O O . VAL A 1 240 ? -9.563 11.974 -16.459 1.00 70.12 240 VAL A O 1
ATOM 1968 N N . ARG A 1 241 ? -11.571 12.749 -17.032 1.00 63.38 241 ARG A N 1
ATOM 1969 C CA . ARG A 1 241 ? -11.417 12.529 -18.497 1.00 63.38 241 ARG A CA 1
ATOM 1970 C C . ARG A 1 241 ? -11.005 11.099 -18.909 1.00 63.38 241 ARG A C 1
ATOM 1972 O O . ARG A 1 241 ? -10.388 10.923 -19.954 1.00 63.38 241 ARG A O 1
ATOM 1979 N N . GLY A 1 242 ? -11.373 10.085 -18.125 1.00 61.28 242 GLY A N 1
ATOM 1980 C CA . GLY A 1 242 ? -10.997 8.691 -18.395 1.00 61.28 242 GLY A CA 1
ATOM 1981 C C . GLY A 1 242 ? -9.594 8.309 -17.912 1.00 61.28 242 GLY A C 1
ATOM 1982 O O . GLY A 1 242 ? -9.111 7.247 -18.288 1.00 61.28 242 GLY A O 1
ATOM 1983 N N . HIS A 1 243 ? -8.956 9.147 -17.084 1.00 67.06 243 HIS A N 1
ATOM 1984 C CA . HIS A 1 243 ? -7.738 8.797 -16.350 1.00 67.06 243 HIS A CA 1
ATOM 1985 C C . HIS A 1 243 ? -8.074 7.854 -15.193 1.00 67.06 243 HIS A C 1
ATOM 1987 O O . HIS A 1 243 ? -8.384 8.279 -14.085 1.00 67.06 243 HIS A O 1
ATOM 1993 N N . ASP A 1 244 ? -8.031 6.559 -15.469 1.00 77.44 244 ASP A N 1
ATOM 1994 C CA . ASP A 1 244 ? -8.096 5.451 -14.509 1.00 77.44 244 ASP A CA 1
ATOM 1995 C C . ASP A 1 244 ? -6.693 5.019 -14.039 1.00 77.44 244 ASP A C 1
ATOM 1997 O O . ASP A 1 244 ? -6.508 3.924 -13.513 1.00 77.44 244 ASP A O 1
ATOM 2001 N N . LEU A 1 245 ? -5.694 5.877 -14.245 1.00 82.69 245 LEU A N 1
ATOM 2002 C CA . LEU A 1 245 ? -4.298 5.631 -13.923 1.00 82.69 245 LEU A CA 1
ATOM 2003 C C . LEU A 1 245 ? -3.912 6.333 -12.621 1.00 82.69 245 LEU A C 1
ATOM 2005 O O . LEU A 1 245 ? -4.354 7.450 -12.352 1.00 82.69 245 LEU A O 1
ATOM 2009 N N . ILE A 1 246 ? -3.077 5.679 -11.820 1.00 87.25 246 ILE A N 1
ATOM 2010 C CA . ILE A 1 246 ? -2.505 6.263 -10.605 1.00 87.25 246 ILE A CA 1
ATOM 2011 C C . ILE A 1 246 ? -1.157 5.612 -10.294 1.00 87.25 246 ILE A C 1
ATOM 2013 O O . ILE A 1 246 ? -1.025 4.387 -10.354 1.00 87.25 246 ILE A O 1
ATOM 2017 N N . SER A 1 247 ? -0.142 6.409 -9.952 1.00 88.88 247 SER A N 1
ATOM 2018 C CA . SER A 1 247 ? 1.131 5.855 -9.478 1.00 88.88 247 SER A CA 1
ATOM 2019 C C . SER A 1 247 ? 0.940 5.095 -8.160 1.00 88.88 247 SER A C 1
ATOM 2021 O O . SER A 1 247 ? 0.137 5.475 -7.300 1.00 88.88 247 SER A O 1
ATOM 2023 N N . THR A 1 248 ? 1.687 4.007 -7.968 1.00 92.25 248 THR A N 1
ATOM 2024 C CA . THR A 1 248 ? 1.590 3.189 -6.750 1.00 92.25 248 THR A CA 1
ATOM 2025 C C . THR A 1 248 ? 1.854 4.037 -5.501 1.00 92.25 248 THR A C 1
ATOM 2027 O O . THR A 1 248 ? 1.083 3.965 -4.544 1.00 92.25 248 THR A O 1
ATOM 2030 N N . LYS A 1 249 ? 2.877 4.903 -5.528 1.00 91.69 249 LYS A N 1
ATOM 2031 C CA . LYS A 1 249 ? 3.182 5.886 -4.477 1.00 91.69 249 LYS A CA 1
ATOM 2032 C C . LYS A 1 249 ? 1.976 6.781 -4.184 1.00 91.69 249 LYS A C 1
ATOM 2034 O O . LYS A 1 249 ? 1.605 6.916 -3.018 1.00 91.69 249 LYS A O 1
ATOM 2039 N N . ARG A 1 250 ? 1.357 7.382 -5.208 1.00 92.75 250 ARG A N 1
ATOM 2040 C CA . ARG A 1 250 ? 0.214 8.291 -5.027 1.00 92.75 250 ARG A CA 1
ATOM 2041 C C . ARG A 1 250 ? -0.969 7.570 -4.389 1.00 92.75 250 ARG A C 1
ATOM 2043 O O . ARG A 1 250 ? -1.521 8.067 -3.408 1.00 92.75 250 ARG A O 1
ATOM 2050 N N . LEU A 1 251 ? -1.295 6.368 -4.868 1.00 95.56 251 LEU A N 1
ATOM 2051 C CA . LEU A 1 251 ? -2.348 5.542 -4.278 1.00 95.56 251 LEU A CA 1
ATOM 2052 C C . LEU A 1 251 ? -2.040 5.188 -2.815 1.00 95.56 251 LEU A C 1
ATOM 2054 O O . LEU A 1 251 ? -2.912 5.315 -1.957 1.00 95.56 251 LEU A O 1
ATOM 2058 N N . GLN A 1 252 ? -0.797 4.801 -2.506 1.00 96.62 252 GLN A N 1
ATOM 2059 C CA . GLN A 1 252 ? -0.364 4.531 -1.132 1.00 96.62 252 GLN A CA 1
ATOM 2060 C C . GLN A 1 252 ? -0.531 5.760 -0.226 1.00 96.62 252 GLN A C 1
ATOM 2062 O O . GLN A 1 252 ? -1.048 5.621 0.878 1.00 96.62 252 GLN A O 1
ATOM 2067 N N . LEU A 1 253 ? -0.156 6.960 -0.679 1.00 96.31 253 LEU A N 1
ATOM 2068 C CA . LEU A 1 253 ? -0.313 8.195 0.101 1.00 96.31 253 LEU A CA 1
ATOM 2069 C C . LEU A 1 253 ? -1.783 8.552 0.344 1.00 96.31 253 LEU A C 1
ATOM 2071 O O . LEU A 1 253 ? -2.147 8.903 1.465 1.00 96.31 253 LEU A O 1
ATOM 2075 N N . CYS A 1 254 ? -2.642 8.438 -0.673 1.00 97.25 254 CYS A N 1
ATOM 2076 C CA . CYS A 1 254 ? -4.077 8.682 -0.519 1.00 97.25 254 CYS A CA 1
ATOM 2077 C C . CYS A 1 254 ? -4.703 7.708 0.489 1.00 97.25 254 CYS A C 1
ATOM 2079 O O . CYS A 1 254 ? -5.382 8.136 1.421 1.00 97.25 254 CYS A O 1
ATOM 2081 N N . LEU A 1 255 ? -4.428 6.407 0.353 1.00 98.25 255 LEU A N 1
ATOM 2082 C CA . LEU A 1 255 ? -4.953 5.395 1.272 1.00 98.25 255 LEU A CA 1
ATOM 2083 C C . LEU A 1 255 ? -4.359 5.528 2.681 1.00 98.25 255 LEU A C 1
ATOM 2085 O O . LEU A 1 255 ? -5.071 5.302 3.655 1.00 98.25 255 LEU A O 1
ATOM 2089 N N . LEU A 1 256 ? -3.095 5.946 2.815 1.00 98.00 256 LEU A N 1
ATOM 2090 C CA . LEU A 1 256 ? -2.478 6.241 4.109 1.00 98.00 256 LEU A CA 1
ATOM 2091 C C . LEU A 1 256 ? -3.218 7.385 4.807 1.00 98.00 256 LEU A C 1
ATOM 2093 O O . LEU A 1 256 ? -3.580 7.254 5.973 1.00 98.00 256 LEU A O 1
ATOM 2097 N N . LYS A 1 257 ? -3.500 8.480 4.092 1.00 97.62 257 LYS A N 1
ATOM 2098 C CA . LYS A 1 257 ? -4.232 9.627 4.646 1.00 97.62 257 LYS A CA 1
ATOM 2099 C C . LYS A 1 257 ? -5.627 9.227 5.126 1.00 97.62 257 LYS A C 1
ATOM 2101 O O . LYS A 1 257 ? -6.014 9.576 6.241 1.00 97.62 257 LYS A O 1
ATOM 2106 N N . LEU A 1 258 ? -6.349 8.443 4.324 1.00 97.44 258 LEU A N 1
ATOM 2107 C CA . LEU A 1 258 ? -7.662 7.908 4.691 1.00 97.44 258 LEU A CA 1
ATOM 2108 C C . LEU A 1 258 ? -7.582 6.978 5.907 1.00 97.44 258 LEU A C 1
ATOM 2110 O O . LEU A 1 258 ? -8.353 7.143 6.849 1.00 97.44 258 LEU A O 1
ATOM 2114 N N . ALA A 1 259 ? -6.625 6.047 5.932 1.00 96.31 259 ALA A N 1
ATOM 2115 C CA . ALA A 1 259 ? -6.418 5.141 7.058 1.00 96.31 259 ALA A CA 1
ATOM 2116 C C . ALA A 1 259 ? -6.143 5.914 8.363 1.00 96.31 259 ALA A C 1
ATOM 2118 O O . ALA A 1 259 ? -6.765 5.637 9.388 1.00 96.31 259 ALA A O 1
ATOM 2119 N N . LEU A 1 260 ? -5.274 6.928 8.324 1.00 94.31 260 LEU A N 1
ATOM 2120 C CA . LEU A 1 260 ? -4.961 7.772 9.482 1.00 94.31 260 LEU A CA 1
ATOM 2121 C C . LEU A 1 260 ? -6.189 8.549 9.980 1.00 94.31 260 LEU A C 1
ATOM 2123 O O . LEU A 1 260 ? -6.477 8.535 11.178 1.00 94.31 260 LEU A O 1
ATOM 2127 N N . ILE A 1 261 ? -6.954 9.170 9.071 1.00 93.69 261 ILE A N 1
ATOM 2128 C CA . ILE A 1 261 ? -8.227 9.841 9.397 1.00 93.69 261 ILE A CA 1
ATOM 2129 C C . ILE A 1 261 ? -9.210 8.867 10.059 1.00 93.69 261 ILE A C 1
ATOM 2131 O O . ILE A 1 261 ? -9.935 9.243 10.981 1.00 93.69 261 ILE A O 1
ATOM 2135 N N . LEU A 1 262 ? -9.225 7.614 9.610 1.00 92.75 262 LEU A N 1
ATOM 2136 C CA . LEU A 1 262 ? -10.072 6.559 10.156 1.00 92.75 262 LEU A CA 1
ATOM 2137 C C . LEU A 1 262 ? -9.541 5.959 11.463 1.00 92.75 262 LEU A C 1
ATOM 2139 O O . LEU A 1 262 ? -10.146 5.020 11.963 1.00 92.75 262 LEU A O 1
ATOM 2143 N N . GLY A 1 263 ? -8.451 6.484 12.033 1.00 87.62 263 GLY A N 1
ATOM 2144 C CA . GLY A 1 263 ? -7.906 6.045 13.319 1.00 87.62 263 GLY A CA 1
ATOM 2145 C C . GLY A 1 263 ? -7.003 4.811 13.246 1.00 87.62 263 GLY A C 1
ATOM 2146 O O . GLY A 1 263 ? -6.721 4.201 14.279 1.00 87.62 263 GLY A O 1
ATOM 2147 N N . VAL A 1 264 ? -6.536 4.431 12.054 1.00 92.25 264 VAL A N 1
ATOM 2148 C CA . VAL A 1 264 ? -5.545 3.361 11.882 1.00 92.25 264 VAL A CA 1
ATOM 2149 C C . VAL A 1 264 ? -4.186 3.822 12.407 1.00 92.25 264 VAL A C 1
ATOM 2151 O O . VAL A 1 264 ? -3.715 4.913 12.081 1.00 92.25 264 VAL A O 1
ATOM 2154 N N . ARG A 1 265 ? -3.518 2.971 13.194 1.00 92.94 265 ARG A N 1
ATOM 2155 C CA . ARG A 1 265 ? -2.145 3.212 13.659 1.00 92.94 265 ARG A CA 1
ATOM 2156 C C . ARG A 1 265 ? -1.155 2.602 12.678 1.00 92.94 265 ARG A C 1
ATOM 2158 O O . ARG A 1 265 ? -1.203 1.399 12.433 1.00 92.94 265 ARG A O 1
ATOM 2165 N N . VAL A 1 266 ? -0.259 3.419 12.136 1.00 93.94 266 VAL A N 1
ATOM 2166 C CA . VAL A 1 266 ? 0.755 2.990 11.166 1.00 93.94 266 VAL A CA 1
ATOM 2167 C C . VAL A 1 266 ? 2.138 3.167 11.780 1.00 93.94 266 VAL A C 1
ATOM 2169 O O . VAL A 1 266 ? 2.487 4.270 12.193 1.00 93.94 266 VAL A O 1
ATOM 2172 N N . TYR A 1 267 ? 2.915 2.088 11.827 1.00 93.50 267 TYR A N 1
ATOM 2173 C CA . TYR A 1 267 ? 4.278 2.071 12.353 1.00 93.50 267 TYR A CA 1
ATOM 2174 C C . TYR A 1 267 ? 5.261 1.788 11.199 1.00 93.50 267 TYR A C 1
ATOM 2176 O O . TYR A 1 267 ? 5.323 0.644 10.736 1.00 93.50 267 TYR A O 1
ATOM 2184 N N . PRO A 1 268 ? 5.992 2.801 10.690 1.00 91.62 268 PRO A N 1
ATOM 2185 C CA . PRO A 1 268 ? 7.047 2.600 9.690 1.00 91.62 268 PRO A CA 1
ATOM 2186 C C . PRO A 1 268 ? 8.268 1.900 10.292 1.00 91.62 268 PRO A C 1
ATOM 2188 O O . PRO A 1 268 ? 8.300 1.633 11.492 1.00 91.62 268 PRO A O 1
ATOM 2191 N N . SER A 1 269 ? 9.288 1.612 9.478 1.00 92.25 269 SER A N 1
ATOM 2192 C CA . SER A 1 269 ? 10.568 1.032 9.936 1.00 92.25 269 SER A CA 1
ATOM 2193 C C . SER A 1 269 ? 10.401 -0.185 10.860 1.00 92.25 269 SER A C 1
ATOM 2195 O O . SER A 1 269 ? 11.169 -0.380 11.800 1.00 92.25 269 SER A O 1
ATOM 2197 N N . SER A 1 270 ? 9.347 -0.967 10.644 1.00 92.81 270 SER A N 1
ATOM 2198 C CA . SER A 1 270 ? 8.913 -2.033 11.539 1.00 92.81 270 SER A CA 1
ATOM 2199 C C . SER A 1 270 ? 8.833 -3.333 10.761 1.00 92.81 270 SER A C 1
ATOM 2201 O O . SER A 1 270 ? 7.820 -3.653 10.136 1.00 92.81 270 SER A O 1
ATOM 2203 N N . GLU A 1 271 ? 9.926 -4.094 10.777 1.00 95.56 271 GLU A N 1
ATOM 2204 C CA . GLU A 1 271 ? 9.990 -5.370 10.074 1.00 95.56 271 GLU A CA 1
ATOM 2205 C C . GLU A 1 271 ? 9.455 -6.499 10.953 1.00 95.56 271 GLU A C 1
ATOM 2207 O O . GLU A 1 271 ? 10.042 -6.851 11.977 1.00 95.56 271 GLU A O 1
ATOM 2212 N N . TYR A 1 272 ? 8.353 -7.103 10.514 1.00 95.44 272 TYR A N 1
ATOM 2213 C CA . TYR A 1 272 ? 7.817 -8.323 11.104 1.00 95.44 272 TYR A CA 1
ATOM 2214 C C . TYR A 1 272 ? 8.809 -9.487 10.973 1.00 95.44 272 TYR A C 1
ATOM 2216 O O . TYR A 1 272 ? 9.336 -9.745 9.888 1.00 95.44 272 TYR A O 1
ATOM 2224 N N . LYS A 1 273 ? 9.022 -10.230 12.065 1.00 94.12 273 LYS A N 1
ATOM 2225 C CA . LYS A 1 273 ? 9.866 -11.433 12.071 1.00 94.12 273 LYS A CA 1
ATOM 2226 C C . LYS A 1 273 ? 9.037 -12.711 12.206 1.00 94.12 273 LYS A C 1
ATOM 2228 O O . LYS A 1 273 ? 9.172 -13.588 11.358 1.00 94.12 273 LYS A O 1
ATOM 2233 N N . TYR A 1 274 ? 8.209 -12.818 13.248 1.00 93.19 274 TYR A N 1
ATOM 2234 C CA . TYR A 1 274 ? 7.338 -13.975 13.506 1.00 93.19 274 TYR A CA 1
ATOM 2235 C C . TYR A 1 274 ? 6.278 -13.670 14.579 1.00 93.19 274 TYR A C 1
ATOM 2237 O O . TYR A 1 274 ? 6.445 -12.751 15.388 1.00 93.19 274 TYR A O 1
ATOM 2245 N N . VAL A 1 275 ? 5.207 -14.466 14.633 1.00 91.81 275 VAL A N 1
ATOM 2246 C CA . VAL A 1 275 ? 4.214 -14.456 15.710 1.00 91.81 275 VAL A CA 1
ATOM 2247 C C . VAL A 1 275 ? 4.776 -15.199 16.916 1.00 91.81 275 VAL A C 1
ATOM 2249 O O . VAL A 1 275 ? 5.253 -16.333 16.834 1.00 91.81 275 VAL A O 1
ATOM 2252 N N . ASN A 1 276 ? 4.667 -14.578 18.085 1.00 88.19 276 ASN A N 1
ATOM 2253 C CA . ASN A 1 276 ? 4.981 -15.220 19.348 1.00 88.19 276 ASN A CA 1
ATOM 2254 C C . ASN A 1 276 ? 3.853 -16.197 19.689 1.00 88.19 276 ASN A C 1
ATOM 2256 O O . ASN A 1 276 ? 2.743 -15.800 20.049 1.00 88.19 276 ASN A O 1
ATOM 2260 N N . ARG A 1 277 ? 4.136 -17.496 19.566 1.00 72.06 277 ARG A N 1
ATOM 2261 C CA . ARG A 1 277 ? 3.217 -18.551 20.014 1.00 72.06 277 ARG A CA 1
ATOM 2262 C C . ARG A 1 277 ? 3.014 -18.438 21.527 1.00 72.06 277 ARG A C 1
ATOM 2264 O O . ARG A 1 277 ? 3.935 -18.035 22.236 1.00 72.06 277 ARG A O 1
ATOM 2271 N N . PHE A 1 278 ? 1.811 -18.765 22.002 1.00 62.88 278 PHE A N 1
ATOM 2272 C CA . PHE A 1 278 ? 1.360 -18.541 23.379 1.00 62.88 278 PHE A CA 1
ATOM 2273 C C . PHE A 1 278 ? 2.413 -18.930 24.430 1.00 62.88 278 PHE A C 1
ATOM 2275 O O . PHE A 1 278 ? 2.561 -20.097 24.779 1.00 62.88 278 PHE A O 1
ATOM 2282 N N . ASN A 1 279 ? 3.110 -17.940 24.992 1.00 54.25 279 ASN A N 1
ATOM 2283 C CA . ASN A 1 279 ? 3.971 -18.161 26.159 1.00 54.25 279 ASN A CA 1
ATOM 2284 C C . ASN A 1 279 ? 3.172 -18.124 27.474 1.00 54.25 279 ASN A C 1
ATOM 2286 O O . ASN A 1 279 ? 3.684 -18.510 28.520 1.00 54.25 279 ASN A O 1
ATOM 2290 N N . ASN A 1 280 ? 1.908 -17.684 27.440 1.00 52.53 280 ASN A N 1
ATOM 2291 C CA . ASN A 1 280 ? 1.073 -17.515 28.623 1.00 52.53 280 ASN A CA 1
ATOM 2292 C C . ASN A 1 280 ? -0.342 -18.051 28.391 1.00 52.53 280 ASN A C 1
ATOM 2294 O O . ASN A 1 280 ? -1.123 -17.437 27.672 1.00 52.53 280 ASN A O 1
ATOM 2298 N N . LYS A 1 281 ? -0.718 -19.111 29.121 1.00 59.34 281 LYS A N 1
ATOM 2299 C CA . LYS A 1 281 ? -2.082 -19.687 29.207 1.00 59.34 281 LYS A CA 1
ATOM 2300 C C . LYS A 1 281 ? -3.161 -18.723 29.766 1.00 59.34 281 LYS A C 1
ATOM 2302 O O . LYS A 1 281 ? -4.166 -19.177 30.304 1.00 59.34 281 LYS A O 1
ATOM 2307 N N . LYS A 1 282 ? -2.933 -17.403 29.748 1.00 67.31 282 LYS A N 1
ATOM 2308 C CA . LYS A 1 282 ? -3.784 -16.380 30.384 1.00 67.31 282 LYS A CA 1
ATOM 2309 C C . LYS A 1 282 ? -4.333 -15.323 29.421 1.00 67.31 282 LYS A C 1
ATOM 2311 O O . LYS A 1 282 ? -5.408 -14.807 29.708 1.00 67.31 282 LYS A O 1
ATOM 2316 N N . SER A 1 283 ? -3.631 -14.990 28.330 1.00 77.44 283 SER A N 1
ATOM 2317 C CA . SER A 1 283 ? -4.122 -14.012 27.344 1.00 77.44 283 SER A CA 1
ATOM 2318 C C . SER A 1 283 ? -4.691 -14.745 26.129 1.00 77.44 283 SER A C 1
ATOM 2320 O O . SER A 1 283 ? -4.039 -15.663 25.634 1.00 77.44 283 SER A O 1
ATOM 2322 N N . PRO A 1 284 ? -5.887 -14.376 25.643 1.00 80.56 284 PRO A N 1
ATOM 2323 C CA . PRO A 1 284 ? -6.473 -14.988 24.459 1.00 80.56 284 PRO A CA 1
ATOM 2324 C C . PRO A 1 284 ? -5.941 -14.389 23.141 1.00 80.56 284 PRO A C 1
ATOM 2326 O O . PRO A 1 284 ? -6.428 -14.750 22.072 1.00 80.56 284 PRO A O 1
ATOM 2329 N N . TYR A 1 285 ? -4.990 -13.453 23.206 1.00 86.44 285 TYR A N 1
ATOM 2330 C CA . TYR A 1 285 ? -4.420 -12.762 22.051 1.00 86.44 285 TYR A CA 1
ATOM 2331 C C . TYR A 1 285 ? -3.011 -13.263 21.715 1.00 86.44 285 TYR A C 1
ATOM 2333 O O . TYR A 1 285 ? -2.290 -13.786 22.565 1.00 86.44 285 TYR A O 1
ATOM 2341 N N . TYR A 1 286 ? -2.617 -13.050 20.464 1.00 88.94 286 TYR A N 1
ATOM 2342 C CA . TYR A 1 286 ? -1.260 -13.229 19.966 1.00 88.94 286 TYR A CA 1
ATOM 2343 C C . TYR A 1 286 ? -0.464 -11.930 20.094 1.00 88.94 286 TYR A C 1
ATOM 2345 O O . TYR A 1 286 ? -1.032 -10.840 20.057 1.00 88.94 286 TYR A O 1
ATOM 2353 N N . THR A 1 287 ? 0.859 -12.047 20.171 1.00 91.25 287 THR A N 1
ATOM 2354 C CA . THR A 1 287 ? 1.791 -10.934 19.939 1.00 91.25 287 THR A CA 1
ATOM 2355 C C . THR A 1 287 ? 2.763 -11.316 18.828 1.00 91.25 287 THR A C 1
ATOM 2357 O O . THR A 1 287 ? 2.834 -12.479 18.429 1.00 91.25 287 THR A O 1
ATOM 2360 N N . ALA A 1 288 ? 3.520 -10.357 18.304 1.00 92.69 288 ALA A N 1
ATOM 2361 C CA . ALA A 1 288 ? 4.512 -10.608 17.264 1.00 92.69 288 ALA A CA 1
ATOM 2362 C C . ALA A 1 288 ? 5.842 -9.938 17.600 1.00 92.69 288 ALA A C 1
ATOM 2364 O O . ALA A 1 288 ? 5.895 -8.941 18.320 1.00 92.69 288 ALA A O 1
ATOM 2365 N N . THR A 1 289 ? 6.920 -10.519 17.085 1.00 94.62 289 THR A N 1
ATOM 2366 C CA . THR A 1 289 ? 8.268 -9.969 17.187 1.00 94.62 289 THR A CA 1
ATOM 2367 C C . THR A 1 289 ? 8.564 -9.123 15.955 1.00 94.62 289 THR A C 1
ATOM 2369 O O . THR A 1 289 ? 8.366 -9.567 14.820 1.00 94.62 289 THR A O 1
ATOM 2372 N N . PHE A 1 290 ? 9.080 -7.920 16.195 1.00 94.44 290 PHE A N 1
ATOM 2373 C CA . PHE A 1 290 ? 9.461 -6.953 15.172 1.00 94.44 290 PHE A CA 1
ATOM 2374 C C . PHE A 1 290 ? 10.885 -6.457 15.408 1.00 94.44 290 PHE A C 1
ATOM 2376 O O . PHE A 1 290 ? 11.314 -6.298 16.552 1.00 94.44 290 PHE A O 1
ATOM 2383 N N . GLU A 1 291 ? 11.586 -6.134 14.328 1.00 96.06 291 GLU A N 1
ATOM 2384 C CA . GLU A 1 291 ? 12.699 -5.189 14.374 1.00 96.06 291 GLU A CA 1
ATOM 2385 C C . GLU A 1 291 ? 12.112 -3.785 14.229 1.00 96.06 291 GLU A C 1
ATOM 2387 O O . GLU A 1 291 ? 11.639 -3.413 13.157 1.00 96.06 291 GLU A O 1
ATOM 2392 N N . THR A 1 292 ? 12.018 -3.071 15.353 1.00 91.06 292 THR A N 1
ATOM 2393 C CA . THR A 1 292 ? 11.320 -1.785 15.459 1.00 91.06 292 THR A CA 1
ATOM 2394 C C . THR A 1 292 ? 11.784 -0.999 16.687 1.00 91.06 292 THR A C 1
ATOM 2396 O O . THR A 1 292 ? 12.138 -1.583 17.720 1.00 91.06 292 THR A O 1
ATOM 2399 N N . GLU A 1 293 ? 11.723 0.329 16.607 1.00 89.06 293 GLU A N 1
ATOM 2400 C CA . GLU A 1 293 ? 11.924 1.226 17.751 1.00 89.06 293 GLU A CA 1
ATOM 2401 C C . GLU A 1 293 ? 10.647 1.439 18.587 1.00 89.06 293 GLU A C 1
ATOM 2403 O O . GLU A 1 293 ? 10.730 1.873 19.733 1.00 89.06 293 GLU A O 1
ATOM 2408 N N . TYR A 1 294 ? 9.468 1.079 18.065 1.00 84.44 294 TYR A N 1
ATOM 2409 C CA . TYR A 1 294 ? 8.184 1.361 18.714 1.00 84.44 294 TYR A CA 1
ATOM 2410 C C . TYR A 1 294 ? 7.816 0.309 19.770 1.00 84.44 294 TYR A C 1
ATOM 2412 O O . TYR A 1 294 ? 7.375 -0.798 19.453 1.00 84.44 294 TYR A O 1
ATOM 2420 N N . ASP A 1 295 ? 7.925 0.669 21.050 1.00 85.00 295 ASP A N 1
ATOM 2421 C CA . ASP A 1 295 ? 7.591 -0.232 22.165 1.00 85.00 295 ASP A CA 1
ATOM 2422 C C . ASP A 1 295 ? 6.102 -0.608 22.231 1.00 85.00 295 ASP A C 1
ATOM 2424 O O . ASP A 1 295 ? 5.753 -1.707 22.669 1.00 85.00 295 ASP A O 1
ATOM 2428 N N . GLU A 1 296 ? 5.213 0.263 21.750 1.00 83.69 296 GLU A N 1
ATOM 2429 C CA . GLU A 1 296 ? 3.780 -0.033 21.647 1.00 83.69 296 GLU A CA 1
ATOM 2430 C C . GLU A 1 296 ? 3.495 -1.193 20.690 1.00 83.69 296 GLU A C 1
ATOM 2432 O O . GLU A 1 296 ? 2.637 -2.028 20.974 1.00 83.69 296 GLU A O 1
ATOM 2437 N N . LEU A 1 297 ? 4.235 -1.270 19.578 1.00 87.81 297 LEU A N 1
ATOM 2438 C CA . LEU A 1 297 ? 4.080 -2.331 18.587 1.00 87.81 297 LEU A CA 1
ATOM 2439 C C . LEU A 1 297 ? 4.600 -3.671 19.125 1.00 87.81 297 LEU A C 1
ATOM 2441 O O . LEU A 1 297 ? 3.957 -4.700 18.927 1.00 87.81 297 LEU A O 1
ATOM 2445 N N . LYS A 1 298 ? 5.716 -3.660 19.868 1.00 87.19 298 LYS A N 1
ATOM 2446 C CA . LYS A 1 298 ? 6.297 -4.867 20.495 1.00 87.19 298 LYS A CA 1
ATOM 2447 C C . LYS A 1 298 ? 5.335 -5.553 21.469 1.00 87.19 298 LYS A C 1
ATOM 2449 O O . LYS A 1 298 ? 5.388 -6.768 21.633 1.00 87.19 298 LYS A O 1
ATOM 2454 N N . ASN A 1 299 ? 4.466 -4.775 22.111 1.00 85.81 299 ASN A N 1
ATOM 2455 C CA . ASN A 1 299 ? 3.493 -5.259 23.090 1.00 85.81 299 ASN A CA 1
ATOM 2456 C C . ASN A 1 299 ? 2.066 -5.349 22.525 1.00 85.81 299 ASN A C 1
ATOM 2458 O O . ASN A 1 299 ? 1.120 -5.549 23.287 1.00 85.81 299 ASN A O 1
ATOM 2462 N N . TYR A 1 300 ? 1.887 -5.178 21.212 1.00 88.94 300 TYR A N 1
ATOM 2463 C CA . TYR A 1 300 ? 0.561 -5.178 20.613 1.00 88.94 300 TYR A CA 1
ATOM 2464 C C . TYR A 1 300 ? -0.047 -6.585 20.595 1.00 88.94 300 TYR A C 1
ATOM 2466 O O . TYR A 1 300 ? 0.502 -7.517 20.004 1.00 88.94 300 TYR A O 1
ATOM 2474 N N . GLU A 1 301 ? -1.207 -6.713 21.237 1.00 90.38 301 GLU A N 1
ATOM 2475 C CA . GLU A 1 301 ? -2.007 -7.932 21.288 1.00 90.38 301 GLU A CA 1
ATOM 2476 C C . GLU A 1 301 ? -3.077 -7.935 20.184 1.00 90.38 301 GLU A C 1
ATOM 2478 O O . GLU A 1 301 ? -3.925 -7.040 20.120 1.00 90.38 301 GLU A O 1
ATOM 2483 N N . PHE A 1 302 ? -3.071 -8.966 19.335 1.00 91.44 302 PHE A N 1
ATOM 2484 C CA . PHE A 1 302 ? -3.991 -9.119 18.206 1.00 91.44 302 PHE A CA 1
ATOM 2485 C C . PHE A 1 302 ? -4.616 -10.516 18.132 1.00 91.44 302 PHE A C 1
ATOM 2487 O O . PHE A 1 302 ? -4.103 -11.492 18.672 1.00 91.44 302 PHE A O 1
ATOM 2494 N N . ASN A 1 303 ? -5.758 -10.623 17.458 1.00 91.06 303 ASN A N 1
ATOM 2495 C CA . ASN A 1 303 ? -6.438 -11.892 17.167 1.00 91.06 303 ASN A CA 1
ATOM 2496 C C . ASN A 1 303 ? -6.739 -12.080 15.672 1.00 91.06 303 ASN A C 1
ATOM 2498 O O . ASN A 1 303 ? -7.271 -13.119 15.285 1.00 91.06 303 ASN A O 1
ATOM 2502 N N . VAL A 1 304 ? -6.370 -11.107 14.836 1.00 94.56 304 VAL A N 1
ATOM 2503 C CA . VAL A 1 304 ? -6.401 -11.199 13.375 1.00 94.56 304 VAL A CA 1
ATOM 2504 C C . VAL A 1 304 ? -5.058 -10.716 12.831 1.00 94.56 304 VAL A C 1
ATOM 2506 O O . VAL A 1 304 ? -4.617 -9.619 13.164 1.00 94.56 304 VAL A O 1
ATOM 2509 N N . LEU A 1 305 ? -4.415 -11.530 11.995 1.00 96.12 305 LEU A N 1
ATOM 25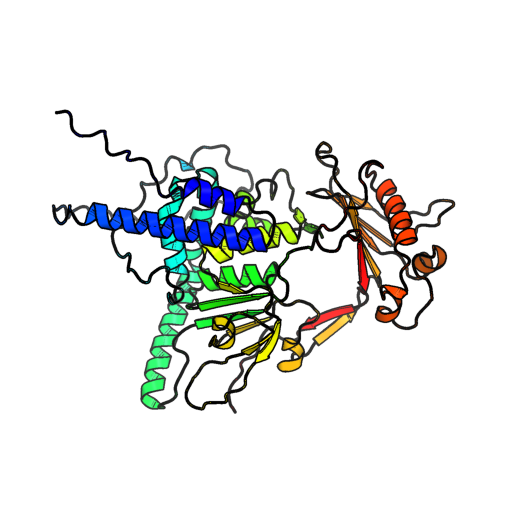10 C CA . LEU A 1 305 ? -3.199 -11.175 11.263 1.00 96.12 305 LEU A CA 1
ATOM 2511 C C . LEU A 1 305 ? -3.515 -11.179 9.769 1.00 96.12 305 LEU A C 1
ATOM 2513 O O . LEU A 1 305 ? -4.005 -12.182 9.252 1.00 96.12 305 LEU A O 1
ATOM 2517 N N . VAL A 1 306 ? -3.219 -10.078 9.085 1.00 97.44 306 VAL A N 1
ATOM 2518 C CA . VAL A 1 306 ? -3.285 -9.980 7.627 1.00 97.44 306 VAL A CA 1
ATOM 2519 C C . VAL A 1 306 ? -1.889 -9.741 7.085 1.00 97.44 306 VAL A C 1
ATOM 2521 O O . VAL A 1 306 ? -1.195 -8.808 7.484 1.00 97.44 306 VAL A O 1
ATOM 2524 N N . ASP A 1 307 ? -1.503 -10.577 6.135 1.00 95.94 307 ASP A N 1
ATOM 2525 C CA . ASP A 1 307 ? -0.281 -10.402 5.375 1.00 95.94 307 ASP A CA 1
ATOM 2526 C C . ASP A 1 307 ? -0.573 -9.675 4.062 1.00 95.94 307 ASP A C 1
ATOM 2528 O O . ASP A 1 307 ? -1.225 -10.211 3.168 1.00 95.94 307 ASP A O 1
ATOM 2532 N N . ALA A 1 308 ? -0.082 -8.445 3.960 1.00 96.38 308 ALA A N 1
ATOM 2533 C CA . ALA A 1 308 ? -0.104 -7.622 2.759 1.00 96.38 308 ALA A CA 1
ATOM 2534 C C . ALA A 1 308 ? 1.321 -7.160 2.388 1.00 96.38 308 ALA A C 1
ATOM 2536 O O . ALA A 1 308 ? 1.505 -6.108 1.770 1.00 96.38 308 ALA A O 1
ATOM 2537 N N . SER A 1 309 ? 2.340 -7.945 2.767 1.00 92.19 309 SER A N 1
ATOM 2538 C CA . SER A 1 309 ? 3.760 -7.596 2.610 1.00 92.19 309 SER A CA 1
ATOM 2539 C C . SER A 1 309 ? 4.325 -7.877 1.209 1.00 92.19 309 SER A C 1
ATOM 2541 O O . SER A 1 309 ? 5.462 -7.517 0.905 1.00 92.19 309 SER A O 1
ATOM 2543 N N . GLY A 1 310 ? 3.514 -8.465 0.322 1.00 89.06 310 GLY A N 1
ATOM 2544 C CA . GLY A 1 310 ? 3.875 -8.779 -1.059 1.00 89.06 310 GLY A CA 1
ATOM 2545 C C . GLY A 1 310 ? 4.520 -10.159 -1.221 1.00 89.06 310 GLY A C 1
ATOM 2546 O O . GLY A 1 310 ? 4.351 -11.051 -0.395 1.00 89.06 310 GLY A O 1
ATOM 2547 N N . HIS A 1 311 ? 5.242 -10.352 -2.328 1.00 81.25 311 HIS A N 1
ATOM 2548 C CA . HIS A 1 311 ? 5.729 -11.670 -2.757 1.00 81.25 311 HIS A CA 1
ATOM 2549 C C . HIS A 1 311 ? 6.698 -12.339 -1.755 1.00 81.25 311 HIS A C 1
ATOM 2551 O O . HIS A 1 311 ? 6.605 -13.545 -1.506 1.00 81.25 311 HIS A O 1
ATOM 2557 N N . ASN A 1 312 ? 7.570 -11.550 -1.119 1.00 74.69 312 ASN A N 1
ATOM 2558 C CA . ASN A 1 312 ? 8.623 -12.022 -0.208 1.00 74.69 312 ASN A CA 1
ATOM 2559 C C . ASN A 1 312 ? 8.160 -12.164 1.252 1.00 74.69 312 ASN A C 1
ATOM 2561 O O . ASN A 1 312 ? 8.928 -11.926 2.184 1.00 74.69 312 ASN A O 1
ATOM 2565 N N . SER A 1 313 ? 6.903 -12.552 1.464 1.00 79.50 313 SER A N 1
ATOM 2566 C CA . SER A 1 313 ? 6.351 -12.708 2.806 1.00 79.50 313 SER A CA 1
ATOM 2567 C C . SER A 1 313 ? 6.944 -13.897 3.570 1.00 79.50 313 SER A C 1
ATOM 2569 O O . SER A 1 313 ? 6.883 -15.053 3.131 1.00 79.50 313 SER A O 1
ATOM 2571 N N . ASN A 1 314 ? 7.422 -13.621 4.786 1.00 84.44 314 ASN A N 1
ATOM 2572 C CA . ASN A 1 314 ? 7.804 -14.643 5.763 1.00 84.44 314 ASN A CA 1
ATOM 2573 C C . ASN A 1 314 ? 6.584 -15.352 6.381 1.00 84.44 314 ASN A C 1
ATOM 2575 O O . ASN A 1 314 ? 6.682 -16.524 6.744 1.00 84.44 314 ASN A O 1
ATOM 2579 N N . ILE A 1 315 ? 5.426 -14.686 6.443 1.00 89.25 315 ILE A N 1
ATOM 2580 C CA . ILE A 1 315 ? 4.199 -15.190 7.086 1.00 89.25 315 ILE A CA 1
ATOM 2581 C C . ILE A 1 315 ? 3.672 -16.422 6.353 1.00 89.25 315 ILE A C 1
ATOM 2583 O O . ILE A 1 315 ? 3.248 -17.398 6.976 1.00 89.25 315 ILE A O 1
ATOM 2587 N N . MET A 1 316 ? 3.754 -16.418 5.021 1.00 87.31 316 MET A N 1
ATOM 2588 C CA . MET A 1 316 ? 3.360 -17.574 4.219 1.00 87.31 316 MET A CA 1
ATOM 2589 C C . MET A 1 316 ? 4.126 -18.840 4.610 1.00 87.31 316 MET A C 1
ATOM 2591 O O . MET A 1 316 ? 3.519 -19.904 4.745 1.00 87.31 316 MET A O 1
ATOM 2595 N N . LYS A 1 317 ? 5.445 -18.721 4.819 1.00 87.38 317 LYS A N 1
ATOM 2596 C CA . LYS A 1 317 ? 6.295 -19.834 5.263 1.00 87.38 317 LYS A CA 1
ATOM 2597 C C . LYS A 1 317 ? 5.975 -20.212 6.706 1.00 87.38 317 LYS A C 1
ATOM 2599 O O . LYS A 1 317 ? 5.785 -21.385 6.997 1.00 87.38 317 LYS A O 1
ATOM 2604 N N . GLU A 1 318 ? 5.854 -19.225 7.588 1.00 90.75 318 GLU A N 1
ATOM 2605 C CA . GLU A 1 318 ? 5.600 -19.428 9.017 1.00 90.75 318 GLU A CA 1
ATOM 2606 C C . GLU A 1 318 ? 4.323 -20.234 9.301 1.00 90.75 318 GLU A C 1
ATOM 2608 O O . GLU A 1 318 ? 4.320 -21.128 10.153 1.00 90.75 318 GLU A O 1
ATOM 2613 N N . PHE A 1 319 ? 3.244 -19.951 8.567 1.00 89.69 319 PHE A N 1
ATOM 2614 C CA . PHE A 1 319 ? 1.955 -20.632 8.722 1.00 89.69 319 PHE A CA 1
ATOM 2615 C C . PHE A 1 319 ? 1.705 -21.717 7.671 1.00 89.69 319 PHE A C 1
ATOM 2617 O O . PHE A 1 319 ? 0.576 -22.206 7.546 1.00 89.69 319 PHE A O 1
ATOM 2624 N N . ASN A 1 320 ? 2.738 -22.127 6.929 1.00 89.25 320 ASN A N 1
ATOM 2625 C CA . ASN A 1 320 ? 2.687 -23.186 5.920 1.00 89.25 320 ASN A CA 1
ATOM 2626 C C . ASN A 1 320 ? 1.558 -22.990 4.892 1.00 89.25 320 ASN A C 1
ATOM 2628 O O . ASN A 1 320 ? 0.783 -23.913 4.625 1.00 89.25 320 ASN A O 1
ATOM 2632 N N . PHE A 1 321 ? 1.359 -21.771 4.386 1.00 89.56 321 PHE A N 1
ATOM 2633 C CA . PHE A 1 321 ? 0.443 -21.552 3.267 1.00 89.56 321 PHE A CA 1
ATOM 2634 C C . PHE A 1 321 ? 1.012 -22.221 2.017 1.00 89.56 321 PHE A C 1
ATOM 2636 O O . PHE A 1 321 ? 2.115 -21.902 1.577 1.00 89.56 321 PHE A O 1
ATOM 2643 N N . GLU A 1 322 ? 0.250 -23.155 1.456 1.00 88.56 322 GLU A N 1
ATOM 2644 C CA . GLU A 1 322 ? 0.596 -23.789 0.189 1.00 88.56 322 GLU A CA 1
ATOM 2645 C C . GLU A 1 322 ? 0.493 -22.767 -0.945 1.00 88.56 322 GLU A C 1
ATOM 2647 O O . GLU A 1 322 ? -0.461 -21.981 -0.995 1.00 88.56 322 GLU A O 1
ATOM 2652 N N . LYS A 1 323 ? 1.485 -22.792 -1.838 1.00 87.25 323 LYS A N 1
ATOM 2653 C CA . LYS A 1 323 ? 1.560 -21.945 -3.025 1.00 87.25 323 LYS A CA 1
ATOM 2654 C C . LYS A 1 323 ? 1.338 -22.788 -4.272 1.00 87.25 323 LYS A C 1
ATOM 2656 O O . LYS A 1 323 ? 1.990 -23.816 -4.437 1.00 87.25 323 LYS A O 1
ATOM 2661 N N . GLU A 1 324 ? 0.488 -22.303 -5.157 1.00 89.94 324 GLU A N 1
ATOM 2662 C CA . GLU A 1 324 ? 0.439 -22.727 -6.547 1.00 89.94 324 GLU A CA 1
ATOM 2663 C C . GLU A 1 324 ? 1.351 -21.816 -7.371 1.00 89.94 324 GLU A C 1
ATOM 2665 O O . GLU A 1 324 ? 1.337 -20.589 -7.206 1.00 89.94 324 GLU A O 1
ATOM 2670 N N . VAL A 1 325 ? 2.164 -22.429 -8.231 1.00 91.06 325 VAL A N 1
ATOM 2671 C CA . VAL A 1 325 ? 3.024 -21.734 -9.190 1.00 91.06 325 VAL A CA 1
ATOM 2672 C C . VAL A 1 325 ? 2.357 -21.820 -10.553 1.00 91.06 325 VAL A C 1
ATOM 2674 O O . VAL A 1 325 ? 2.078 -22.905 -11.057 1.00 91.06 325 VAL A O 1
ATOM 2677 N N . ILE A 1 326 ? 2.089 -20.660 -11.133 1.00 92.38 326 ILE A N 1
ATOM 2678 C CA . ILE A 1 326 ? 1.429 -20.507 -12.420 1.00 92.38 326 ILE A CA 1
ATOM 2679 C C . ILE A 1 326 ? 2.457 -19.914 -13.384 1.00 92.38 326 ILE A C 1
ATOM 2681 O O . ILE A 1 326 ? 2.962 -18.823 -13.106 1.00 92.38 326 ILE A O 1
ATOM 2685 N N . PRO A 1 327 ? 2.735 -20.554 -14.532 1.00 92.25 327 PRO A N 1
ATOM 2686 C CA . PRO A 1 327 ? 3.648 -20.001 -15.523 1.00 92.25 327 PRO A CA 1
ATOM 2687 C C . PRO A 1 327 ? 3.253 -18.583 -15.963 1.00 92.25 327 PRO A C 1
ATOM 2689 O O . PRO A 1 327 ? 2.066 -18.248 -16.123 1.00 92.25 327 PRO A O 1
ATOM 2692 N N . GLY A 1 328 ? 4.262 -17.738 -16.121 1.00 86.94 328 GLY A N 1
ATOM 2693 C CA . GLY A 1 328 ? 4.179 -16.410 -16.708 1.00 86.94 328 GLY A CA 1
ATOM 2694 C C . GLY A 1 328 ? 3.948 -16.472 -18.217 1.00 86.94 328 GLY A C 1
ATOM 2695 O O . GLY A 1 328 ? 4.093 -17.512 -18.853 1.00 86.94 328 GLY A O 1
ATOM 2696 N N . LEU A 1 329 ? 3.539 -15.341 -18.792 1.00 85.75 329 LEU A N 1
ATOM 2697 C CA . LEU A 1 329 ? 3.441 -15.184 -20.251 1.00 85.75 329 LEU A CA 1
ATOM 2698 C C . LEU A 1 329 ? 4.763 -14.716 -20.876 1.00 85.75 329 LEU A C 1
ATOM 2700 O O . LEU A 1 329 ? 4.962 -14.877 -22.074 1.00 85.75 329 LEU A O 1
ATOM 2704 N N . HIS A 1 330 ? 5.624 -14.112 -20.061 1.00 88.12 330 HIS A N 1
ATOM 2705 C CA . HIS A 1 330 ? 6.936 -13.585 -20.413 1.00 88.12 330 HIS A CA 1
ATOM 2706 C C . HIS A 1 330 ? 7.878 -13.863 -19.243 1.00 88.12 330 HIS A C 1
ATOM 2708 O O . HIS A 1 330 ? 7.408 -14.012 -18.115 1.00 88.12 330 HIS A O 1
ATOM 2714 N N . ASP A 1 331 ? 9.183 -13.859 -19.499 1.00 92.38 331 ASP A N 1
ATOM 2715 C CA . ASP A 1 331 ? 10.186 -14.144 -18.470 1.00 92.38 331 ASP A CA 1
ATOM 2716 C C . ASP A 1 331 ? 10.699 -12.879 -17.778 1.00 92.38 331 ASP A C 1
ATOM 2718 O O . ASP A 1 331 ? 10.908 -12.871 -16.566 1.00 92.38 331 ASP A O 1
ATOM 2722 N N . ILE A 1 332 ? 10.871 -11.794 -18.540 1.00 94.56 332 ILE A N 1
ATOM 2723 C CA . ILE A 1 332 ? 11.500 -10.554 -18.078 1.00 94.56 332 ILE A CA 1
ATOM 2724 C C . ILE A 1 332 ? 10.568 -9.372 -18.346 1.00 94.56 332 ILE A C 1
ATOM 2726 O O . ILE A 1 332 ? 10.054 -9.197 -19.453 1.00 94.56 332 ILE A O 1
ATOM 2730 N N . ALA A 1 333 ? 10.388 -8.524 -17.336 1.00 93.75 333 ALA A N 1
ATOM 2731 C CA . ALA A 1 333 ? 9.782 -7.207 -17.484 1.00 93.75 333 ALA A CA 1
ATOM 2732 C C . ALA A 1 333 ? 10.773 -6.124 -17.066 1.00 93.75 333 ALA A C 1
ATOM 2734 O O . ALA A 1 333 ? 11.453 -6.254 -16.050 1.00 93.75 333 ALA A O 1
ATOM 2735 N N . ILE A 1 334 ? 10.812 -5.034 -17.826 1.00 94.75 334 ILE A N 1
ATOM 2736 C CA . ILE A 1 334 ? 11.574 -3.834 -17.490 1.00 94.75 334 ILE A CA 1
ATOM 2737 C C . ILE A 1 334 ? 10.610 -2.659 -17.403 1.00 94.75 334 ILE A C 1
ATOM 2739 O O . ILE A 1 334 ? 9.848 -2.405 -18.338 1.00 94.75 334 ILE A O 1
ATOM 2743 N N . THR A 1 335 ? 10.655 -1.933 -16.293 1.00 93.88 335 THR A N 1
ATOM 2744 C CA . THR A 1 335 ? 9.929 -0.680 -16.105 1.00 93.88 335 THR A CA 1
ATOM 2745 C C . THR A 1 335 ? 10.887 0.501 -16.104 1.00 93.88 335 THR A C 1
ATOM 2747 O O . THR A 1 335 ? 12.036 0.393 -15.675 1.00 93.88 335 THR A O 1
ATOM 2750 N N . ALA A 1 336 ? 10.416 1.644 -16.588 1.00 93.38 336 ALA A N 1
ATOM 2751 C CA . ALA A 1 336 ? 11.171 2.886 -16.581 1.00 93.38 336 ALA A CA 1
ATOM 2752 C C . ALA A 1 336 ? 10.237 4.077 -16.402 1.00 93.38 336 ALA A C 1
ATOM 2754 O O . ALA A 1 336 ? 9.155 4.115 -16.989 1.00 93.38 336 ALA A O 1
ATOM 2755 N N . ASN A 1 337 ? 10.678 5.060 -15.625 1.00 91.88 337 ASN A N 1
ATOM 2756 C CA . ASN A 1 337 ? 9.999 6.343 -15.494 1.00 91.88 337 ASN A CA 1
ATOM 2757 C C . ASN A 1 337 ? 10.868 7.445 -16.085 1.00 91.88 337 ASN A C 1
ATOM 2759 O O . ASN A 1 337 ? 12.052 7.539 -15.759 1.00 91.88 337 ASN A O 1
ATOM 2763 N N . PHE A 1 338 ? 10.268 8.268 -16.937 1.00 91.50 338 PHE A N 1
ATOM 2764 C CA . PHE A 1 338 ? 10.876 9.485 -17.456 1.00 91.50 338 PHE A CA 1
ATOM 2765 C C . PHE A 1 338 ? 10.132 10.709 -16.919 1.00 91.50 338 PHE A C 1
ATOM 2767 O O . PHE A 1 338 ? 8.915 10.668 -16.717 1.00 91.50 338 PHE A O 1
ATOM 2774 N N . ASP A 1 339 ? 10.867 11.794 -16.712 1.00 89.25 339 ASP A N 1
ATOM 2775 C CA . ASP A 1 339 ? 10.339 13.068 -16.236 1.00 89.25 339 ASP A CA 1
ATOM 2776 C C . ASP A 1 339 ? 9.342 13.652 -17.238 1.00 89.25 339 A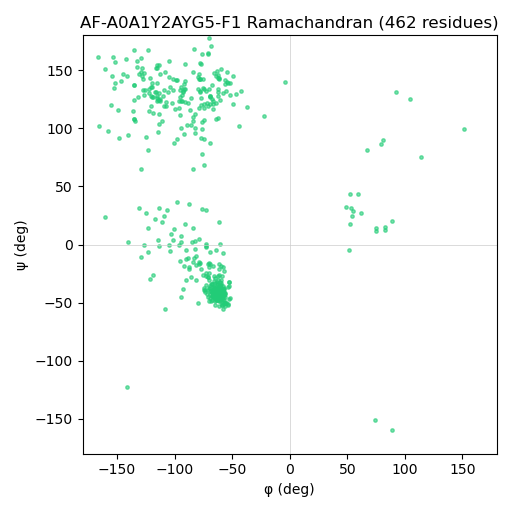SP A C 1
ATOM 2778 O O . ASP A 1 339 ? 9.472 13.445 -18.444 1.00 89.25 339 ASP A O 1
ATOM 2782 N N . THR A 1 340 ? 8.352 14.402 -16.757 1.00 82.12 340 THR A N 1
ATOM 2783 C CA . THR A 1 340 ? 7.383 15.088 -17.620 1.00 82.12 340 THR A CA 1
ATOM 2784 C C . THR A 1 340 ? 7.681 16.583 -17.672 1.00 82.12 340 THR A C 1
ATOM 2786 O O . THR A 1 340 ? 8.045 17.200 -16.673 1.00 82.12 340 THR A O 1
ATOM 2789 N N . ASP A 1 341 ? 7.460 17.204 -18.833 1.00 72.31 341 ASP A N 1
ATOM 2790 C CA . ASP A 1 341 ? 7.624 18.657 -18.996 1.00 72.31 341 ASP A CA 1
ATOM 2791 C C . ASP A 1 341 ? 6.365 19.445 -18.547 1.00 72.31 341 ASP A C 1
ATOM 2793 O O . ASP A 1 341 ? 6.212 20.616 -18.901 1.00 72.31 341 ASP A O 1
ATOM 2797 N N . ASN A 1 342 ? 5.428 18.809 -17.818 1.00 58.81 342 ASN A N 1
ATOM 2798 C CA . ASN A 1 342 ? 4.117 19.318 -17.349 1.00 58.81 342 ASN A CA 1
ATOM 2799 C C . ASN A 1 342 ? 3.185 19.952 -18.416 1.00 58.81 342 ASN A C 1
ATOM 2801 O O . ASN A 1 342 ? 2.041 20.288 -18.121 1.00 58.81 342 ASN A O 1
ATOM 2805 N 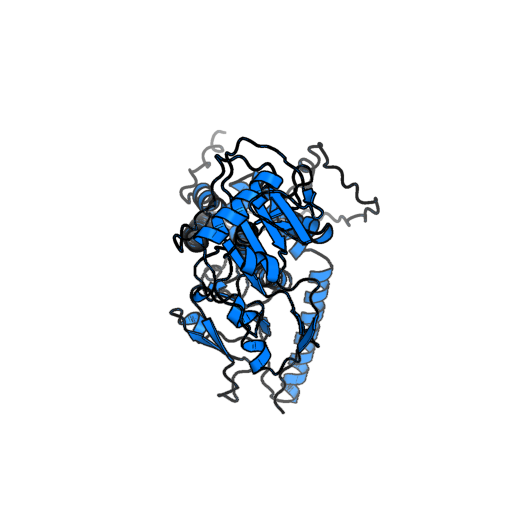N . ASN A 1 343 ? 3.638 20.098 -19.665 1.00 51.38 343 ASN A N 1
ATOM 2806 C CA . ASN A 1 343 ? 2.936 20.774 -20.761 1.00 51.38 343 ASN A CA 1
ATOM 2807 C C . ASN A 1 343 ? 2.303 19.812 -21.781 1.00 51.38 343 ASN A C 1
ATOM 2809 O O . ASN A 1 343 ? 1.599 20.252 -22.692 1.00 51.38 343 ASN A O 1
ATOM 2813 N N . ILE A 1 344 ? 2.534 18.502 -21.656 1.00 49.31 344 ILE A N 1
ATOM 2814 C CA . ILE A 1 344 ? 2.004 17.496 -22.582 1.00 49.31 344 ILE A CA 1
ATOM 2815 C C . ILE A 1 344 ? 0.775 16.848 -21.948 1.00 49.31 344 ILE A C 1
ATOM 2817 O O . ILE A 1 344 ? 0.850 15.817 -21.288 1.00 49.31 344 ILE A O 1
ATOM 2821 N N . ASN A 1 345 ? -0.383 17.466 -22.174 1.00 44.25 345 ASN A N 1
ATOM 2822 C CA . ASN A 1 345 ? -1.663 16.818 -21.922 1.00 44.25 345 ASN A CA 1
ATOM 2823 C C . ASN A 1 345 ? -1.893 15.717 -22.970 1.00 44.25 345 ASN A C 1
ATOM 2825 O O . ASN A 1 345 ? -2.049 16.005 -24.155 1.00 44.25 345 ASN A O 1
ATOM 2829 N N . ASN A 1 346 ? -2.012 14.477 -22.493 1.00 49.59 346 ASN A N 1
ATOM 2830 C CA . ASN A 1 346 ? -2.625 13.333 -23.175 1.00 49.59 346 ASN A CA 1
ATOM 2831 C C . ASN A 1 346 ? -1.897 12.807 -24.430 1.00 49.59 346 ASN A C 1
ATOM 2833 O O . ASN A 1 346 ? -2.353 12.995 -25.559 1.00 49.59 346 ASN A O 1
ATOM 2837 N N . LEU A 1 347 ? -0.853 11.996 -24.235 1.00 46.31 347 LEU A N 1
ATOM 2838 C CA . LEU A 1 347 ? -0.674 10.824 -25.099 1.00 46.31 347 LEU A CA 1
ATOM 2839 C C . LEU A 1 347 ? -1.312 9.626 -24.393 1.00 46.31 347 LEU A C 1
ATOM 2841 O O . LEU A 1 347 ? -0.752 9.070 -23.453 1.00 46.31 347 LEU A O 1
ATOM 2845 N N . ASN A 1 348 ? -2.527 9.297 -24.832 1.00 49.69 348 ASN A N 1
ATOM 2846 C CA . ASN A 1 348 ? -3.329 8.194 -24.313 1.00 49.69 348 ASN A CA 1
ATOM 2847 C C . ASN A 1 348 ? -2.613 6.846 -24.464 1.00 49.69 348 ASN A C 1
ATOM 2849 O O . ASN A 1 348 ? -1.864 6.645 -25.424 1.00 49.69 348 ASN A O 1
ATOM 2853 N N . LYS A 1 349 ? -2.936 5.935 -23.532 1.00 52.38 349 LYS A N 1
ATOM 2854 C CA . LYS A 1 349 ? -2.616 4.499 -23.513 1.00 52.38 349 LYS A CA 1
ATOM 2855 C C . LYS A 1 349 ? -2.330 3.962 -24.914 1.00 52.38 349 LYS A C 1
ATOM 2857 O O . LYS A 1 349 ? -3.237 3.822 -25.736 1.00 52.38 349 LYS A O 1
ATOM 2862 N N . ALA A 1 350 ? -1.076 3.619 -25.168 1.00 52.88 350 ALA A N 1
ATOM 2863 C CA . ALA A 1 350 ? -0.694 2.911 -26.375 1.00 52.88 350 ALA A CA 1
ATOM 2864 C C . ALA A 1 350 ? -0.077 1.575 -25.968 1.00 52.88 350 ALA A C 1
ATOM 2866 O O . ALA A 1 350 ? 0.981 1.525 -25.342 1.00 52.88 350 ALA A O 1
ATOM 2867 N N . LYS A 1 351 ? -0.774 0.487 -26.311 1.00 54.22 351 LYS A N 1
ATOM 2868 C CA . LYS A 1 351 ? -0.186 -0.852 -26.349 1.00 54.22 351 LYS A CA 1
ATOM 2869 C C . LYS A 1 351 ? 0.495 -0.979 -27.704 1.00 54.22 351 LYS A C 1
ATOM 2871 O O . LYS A 1 351 ? -0.186 -0.990 -28.730 1.00 54.22 351 LYS A O 1
ATOM 2876 N N . TYR A 1 352 ? 1.821 -0.992 -27.717 1.00 54.34 352 TYR A N 1
ATOM 2877 C CA . TYR A 1 352 ? 2.576 -1.126 -28.958 1.00 54.34 352 TYR A CA 1
ATOM 2878 C C . TYR A 1 352 ? 2.900 -2.601 -29.204 1.00 54.34 352 TYR A C 1
ATOM 2880 O O . TYR A 1 352 ? 3.429 -3.284 -28.331 1.00 54.34 352 TYR A O 1
ATOM 2888 N N . THR A 1 353 ? 2.581 -3.088 -30.405 1.00 51.38 353 THR A N 1
ATOM 2889 C CA . THR A 1 353 ? 2.968 -4.425 -30.878 1.00 51.38 353 THR A CA 1
ATOM 2890 C C . THR A 1 353 ? 4.441 -4.452 -31.329 1.00 51.38 353 THR A C 1
ATOM 2892 O O . THR A 1 353 ? 4.956 -3.398 -31.723 1.00 51.38 353 THR A O 1
ATOM 2895 N N . PRO A 1 354 ? 5.107 -5.627 -31.330 1.00 50.16 354 PRO A N 1
ATOM 2896 C CA . PRO A 1 354 ? 6.517 -5.788 -31.709 1.00 50.16 354 PRO A CA 1
ATOM 2897 C C . PRO A 1 354 ? 6.895 -5.135 -33.043 1.00 50.16 354 PRO A C 1
ATOM 2899 O O . PRO A 1 354 ? 6.113 -5.142 -33.997 1.00 50.16 354 PRO A O 1
ATOM 2902 N N . PHE A 1 355 ? 8.118 -4.606 -33.139 1.00 49.91 355 PHE A N 1
ATOM 2903 C CA . PHE A 1 355 ? 8.664 -4.026 -34.369 1.00 49.91 355 PHE A CA 1
ATOM 2904 C C . PHE A 1 355 ? 10.196 -4.146 -34.408 1.00 49.91 355 PHE A C 1
ATOM 2906 O O . PHE A 1 355 ? 10.849 -3.888 -33.405 1.00 49.91 355 PHE A O 1
ATOM 2913 N N . ASN A 1 356 ? 10.769 -4.478 -35.571 1.00 51.12 356 ASN A N 1
ATOM 2914 C CA . ASN A 1 356 ? 12.222 -4.576 -35.779 1.00 51.12 356 ASN A CA 1
ATOM 2915 C C . ASN A 1 356 ? 12.806 -3.240 -36.276 1.00 51.12 356 ASN A C 1
ATOM 2917 O O . ASN A 1 356 ? 12.259 -2.639 -37.210 1.00 51.12 356 ASN A O 1
ATOM 2921 N N . HIS A 1 357 ? 13.931 -2.777 -35.707 1.00 41.38 357 HIS A N 1
ATOM 2922 C CA . HIS A 1 357 ? 14.593 -1.561 -36.198 1.00 41.38 357 HIS A CA 1
ATOM 2923 C C . HIS A 1 357 ? 16.124 -1.496 -36.036 1.00 41.38 357 HIS A C 1
ATOM 2925 O O . HIS A 1 357 ? 16.639 -1.286 -34.945 1.00 41.38 357 HIS A O 1
ATOM 2931 N N . GLY A 1 358 ? 16.828 -1.463 -37.174 1.00 53.91 358 GLY A N 1
ATOM 2932 C CA . GLY A 1 358 ? 18.086 -0.720 -37.333 1.00 53.91 358 GLY A CA 1
ATOM 2933 C C . GLY A 1 358 ? 19.351 -1.286 -36.668 1.00 53.91 358 GLY A C 1
ATOM 2934 O O . GLY A 1 358 ? 19.539 -2.492 -36.585 1.00 53.91 358 GLY A O 1
ATOM 2935 N N . ILE A 1 359 ? 20.265 -0.370 -36.303 1.00 43.19 359 ILE A N 1
ATOM 2936 C CA . ILE A 1 359 ? 21.699 -0.623 -36.019 1.00 43.19 359 ILE A CA 1
ATOM 2937 C C . ILE A 1 359 ? 21.984 -0.906 -34.521 1.00 43.19 359 ILE A C 1
ATOM 2939 O O . ILE A 1 359 ? 22.998 -1.512 -34.201 1.00 43.19 359 ILE A O 1
ATOM 2943 N N . CYS A 1 360 ? 21.071 -0.543 -33.609 1.00 48.66 360 CYS A N 1
ATOM 2944 C CA . CYS A 1 360 ? 20.982 -1.111 -32.253 1.00 48.66 360 CYS A CA 1
ATOM 2945 C C . CYS A 1 360 ? 19.702 -1.940 -32.217 1.00 48.66 360 CYS A C 1
ATOM 2947 O O . CYS A 1 360 ? 18.612 -1.367 -32.229 1.00 48.66 360 CYS A O 1
ATOM 2949 N N . ASN A 1 361 ? 19.834 -3.263 -32.228 1.00 60.12 361 ASN A N 1
ATOM 2950 C CA . ASN A 1 361 ? 18.711 -4.175 -32.404 1.00 60.12 361 ASN A CA 1
ATOM 2951 C C . ASN A 1 361 ? 17.903 -4.267 -31.094 1.00 60.12 361 ASN A C 1
ATOM 2953 O O . ASN A 1 361 ? 18.093 -5.185 -30.315 1.00 60.12 361 ASN A O 1
ATOM 2957 N N . VAL A 1 362 ? 17.063 -3.272 -30.797 1.00 63.41 362 VAL A N 1
ATOM 2958 C CA . VAL A 1 362 ? 16.159 -3.267 -29.632 1.00 63.41 362 VAL A CA 1
ATOM 2959 C C . VAL A 1 362 ? 14.916 -4.074 -30.000 1.00 63.41 362 VAL A C 1
ATOM 2961 O O . VAL A 1 362 ? 14.155 -3.647 -30.872 1.00 63.41 362 VAL A O 1
ATOM 2964 N N . GLN A 1 363 ? 14.716 -5.230 -29.362 1.00 66.44 363 GLN A N 1
ATOM 2965 C CA . GLN A 1 363 ? 13.570 -6.110 -29.603 1.00 66.44 363 GLN A CA 1
ATOM 2966 C C . GLN A 1 363 ? 12.787 -6.338 -28.310 1.00 66.44 363 GLN A C 1
ATOM 2968 O O . GLN A 1 363 ? 13.338 -6.616 -27.250 1.00 66.44 363 GLN A O 1
ATOM 2973 N N . PHE A 1 364 ? 11.469 -6.218 -28.405 1.00 68.38 364 PHE A N 1
ATOM 2974 C CA . PHE A 1 364 ? 10.557 -6.444 -27.292 1.00 68.38 364 PHE A CA 1
ATOM 2975 C C . PHE A 1 364 ? 9.264 -7.070 -27.797 1.00 68.38 364 PHE A C 1
ATOM 2977 O O . PHE A 1 364 ? 8.789 -6.765 -28.897 1.00 68.38 364 PHE A O 1
ATOM 2984 N N . SER A 1 365 ? 8.680 -7.925 -26.965 1.00 67.62 365 SER A N 1
ATOM 2985 C CA . SER A 1 365 ? 7.427 -8.613 -27.268 1.00 67.62 365 SER A CA 1
ATOM 2986 C C . SER A 1 365 ? 6.198 -7.735 -26.989 1.00 67.62 365 SER A C 1
ATOM 2988 O O . SER A 1 365 ? 5.187 -7.829 -27.687 1.00 67.62 365 SER A O 1
ATOM 2990 N N . ASN A 1 366 ? 6.279 -6.827 -26.014 1.00 75.62 366 ASN A N 1
ATOM 2991 C CA . ASN A 1 366 ? 5.197 -5.903 -25.679 1.00 75.62 366 ASN A CA 1
ATOM 2992 C C . ASN A 1 366 ? 5.733 -4.622 -25.023 1.00 75.62 366 ASN A C 1
ATOM 2994 O O . ASN A 1 366 ? 6.680 -4.689 -24.236 1.00 75.62 366 ASN A O 1
ATOM 2998 N N . ILE A 1 367 ? 5.090 -3.482 -25.309 1.00 80.50 367 ILE A N 1
ATOM 2999 C CA . ILE A 1 367 ? 5.269 -2.220 -24.578 1.00 80.50 367 ILE A CA 1
ATOM 3000 C C . ILE A 1 367 ? 3.914 -1.676 -24.134 1.00 80.50 367 ILE A C 1
ATOM 3002 O O . ILE A 1 367 ? 2.992 -1.510 -24.939 1.00 80.50 367 ILE A O 1
ATOM 3006 N N . ILE A 1 368 ? 3.856 -1.288 -22.864 1.00 83.50 368 ILE A N 1
ATOM 3007 C CA . ILE A 1 368 ? 2.804 -0.460 -22.286 1.00 83.50 368 ILE A CA 1
ATOM 3008 C C . ILE A 1 368 ? 3.407 0.906 -21.971 1.00 83.50 368 ILE A C 1
ATOM 3010 O O . ILE A 1 368 ? 4.429 0.999 -21.294 1.00 83.50 368 ILE A O 1
ATOM 3014 N N . TYR A 1 369 ? 2.757 1.960 -22.457 1.00 85.12 369 TYR A N 1
ATOM 3015 C CA . TYR A 1 369 ? 3.094 3.340 -22.131 1.00 85.12 369 TYR A CA 1
ATOM 3016 C C . TYR A 1 369 ? 1.906 4.036 -21.467 1.00 85.12 369 TYR A C 1
ATOM 3018 O O . TYR A 1 369 ? 0.807 4.060 -22.031 1.00 85.12 369 TYR A O 1
ATOM 3026 N N . ASN A 1 370 ? 2.169 4.620 -20.299 1.00 81.50 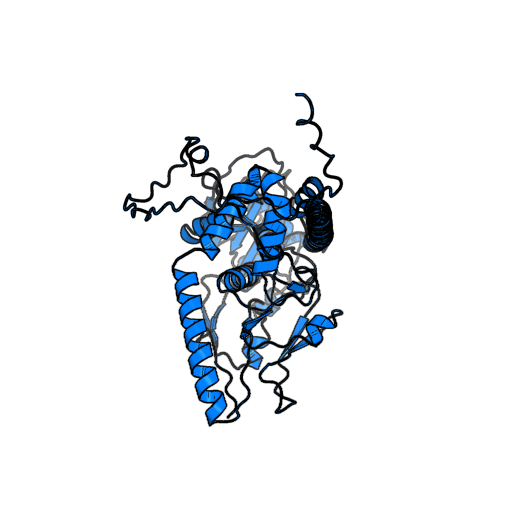370 ASN A N 1
ATOM 3027 C CA . ASN A 1 370 ? 1.228 5.403 -19.511 1.00 81.50 370 ASN A CA 1
ATOM 3028 C C . ASN A 1 370 ? 1.849 6.765 -19.175 1.00 81.50 370 ASN A C 1
ATOM 3030 O O . ASN A 1 370 ? 3.042 6.860 -18.897 1.00 81.50 370 ASN A O 1
ATOM 3034 N N . SER A 1 371 ? 1.031 7.813 -19.187 1.00 78.88 371 SER A N 1
ATOM 3035 C CA . SER A 1 371 ? 1.447 9.173 -18.841 1.00 78.88 371 SER A CA 1
ATOM 3036 C C . SER A 1 371 ? 0.617 9.657 -17.663 1.00 78.88 371 SER A C 1
ATOM 3038 O O . SER A 1 371 ? -0.602 9.740 -17.788 1.00 78.88 371 SER A O 1
ATOM 3040 N N . ASP A 1 372 ? 1.281 9.977 -16.559 1.00 78.94 372 ASP A N 1
ATOM 3041 C CA . ASP A 1 372 ? 0.685 10.583 -15.363 1.00 78.94 372 ASP A CA 1
ATOM 3042 C C . ASP A 1 372 ? 1.678 11.614 -14.790 1.00 78.94 372 ASP A C 1
ATOM 3044 O O . ASP A 1 372 ? 2.122 12.498 -15.524 1.00 78.94 372 ASP A O 1
ATOM 3048 N N . GLU A 1 373 ? 2.100 11.479 -13.529 1.00 80.00 373 GLU A N 1
ATOM 3049 C CA . GLU A 1 373 ? 3.180 12.273 -12.923 1.00 80.00 373 GLU A CA 1
ATOM 3050 C C . GLU A 1 373 ? 4.532 12.050 -13.626 1.00 80.00 373 GLU A C 1
ATOM 3052 O O . GLU A 1 373 ? 5.390 12.934 -13.643 1.00 80.00 373 GLU A O 1
ATOM 3057 N N . THR A 1 374 ? 4.698 10.873 -14.233 1.00 86.69 374 THR A N 1
ATOM 3058 C CA . THR A 1 374 ? 5.847 10.445 -15.038 1.00 86.69 374 THR A CA 1
ATOM 3059 C C . THR A 1 374 ? 5.374 9.888 -16.382 1.00 86.69 374 THR A C 1
ATOM 3061 O O . THR A 1 374 ? 4.225 9.466 -16.555 1.00 86.69 374 THR A O 1
ATOM 3064 N N . HIS A 1 375 ? 6.281 9.839 -17.352 1.00 88.12 375 HIS A N 1
ATOM 3065 C CA . HIS A 1 375 ? 6.139 8.971 -18.513 1.00 88.12 375 HIS A CA 1
ATOM 3066 C C . HIS A 1 375 ? 6.607 7.563 -18.123 1.00 88.12 375 HIS A C 1
ATOM 3068 O O . HIS A 1 375 ? 7.807 7.286 -18.072 1.00 88.12 375 HIS A O 1
ATOM 3074 N N . PHE A 1 376 ? 5.660 6.674 -17.832 1.00 90.19 376 PHE A N 1
ATOM 3075 C CA . PHE A 1 376 ? 5.924 5.296 -17.432 1.00 90.19 376 PHE A CA 1
ATOM 3076 C C . PHE A 1 376 ? 5.926 4.361 -18.638 1.00 90.19 376 PHE A C 1
ATOM 3078 O O . PHE A 1 376 ? 4.992 4.343 -19.445 1.00 90.19 376 PHE A O 1
ATOM 3085 N N . ILE A 1 377 ? 6.962 3.536 -18.723 1.00 90.25 377 ILE A N 1
ATOM 3086 C CA . ILE A 1 377 ? 7.090 2.459 -19.698 1.00 90.25 377 ILE A CA 1
ATOM 3087 C C . ILE A 1 377 ? 7.208 1.137 -18.958 1.00 90.25 377 ILE A C 1
ATOM 3089 O O . ILE A 1 377 ? 7.999 1.015 -18.027 1.00 90.25 377 ILE A O 1
ATOM 3093 N N . LEU A 1 378 ? 6.482 0.133 -19.441 1.00 90.44 378 LEU A N 1
ATOM 3094 C CA . LEU A 1 378 ? 6.742 -1.275 -19.176 1.00 90.44 378 LEU A CA 1
ATOM 3095 C C . LEU A 1 378 ? 7.028 -1.957 -20.509 1.00 90.44 378 LEU A C 1
ATOM 3097 O O . LEU A 1 378 ? 6.234 -1.850 -21.441 1.00 90.44 378 LEU A O 1
ATOM 3101 N N . THR A 1 379 ? 8.148 -2.663 -20.599 1.00 90.31 379 THR A N 1
ATOM 3102 C CA . THR A 1 379 ? 8.526 -3.462 -21.765 1.00 90.31 379 THR A CA 1
ATOM 3103 C C . THR A 1 379 ? 8.894 -4.883 -21.356 1.00 90.31 379 THR A C 1
ATOM 3105 O O . THR A 1 379 ? 9.329 -5.121 -20.232 1.00 90.31 379 THR A O 1
ATOM 3108 N N . THR A 1 380 ? 8.696 -5.834 -22.262 1.00 91.31 380 THR A N 1
ATOM 3109 C CA . THR A 1 380 ? 8.984 -7.267 -22.058 1.00 91.31 380 THR A CA 1
ATOM 3110 C C . THR A 1 380 ? 9.947 -7.744 -23.147 1.00 91.31 380 THR A C 1
ATOM 3112 O O . THR A 1 380 ? 9.513 -8.221 -24.203 1.00 91.31 380 THR A O 1
ATOM 3115 N N . PRO A 1 381 ? 11.254 -7.495 -22.965 1.00 91.25 381 PRO A N 1
ATOM 3116 C CA . PRO A 1 381 ? 12.282 -7.924 -23.902 1.00 91.25 381 PRO A CA 1
ATOM 3117 C C . PRO A 1 381 ? 12.581 -9.417 -23.762 1.00 91.25 381 PRO A C 1
ATOM 3119 O O . PRO A 1 381 ? 12.411 -9.996 -22.688 1.00 91.25 381 PRO A O 1
ATOM 3122 N N . ASP A 1 382 ? 13.077 -10.013 -24.841 1.00 89.50 382 ASP A N 1
ATOM 3123 C CA . ASP A 1 382 ? 13.572 -11.387 -24.815 1.00 89.50 382 ASP A CA 1
ATOM 3124 C C . ASP A 1 382 ? 14.979 -11.428 -24.198 1.00 89.50 382 ASP A C 1
ATOM 3126 O O . ASP A 1 382 ? 15.784 -10.511 -24.393 1.00 89.50 382 ASP A O 1
ATOM 3130 N N . LYS A 1 383 ? 15.299 -12.513 -23.481 1.00 92.94 383 LYS A N 1
ATOM 3131 C CA . LYS A 1 383 ? 16.615 -12.729 -22.849 1.00 92.94 383 LYS A CA 1
ATOM 3132 C C . LYS A 1 383 ? 17.769 -12.562 -23.845 1.00 92.94 383 LYS A C 1
ATOM 3134 O O . LYS A 1 383 ? 18.729 -11.853 -23.553 1.00 92.94 383 LYS A O 1
ATOM 3139 N N . GLU A 1 384 ? 17.647 -13.179 -25.021 1.00 91.56 384 GLU A N 1
ATOM 3140 C CA . GLU A 1 384 ? 18.652 -13.115 -26.091 1.00 91.56 384 GLU A CA 1
ATOM 3141 C C . GLU A 1 384 ? 18.920 -11.668 -26.521 1.00 91.56 384 GLU A C 1
ATOM 3143 O O . GLU A 1 384 ? 20.069 -11.262 -26.660 1.00 91.56 384 GLU A O 1
ATOM 3148 N N . ASN A 1 385 ? 17.872 -10.844 -26.622 1.00 90.00 385 ASN A N 1
ATOM 3149 C CA . ASN A 1 385 ? 18.022 -9.447 -27.008 1.00 90.00 385 ASN A CA 1
ATOM 3150 C C . ASN A 1 385 ? 18.801 -8.627 -25.971 1.00 90.00 385 ASN A C 1
ATOM 3152 O O . ASN A 1 385 ? 19.617 -7.773 -26.325 1.00 90.00 385 ASN A O 1
ATOM 3156 N N . LEU A 1 386 ? 18.563 -8.881 -24.685 1.00 93.50 386 LEU A N 1
ATOM 3157 C CA . LEU A 1 386 ? 19.277 -8.191 -23.615 1.00 93.50 386 LEU A CA 1
ATOM 3158 C C . LEU A 1 386 ? 20.760 -8.585 -23.555 1.00 93.50 386 LEU A C 1
ATOM 3160 O O . LEU A 1 386 ? 21.594 -7.734 -23.248 1.00 93.50 386 LEU A O 1
ATOM 3164 N N . LEU A 1 387 ? 21.096 -9.836 -23.881 1.00 94.50 387 LEU A N 1
ATOM 3165 C CA . LEU A 1 387 ? 22.483 -10.298 -24.000 1.00 94.50 387 LEU A CA 1
ATOM 3166 C C . LEU A 1 387 ? 23.166 -9.694 -25.237 1.00 94.50 387 LEU A C 1
ATOM 3168 O O . LEU A 1 387 ? 24.231 -9.092 -25.117 1.00 94.50 387 LEU A O 1
ATOM 3172 N N . ASP A 1 388 ? 22.520 -9.752 -26.405 1.00 91.75 388 ASP A N 1
ATOM 3173 C CA . ASP A 1 388 ? 23.047 -9.209 -27.668 1.00 91.75 388 ASP A CA 1
ATOM 3174 C C . ASP A 1 388 ? 23.305 -7.697 -27.604 1.00 91.75 388 ASP A C 1
ATOM 3176 O O . ASP A 1 388 ? 24.237 -7.176 -28.222 1.00 91.75 388 ASP A O 1
ATOM 3180 N N . THR A 1 389 ? 22.466 -6.970 -26.862 1.00 90.25 389 THR A N 1
ATOM 3181 C CA . THR A 1 389 ? 22.616 -5.521 -26.661 1.00 90.25 389 THR A CA 1
ATOM 3182 C C . THR A 1 389 ? 23.635 -5.163 -25.579 1.00 90.25 389 THR A C 1
ATOM 3184 O O . THR A 1 389 ? 23.994 -3.990 -25.465 1.00 90.25 389 THR A O 1
ATOM 3187 N N . GLY A 1 390 ? 24.116 -6.140 -24.804 1.00 93.50 390 GLY A N 1
ATOM 3188 C CA . GLY A 1 390 ? 25.026 -5.941 -23.675 1.00 93.50 390 GLY A CA 1
ATOM 3189 C C . GLY A 1 390 ? 24.358 -5.363 -22.425 1.00 93.50 390 GLY A C 1
ATOM 3190 O O . GLY A 1 390 ? 25.054 -4.886 -21.529 1.00 93.50 390 GLY A O 1
ATOM 3191 N N . VAL A 1 391 ? 23.021 -5.365 -22.357 1.00 95.06 391 VAL A N 1
ATOM 3192 C CA . VAL A 1 391 ? 22.279 -5.014 -21.134 1.00 95.06 391 VAL A CA 1
ATOM 3193 C C . VAL A 1 391 ? 22.554 -6.045 -20.042 1.00 95.06 391 VAL A C 1
ATOM 3195 O O . VAL A 1 391 ? 22.779 -5.668 -18.894 1.00 95.06 391 VAL A O 1
ATOM 3198 N N . LEU A 1 392 ? 22.546 -7.328 -20.404 1.00 96.75 392 LEU A N 1
ATOM 3199 C CA . LEU A 1 392 ? 22.996 -8.421 -19.545 1.00 96.75 392 LEU A CA 1
ATOM 3200 C C . LEU A 1 392 ? 24.453 -8.745 -19.876 1.00 96.75 392 LEU A C 1
ATOM 3202 O O . LEU A 1 392 ? 24.810 -8.839 -21.050 1.00 96.75 392 LEU A O 1
ATOM 3206 N N . ILE A 1 393 ? 25.289 -8.873 -18.845 1.00 96.88 393 ILE A N 1
ATOM 3207 C CA . ILE A 1 393 ? 26.743 -9.032 -19.002 1.00 96.88 393 ILE A CA 1
ATOM 3208 C C . ILE A 1 393 ? 27.091 -10.481 -19.351 1.00 96.88 393 ILE A C 1
ATOM 3210 O O . ILE A 1 393 ? 27.813 -10.726 -20.317 1.00 96.88 393 ILE A O 1
ATOM 3214 N N . GLU A 1 394 ? 26.569 -11.434 -18.580 1.00 96.12 394 GLU A N 1
ATOM 3215 C CA . GLU A 1 394 ? 26.781 -12.868 -18.774 1.00 96.12 394 GLU A CA 1
ATOM 3216 C C . GLU A 1 394 ? 25.448 -13.618 -18.844 1.00 96.12 394 GLU A C 1
ATOM 3218 O O . GLU A 1 394 ? 24.460 -13.249 -18.196 1.00 96.12 394 GLU A O 1
ATOM 3223 N N . ASP A 1 395 ? 25.431 -14.695 -19.631 1.00 96.94 395 ASP A N 1
ATOM 3224 C CA . ASP A 1 395 ? 24.316 -15.632 -19.662 1.00 96.94 395 ASP A CA 1
ATOM 3225 C C . ASP A 1 395 ? 24.398 -16.573 -18.452 1.00 96.94 395 ASP A C 1
ATOM 3227 O O . ASP A 1 395 ? 25.369 -17.317 -18.300 1.00 96.94 395 ASP A O 1
ATOM 3231 N N . LYS A 1 396 ? 23.383 -16.518 -17.586 1.00 95.44 396 LYS A N 1
ATOM 3232 C CA . LYS A 1 396 ? 23.267 -17.342 -16.380 1.00 95.44 396 LYS A CA 1
ATOM 3233 C C . LYS A 1 396 ? 22.092 -18.318 -16.472 1.00 95.44 396 LYS A C 1
ATOM 3235 O O . LYS A 1 396 ? 21.097 -18.066 -17.163 1.00 95.44 396 LYS A O 1
ATOM 3240 N N . ASP A 1 397 ? 22.214 -19.414 -15.724 1.00 90.81 397 ASP A N 1
ATOM 3241 C CA . ASP A 1 397 ? 21.277 -20.542 -15.756 1.00 90.81 397 ASP A CA 1
ATOM 3242 C C . ASP A 1 397 ? 19.907 -20.199 -15.156 1.00 90.81 397 ASP A C 1
ATOM 3244 O O . ASP A 1 397 ? 18.876 -20.570 -15.720 1.00 90.81 397 ASP A O 1
ATOM 3248 N N . SER A 1 398 ? 19.870 -19.486 -14.025 1.00 94.06 398 SER A N 1
ATOM 3249 C CA . SER A 1 398 ? 18.618 -19.066 -13.387 1.00 94.06 398 SER A CA 1
ATOM 3250 C C . SER A 1 398 ? 18.271 -17.617 -13.737 1.00 94.06 398 SER A C 1
ATOM 3252 O O . SER A 1 398 ? 19.147 -16.756 -13.809 1.00 94.06 398 SER A O 1
ATOM 3254 N N . LEU A 1 399 ? 16.979 -17.327 -13.947 1.00 92.25 399 LEU A N 1
ATOM 3255 C CA . LEU A 1 399 ? 16.517 -15.958 -14.221 1.00 92.25 399 LEU A CA 1
ATOM 3256 C C . LEU A 1 399 ? 16.776 -15.013 -13.042 1.00 92.25 399 LEU A C 1
ATOM 3258 O O . LEU A 1 399 ? 17.074 -13.844 -13.264 1.00 92.25 399 LEU A O 1
ATOM 3262 N N . ASP A 1 400 ? 16.698 -15.508 -11.807 1.00 91.81 400 ASP A N 1
ATOM 3263 C CA . ASP A 1 400 ? 16.979 -14.689 -10.628 1.00 91.81 400 ASP A CA 1
ATOM 3264 C C . ASP A 1 400 ? 18.449 -14.255 -10.593 1.00 91.81 400 ASP A C 1
ATOM 3266 O O . ASP A 1 400 ? 18.717 -13.070 -10.416 1.00 91.81 400 ASP A O 1
ATOM 3270 N N . GLU A 1 401 ? 19.392 -15.168 -10.855 1.00 94.50 401 GLU A N 1
ATOM 3271 C CA . GLU A 1 401 ? 20.815 -14.823 -10.965 1.00 94.50 401 GLU A CA 1
ATOM 3272 C C . GLU A 1 401 ? 21.092 -13.942 -12.189 1.00 94.50 401 GLU A C 1
ATOM 3274 O O . GLU A 1 401 ? 21.923 -13.030 -12.131 1.00 94.50 401 GLU A O 1
ATOM 3279 N N . LEU A 1 402 ? 20.424 -14.218 -13.316 1.00 96.06 402 LEU A N 1
ATOM 3280 C CA . LEU A 1 402 ? 20.576 -13.469 -14.564 1.00 96.06 402 LEU A CA 1
ATOM 3281 C C . LEU A 1 402 ? 20.248 -11.986 -14.364 1.00 96.06 402 LEU A C 1
ATOM 3283 O O . LEU A 1 402 ? 20.929 -11.135 -14.933 1.00 96.06 402 LEU A O 1
ATOM 3287 N N . LEU A 1 403 ? 19.222 -11.685 -13.565 1.00 96.12 403 LEU A N 1
ATOM 3288 C CA . LEU A 1 403 ? 18.729 -10.330 -13.317 1.00 96.12 403 LEU A CA 1
ATOM 3289 C C . LEU A 1 403 ? 19.319 -9.679 -12.054 1.00 96.12 403 LEU A C 1
ATOM 3291 O O . LEU A 1 403 ? 18.877 -8.593 -11.670 1.00 96.12 403 LEU A O 1
ATOM 3295 N N . GLU A 1 404 ? 20.306 -10.309 -11.410 1.00 95.19 404 GLU A N 1
ATOM 3296 C CA . GLU A 1 404 ? 21.035 -9.700 -10.295 1.00 95.19 404 GLU A CA 1
ATOM 3297 C C . GLU A 1 404 ? 21.656 -8.357 -10.712 1.00 95.19 404 GLU A C 1
ATOM 3299 O O . GLU A 1 404 ? 22.187 -8.249 -11.822 1.00 95.19 404 GLU A O 1
ATOM 3304 N N . PRO A 1 405 ? 21.656 -7.334 -9.833 1.00 94.06 405 PRO A N 1
ATOM 3305 C CA . PRO A 1 405 ? 22.197 -6.013 -10.153 1.00 94.06 405 PRO A CA 1
ATOM 3306 C C . PRO A 1 405 ? 23.631 -6.036 -10.699 1.00 94.06 405 PRO A C 1
ATOM 3308 O O . PRO A 1 405 ? 23.985 -5.199 -11.523 1.00 94.06 405 PRO A O 1
ATOM 3311 N N . GLU A 1 406 ? 24.451 -6.988 -10.255 1.00 95.75 406 GLU A N 1
ATOM 3312 C CA . GLU A 1 406 ? 25.838 -7.170 -10.683 1.00 95.75 406 GLU A CA 1
ATOM 3313 C C . GLU A 1 406 ? 25.963 -7.664 -12.131 1.00 95.75 406 GLU A C 1
ATOM 3315 O O . GLU A 1 406 ? 26.992 -7.425 -12.758 1.00 95.75 406 GLU A O 1
ATOM 3320 N N . ASN A 1 407 ? 24.935 -8.330 -12.669 1.00 97.19 407 ASN A N 1
ATOM 3321 C CA . ASN A 1 407 ? 24.901 -8.836 -14.045 1.00 97.19 407 ASN A CA 1
ATOM 3322 C C . ASN A 1 407 ? 24.192 -7.882 -15.024 1.00 97.19 407 ASN A C 1
ATOM 3324 O O . ASN A 1 407 ? 24.091 -8.179 -16.216 1.00 97.19 407 ASN A O 1
ATOM 3328 N N . VAL A 1 408 ? 23.692 -6.741 -14.540 1.00 96.31 408 VAL A N 1
ATOM 3329 C CA . VAL A 1 408 ? 22.953 -5.758 -15.340 1.00 96.31 408 VAL A CA 1
ATOM 3330 C C . VAL A 1 408 ? 23.814 -4.519 -15.577 1.00 96.31 408 VAL A C 1
ATOM 3332 O O . VAL A 1 408 ? 24.179 -3.793 -14.651 1.00 96.31 408 VAL A O 1
ATOM 3335 N N . ASN A 1 409 ? 24.091 -4.210 -16.844 1.00 95.06 409 ASN A N 1
ATOM 3336 C CA . ASN A 1 409 ? 24.732 -2.958 -17.225 1.00 95.06 409 ASN A CA 1
ATOM 3337 C C . ASN A 1 409 ? 23.694 -1.828 -17.300 1.00 95.06 409 ASN A C 1
ATOM 3339 O O . ASN A 1 409 ? 23.019 -1.636 -18.315 1.00 95.06 409 ASN A O 1
ATOM 3343 N N . TYR A 1 410 ? 23.574 -1.055 -16.219 1.00 92.00 410 TYR A N 1
ATOM 3344 C CA . TYR A 1 410 ? 22.569 0.006 -16.107 1.00 92.00 410 TYR A CA 1
ATOM 3345 C C . TYR A 1 410 ? 22.767 1.180 -17.082 1.00 92.00 410 TYR A C 1
ATOM 3347 O O . TYR A 1 410 ? 21.778 1.804 -17.465 1.00 92.00 410 TYR A O 1
ATOM 3355 N N . ASP A 1 411 ? 23.992 1.464 -17.534 1.00 90.25 411 ASP A N 1
ATOM 3356 C CA . ASP A 1 411 ? 24.253 2.532 -18.512 1.00 90.25 411 ASP A CA 1
ATOM 3357 C C . ASP A 1 411 ? 23.756 2.136 -19.912 1.00 90.25 411 ASP A C 1
ATOM 3359 O O . ASP A 1 411 ? 23.098 2.914 -20.619 1.00 90.25 411 ASP A O 1
ATOM 3363 N N . ILE A 1 412 ? 24.016 0.884 -20.302 1.00 92.81 412 ILE A N 1
ATOM 3364 C CA . ILE A 1 412 ? 23.494 0.312 -21.547 1.00 92.81 412 ILE A CA 1
ATOM 3365 C C . ILE A 1 412 ? 21.974 0.159 -21.450 1.00 92.81 412 ILE A C 1
ATOM 3367 O O . ILE A 1 412 ? 21.270 0.533 -22.387 1.00 92.81 412 ILE A O 1
ATOM 3371 N N . LEU A 1 413 ? 21.447 -0.288 -20.306 1.00 93.12 413 LEU A N 1
ATOM 3372 C CA . LEU A 1 413 ? 20.008 -0.389 -20.062 1.00 93.12 413 LEU A CA 1
ATOM 3373 C C . LEU A 1 413 ? 19.301 0.970 -20.161 1.00 93.12 413 LEU A C 1
ATOM 3375 O O . LEU A 1 413 ? 18.241 1.071 -20.776 1.00 93.12 413 LEU A O 1
ATOM 3379 N N . ALA A 1 414 ? 19.889 2.036 -19.618 1.00 91.06 414 ALA A N 1
ATOM 3380 C CA . ALA A 1 414 ? 19.355 3.388 -19.760 1.00 91.06 414 ALA A CA 1
ATOM 3381 C C . ALA A 1 414 ? 19.302 3.821 -21.236 1.00 91.06 414 ALA A C 1
ATOM 3383 O O . ALA A 1 414 ? 18.301 4.380 -21.692 1.00 91.06 414 ALA A O 1
ATOM 3384 N N . THR A 1 415 ? 20.343 3.500 -22.010 1.00 90.00 415 THR A N 1
ATOM 3385 C CA . THR A 1 415 ? 20.388 3.762 -23.458 1.00 90.00 415 THR A CA 1
ATOM 3386 C C . THR A 1 415 ? 19.339 2.942 -24.214 1.00 90.00 415 THR A C 1
ATOM 3388 O O . THR A 1 415 ? 18.637 3.479 -25.074 1.00 90.00 415 THR A O 1
ATOM 3391 N N . TYR A 1 416 ? 19.183 1.663 -23.867 1.00 91.00 416 TYR A N 1
ATOM 3392 C CA . TYR A 1 416 ? 18.153 0.770 -24.393 1.00 91.00 416 TYR A CA 1
ATOM 3393 C C . TYR A 1 416 ? 16.753 1.352 -24.150 1.00 91.00 416 TYR A C 1
ATOM 3395 O O . TYR A 1 416 ? 15.975 1.544 -25.086 1.00 91.00 416 TYR A O 1
ATOM 3403 N N . LEU A 1 417 ? 16.455 1.735 -22.906 1.00 91.81 417 LEU A N 1
ATOM 3404 C CA . LEU A 1 417 ? 15.171 2.311 -22.512 1.00 91.81 417 LEU A CA 1
ATOM 3405 C C . LEU A 1 417 ? 14.906 3.665 -23.166 1.00 91.81 417 LEU A C 1
ATOM 3407 O O . LEU A 1 417 ? 13.764 3.950 -23.519 1.00 91.81 417 LEU A O 1
ATOM 3411 N N . ARG A 1 418 ? 15.937 4.481 -23.408 1.00 90.88 418 ARG A N 1
ATOM 3412 C CA . ARG A 1 418 ? 15.792 5.721 -24.180 1.00 90.88 418 ARG A CA 1
ATOM 3413 C C . ARG A 1 418 ? 15.284 5.444 -25.597 1.00 90.88 418 ARG A C 1
ATOM 3415 O O . ARG A 1 418 ? 14.396 6.150 -26.064 1.00 90.88 418 ARG A O 1
ATOM 3422 N N . ARG A 1 419 ? 15.770 4.388 -26.260 1.00 86.88 419 ARG A N 1
ATOM 3423 C CA . ARG A 1 419 ? 15.273 3.975 -27.589 1.00 86.88 419 ARG A CA 1
ATOM 3424 C C . ARG A 1 419 ? 13.832 3.480 -27.545 1.00 86.88 419 ARG A C 1
ATOM 3426 O O . ARG A 1 419 ? 13.044 3.814 -28.429 1.00 86.88 419 ARG A O 1
ATOM 3433 N N . VAL A 1 420 ? 13.474 2.724 -26.507 1.00 87.31 420 VAL A N 1
ATOM 3434 C CA . VAL A 1 420 ? 12.082 2.317 -26.255 1.00 87.31 420 VAL A CA 1
ATOM 3435 C C . VAL A 1 420 ? 11.195 3.557 -26.077 1.00 87.31 420 VAL A C 1
ATOM 3437 O O . VAL A 1 420 ? 10.134 3.663 -26.688 1.00 87.31 420 VAL A O 1
ATOM 3440 N N . ALA A 1 421 ? 11.661 4.546 -25.319 1.00 88.00 421 ALA A N 1
ATOM 3441 C CA . ALA A 1 421 ? 10.951 5.794 -25.078 1.00 88.00 421 ALA A CA 1
ATOM 3442 C C . ALA A 1 421 ? 10.789 6.662 -26.339 1.00 88.00 421 ALA A C 1
ATOM 3444 O O . ALA A 1 421 ? 9.718 7.235 -26.551 1.00 88.00 421 ALA A O 1
ATOM 3445 N N . ASP A 1 422 ? 11.785 6.691 -27.229 1.00 84.44 422 ASP A N 1
ATOM 3446 C CA . ASP A 1 422 ? 11.681 7.355 -28.537 1.00 84.44 422 ASP A CA 1
ATOM 3447 C C . ASP A 1 422 ? 10.559 6.735 -29.390 1.00 84.44 422 ASP A C 1
ATOM 3449 O O . ASP A 1 422 ? 9.816 7.448 -30.071 1.00 84.44 422 ASP A O 1
ATOM 3453 N N . LYS A 1 423 ? 10.365 5.408 -29.311 1.00 80.94 423 LYS A N 1
ATOM 3454 C CA . LYS A 1 423 ? 9.254 4.714 -29.986 1.00 80.94 423 LYS A CA 1
ATOM 3455 C C . LYS A 1 423 ? 7.892 5.119 -29.420 1.00 80.94 423 LYS A C 1
ATOM 3457 O O . LYS A 1 423 ? 6.943 5.278 -30.190 1.00 80.94 423 LYS A O 1
ATOM 3462 N N . CYS A 1 424 ? 7.820 5.348 -28.109 1.00 81.00 424 CYS A N 1
ATOM 3463 C CA . CYS A 1 424 ? 6.651 5.904 -27.426 1.00 81.00 424 CYS A CA 1
ATOM 3464 C C . CYS A 1 424 ? 6.449 7.407 -27.691 1.00 81.00 424 CYS A C 1
ATOM 3466 O O . CYS A 1 424 ? 5.461 7.969 -27.223 1.00 81.00 424 CYS A O 1
ATOM 3468 N N . LYS A 1 425 ? 7.344 8.049 -28.461 1.00 84.56 425 LYS A N 1
ATOM 3469 C CA . LYS A 1 425 ? 7.359 9.492 -28.749 1.00 84.56 425 LYS A CA 1
ATOM 3470 C C . LYS A 1 425 ? 7.534 10.361 -27.499 1.00 84.56 425 LYS A C 1
ATOM 3472 O O . LYS A 1 425 ? 7.089 11.507 -27.486 1.00 84.56 425 LYS A O 1
ATOM 3477 N N . ILE A 1 426 ? 8.187 9.830 -26.466 1.00 85.50 426 ILE A N 1
ATOM 3478 C CA . ILE A 1 426 ? 8.581 10.619 -25.297 1.00 85.50 426 ILE A CA 1
ATOM 3479 C C . ILE A 1 426 ? 9.692 11.582 -25.743 1.00 85.50 426 ILE A C 1
ATOM 3481 O O . ILE A 1 426 ? 10.684 11.113 -26.312 1.00 85.50 426 ILE A O 1
ATOM 3485 N N . PRO A 1 427 ? 9.565 12.901 -25.506 1.00 87.25 427 PRO A N 1
ATOM 3486 C CA . PRO A 1 427 ? 10.584 13.873 -25.885 1.00 87.25 427 PRO A CA 1
ATOM 3487 C C . PRO A 1 427 ? 11.971 13.530 -25.333 1.00 87.25 427 PRO A C 1
ATOM 3489 O O . PRO A 1 427 ? 12.108 12.985 -24.240 1.00 87.25 427 PRO A O 1
ATOM 3492 N N . ALA A 1 428 ? 13.021 13.902 -26.066 1.00 87.56 428 ALA A N 1
ATOM 3493 C CA . ALA A 1 428 ? 14.397 13.725 -25.598 1.00 87.56 428 ALA A CA 1
ATOM 3494 C C . ALA A 1 428 ? 14.733 14.603 -24.373 1.00 87.56 428 ALA A C 1
ATOM 3496 O O . ALA A 1 428 ? 15.699 14.315 -23.672 1.00 87.56 428 ALA A O 1
ATOM 3497 N N . THR A 1 429 ? 13.947 15.657 -24.118 1.00 88.88 429 THR A N 1
ATOM 3498 C CA . THR A 1 429 ? 14.036 16.510 -22.919 1.00 88.88 429 THR A CA 1
ATOM 3499 C C . THR A 1 429 ? 13.552 15.804 -21.655 1.00 88.88 429 THR A C 1
ATOM 3501 O O . THR A 1 429 ? 14.057 16.090 -20.575 1.00 88.88 429 THR A O 1
ATOM 3504 N N . CYS A 1 430 ? 12.640 14.841 -21.794 1.00 89.94 430 CYS A N 1
ATOM 3505 C CA . CYS A 1 430 ? 12.128 14.011 -20.711 1.00 89.94 430 CYS A CA 1
ATOM 3506 C C . CYS A 1 430 ? 13.160 12.934 -20.354 1.00 89.94 430 CYS A C 1
ATOM 3508 O O . CYS A 1 430 ? 13.208 11.871 -20.984 1.00 89.94 430 CYS A O 1
ATOM 3510 N N . LEU A 1 431 ? 14.032 13.228 -19.389 1.00 91.44 431 LEU A N 1
ATOM 3511 C CA . LEU A 1 431 ? 15.110 12.338 -18.949 1.00 91.44 431 LEU A CA 1
ATOM 3512 C C . LEU A 1 431 ? 14.582 11.195 -18.076 1.00 91.44 431 LEU A C 1
ATOM 3514 O O . LEU A 1 431 ? 13.459 11.250 -17.592 1.00 91.44 431 LEU A O 1
ATOM 3518 N N . LEU A 1 432 ? 15.382 10.141 -17.887 1.00 91.69 432 LEU A N 1
ATOM 3519 C CA . LEU A 1 432 ? 15.061 9.101 -16.905 1.00 91.69 432 LEU A CA 1
ATOM 3520 C C . LEU A 1 432 ? 14.995 9.728 -15.512 1.00 91.69 432 LEU A C 1
ATOM 3522 O O . LEU A 1 432 ? 15.976 10.324 -15.063 1.00 91.69 432 LEU A O 1
ATOM 3526 N N . SER A 1 433 ? 13.866 9.545 -14.833 1.00 89.75 433 SER A N 1
ATOM 3527 C CA . SER A 1 433 ? 13.656 10.073 -13.491 1.00 89.75 433 SER A CA 1
ATOM 3528 C C . SER A 1 433 ? 14.666 9.476 -12.520 1.00 89.75 433 SER A C 1
ATOM 3530 O O . SER A 1 433 ? 14.992 8.289 -12.592 1.00 89.75 433 SER A O 1
ATOM 3532 N N . ILE A 1 434 ? 15.128 10.289 -11.575 1.00 86.94 434 ILE A N 1
ATOM 3533 C CA . ILE A 1 434 ? 16.036 9.861 -10.510 1.00 86.94 434 ILE A CA 1
ATOM 3534 C C . ILE A 1 434 ? 15.259 9.765 -9.202 1.00 86.94 434 ILE A C 1
ATOM 3536 O O . ILE A 1 434 ? 14.543 10.685 -8.811 1.00 86.94 434 ILE A O 1
ATOM 3540 N N . SER A 1 435 ? 15.414 8.649 -8.494 1.00 80.50 435 SER A N 1
ATOM 3541 C CA . SER A 1 435 ? 14.831 8.501 -7.165 1.00 80.50 435 SER A CA 1
ATOM 3542 C C . SER A 1 435 ? 15.549 9.409 -6.171 1.00 80.50 435 SER A C 1
ATOM 3544 O O . SER A 1 435 ? 16.736 9.228 -5.901 1.00 80.50 435 SER A O 1
ATOM 3546 N N . ASN A 1 436 ? 14.808 10.318 -5.536 1.00 74.50 436 ASN A N 1
ATOM 3547 C CA . ASN A 1 436 ? 15.331 11.195 -4.481 1.00 74.50 436 ASN A CA 1
ATOM 3548 C C . ASN A 1 436 ? 15.892 10.428 -3.267 1.00 74.50 436 ASN A C 1
ATOM 3550 O O . ASN A 1 436 ? 16.631 10.999 -2.470 1.00 74.50 436 ASN A O 1
ATOM 3554 N N . LYS A 1 437 ? 15.526 9.149 -3.089 1.00 73.38 437 LYS A N 1
ATOM 3555 C CA . LYS A 1 437 ? 15.961 8.326 -1.948 1.00 73.38 437 LYS A CA 1
ATOM 3556 C C . LYS A 1 437 ? 17.202 7.497 -2.260 1.00 73.38 437 LYS A C 1
ATOM 3558 O O . LYS A 1 437 ? 18.102 7.430 -1.432 1.00 73.38 437 LYS A O 1
ATOM 3563 N N . THR A 1 438 ? 17.250 6.850 -3.425 1.00 75.81 438 THR A N 1
ATOM 3564 C CA . THR A 1 438 ? 18.379 5.976 -3.796 1.00 75.81 438 THR A CA 1
ATOM 3565 C C . THR A 1 438 ? 19.426 6.684 -4.647 1.00 75.81 438 THR A C 1
ATOM 3567 O O . THR A 1 438 ? 20.522 6.153 -4.807 1.00 75.81 438 THR A O 1
ATOM 3570 N N . ASN A 1 439 ? 19.102 7.863 -5.190 1.00 82.62 439 ASN A N 1
ATOM 3571 C CA . ASN A 1 439 ? 19.900 8.591 -6.175 1.00 82.62 439 ASN A CA 1
ATOM 3572 C C . ASN A 1 439 ? 20.264 7.731 -7.402 1.00 82.62 439 ASN A C 1
ATOM 3574 O O . ASN A 1 439 ? 21.336 7.874 -7.987 1.00 82.62 439 ASN A O 1
ATOM 3578 N N . LYS A 1 440 ? 19.375 6.796 -7.761 1.00 82.69 440 LYS A N 1
ATOM 3579 C CA . LYS A 1 440 ? 19.493 5.913 -8.927 1.00 82.69 440 LYS A CA 1
ATOM 3580 C C . LYS A 1 440 ? 18.372 6.205 -9.930 1.00 82.69 440 LYS A C 1
ATOM 3582 O O . LYS A 1 440 ? 17.302 6.655 -9.504 1.00 82.69 440 LYS A O 1
ATOM 3587 N N . PRO A 1 441 ? 18.579 5.918 -11.228 1.00 86.75 441 PRO A N 1
ATOM 3588 C CA . PRO A 1 441 ? 17.506 5.939 -12.214 1.00 86.75 441 PRO A CA 1
ATOM 3589 C C . PRO A 1 441 ? 16.326 5.065 -11.782 1.00 86.75 441 PRO A C 1
ATOM 3591 O O . PRO A 1 441 ? 16.518 3.961 -11.272 1.00 86.75 441 PRO A O 1
ATOM 3594 N N . CYS A 1 442 ? 15.109 5.552 -12.005 1.00 89.19 442 CYS A N 1
ATOM 3595 C CA . CYS A 1 442 ? 13.856 4.852 -11.734 1.00 89.19 442 CYS A CA 1
ATOM 3596 C C . CYS A 1 442 ? 13.607 3.762 -12.787 1.00 89.19 442 CYS A C 1
ATOM 3598 O O . CYS A 1 442 ? 12.701 3.873 -13.617 1.00 89.19 442 CYS A O 1
ATOM 3600 N N . ILE A 1 443 ? 14.449 2.729 -12.748 1.00 92.06 443 ILE A N 1
ATOM 3601 C CA . ILE A 1 443 ? 14.400 1.543 -13.598 1.00 92.06 443 ILE A CA 1
ATOM 3602 C C . ILE A 1 443 ? 14.163 0.324 -12.710 1.00 92.06 443 ILE A C 1
ATOM 3604 O O . ILE A 1 443 ? 14.871 0.127 -11.721 1.00 92.06 443 ILE A O 1
ATOM 3608 N N . GLY A 1 444 ? 13.196 -0.505 -13.086 1.00 91.75 444 GLY A N 1
ATOM 3609 C CA . GLY A 1 444 ? 12.982 -1.822 -12.499 1.00 91.75 444 GLY A CA 1
ATOM 3610 C C . GLY A 1 444 ? 13.211 -2.912 -13.538 1.00 91.75 444 GLY A C 1
ATOM 3611 O O . GLY A 1 444 ? 12.793 -2.763 -14.681 1.00 91.75 444 GLY A O 1
ATOM 3612 N N . ILE A 1 445 ? 13.865 -4.004 -13.153 1.00 93.62 445 ILE A N 1
ATOM 3613 C CA . ILE A 1 445 ? 13.988 -5.223 -13.959 1.00 93.62 445 ILE A CA 1
ATOM 3614 C C . ILE A 1 445 ? 13.522 -6.397 -13.102 1.00 93.62 445 ILE A C 1
ATOM 3616 O O . ILE A 1 445 ? 13.926 -6.514 -11.945 1.00 93.62 445 ILE A O 1
ATOM 3620 N N . TYR A 1 446 ? 12.609 -7.209 -13.629 1.00 93.12 446 TYR A N 1
ATOM 3621 C CA . TYR A 1 446 ? 11.877 -8.199 -12.844 1.00 93.12 446 TYR A CA 1
ATOM 3622 C C . TYR A 1 446 ? 11.810 -9.536 -13.572 1.00 93.12 446 TYR A C 1
ATOM 3624 O O . TYR A 1 446 ? 11.500 -9.583 -14.765 1.00 93.12 446 TYR A O 1
ATOM 3632 N N . ASN A 1 447 ? 12.017 -10.611 -12.811 1.00 94.12 447 ASN A N 1
ATOM 3633 C CA . ASN A 1 447 ? 11.641 -11.959 -13.205 1.00 94.12 447 ASN A CA 1
ATOM 3634 C C . ASN A 1 447 ? 10.115 -12.097 -13.074 1.00 94.12 447 ASN A C 1
ATOM 3636 O O . ASN A 1 447 ? 9.563 -11.946 -11.984 1.00 94.12 447 ASN A O 1
ATOM 3640 N N . ILE A 1 448 ? 9.436 -12.344 -14.193 1.00 92.62 448 ILE A N 1
ATOM 3641 C CA . ILE A 1 448 ? 7.980 -12.545 -14.268 1.00 92.62 448 ILE A CA 1
ATOM 3642 C C . ILE A 1 448 ? 7.603 -13.891 -14.906 1.00 92.62 448 ILE A C 1
ATOM 3644 O O . ILE A 1 448 ? 6.432 -14.107 -15.236 1.00 92.62 448 ILE A O 1
ATOM 3648 N N . SER A 1 449 ? 8.581 -14.797 -15.032 1.00 92.50 449 SER A N 1
ATOM 3649 C CA . SER A 1 449 ? 8.404 -16.158 -15.565 1.00 92.50 449 SER A CA 1
ATOM 3650 C C . SER A 1 449 ? 7.439 -17.007 -14.737 1.00 92.50 449 SER A C 1
ATOM 3652 O O . SER A 1 449 ? 6.844 -17.955 -15.249 1.00 92.50 449 SER A O 1
ATOM 3654 N N . GLU A 1 450 ? 7.220 -16.640 -13.474 1.00 91.88 450 GLU A N 1
ATOM 3655 C CA . GLU A 1 450 ? 6.306 -17.312 -12.562 1.00 91.88 450 GLU A CA 1
ATOM 3656 C C . GLU A 1 450 ? 5.372 -16.321 -11.863 1.00 91.88 450 GLU A C 1
ATOM 3658 O O . GLU A 1 450 ? 5.709 -15.181 -11.541 1.00 91.88 450 GLU A O 1
ATOM 3663 N N . ARG A 1 451 ? 4.153 -16.786 -11.598 1.00 89.06 451 ARG A N 1
ATOM 3664 C CA . ARG A 1 451 ? 3.162 -16.123 -10.753 1.00 89.06 451 ARG A CA 1
ATOM 3665 C C . ARG A 1 451 ? 2.797 -17.069 -9.627 1.00 89.06 451 ARG A C 1
ATOM 3667 O O . ARG A 1 451 ? 2.667 -18.270 -9.836 1.00 89.06 451 ARG A O 1
ATOM 3674 N N . HIS A 1 452 ? 2.576 -16.526 -8.438 1.00 87.38 452 HIS A N 1
ATOM 3675 C CA . HIS A 1 452 ? 2.294 -17.335 -7.258 1.00 87.38 452 HIS A CA 1
ATOM 3676 C C . HIS A 1 452 ? 0.937 -16.966 -6.681 1.00 87.38 452 HIS A C 1
ATOM 3678 O O . HIS A 1 452 ? 0.625 -15.785 -6.520 1.00 87.38 452 HIS A O 1
ATOM 3684 N N . CYS A 1 453 ? 0.155 -17.977 -6.322 1.00 88.69 453 CYS A N 1
ATOM 3685 C CA . CYS A 1 453 ? -1.104 -17.810 -5.611 1.00 88.69 453 CYS A CA 1
ATOM 3686 C C . CYS A 1 453 ? -1.115 -18.709 -4.375 1.00 88.69 453 CYS A C 1
ATOM 3688 O O . CYS A 1 453 ? -0.560 -19.804 -4.398 1.00 88.69 453 CYS A O 1
ATOM 3690 N N . ALA A 1 454 ? -1.722 -18.258 -3.280 1.00 88.25 454 ALA A N 1
ATOM 3691 C CA . ALA A 1 454 ? -1.964 -19.134 -2.142 1.00 88.25 454 ALA A CA 1
ATOM 3692 C C . ALA A 1 454 ? -3.197 -20.004 -2.421 1.00 88.25 454 ALA A C 1
ATOM 3694 O O . ALA A 1 454 ? -4.247 -19.477 -2.781 1.00 88.25 454 ALA A O 1
ATOM 3695 N N . ASN A 1 455 ? -3.114 -21.311 -2.158 1.00 87.56 455 ASN A N 1
ATOM 3696 C CA . ASN A 1 455 ? -4.245 -22.234 -2.358 1.00 87.56 455 ASN A CA 1
ATOM 3697 C C . ASN A 1 455 ? -5.460 -21.875 -1.488 1.00 87.56 455 ASN A C 1
ATOM 3699 O O . ASN A 1 455 ? -6.597 -22.237 -1.788 1.00 87.56 455 ASN A O 1
ATOM 3703 N N . LYS A 1 456 ? -5.213 -21.210 -0.353 1.00 89.88 456 LYS A N 1
ATOM 3704 C CA . LYS A 1 456 ? -6.237 -20.756 0.588 1.00 89.88 456 LYS A CA 1
ATOM 3705 C C . LYS A 1 456 ? -5.938 -19.323 1.025 1.00 89.88 456 LYS A C 1
ATOM 3707 O O . LYS A 1 456 ? -4.790 -19.044 1.368 1.00 89.88 456 LYS A O 1
ATOM 3712 N N . PRO A 1 457 ? -6.957 -18.451 1.106 1.00 90.06 457 PRO A N 1
ATOM 3713 C CA . PRO A 1 457 ? -6.768 -17.057 1.499 1.00 90.06 457 PRO A CA 1
ATOM 3714 C C . PRO A 1 457 ? -6.623 -16.870 3.016 1.00 90.06 457 PRO A C 1
ATOM 3716 O O . PRO A 1 457 ? -6.191 -15.815 3.465 1.00 90.06 457 PRO A O 1
ATOM 3719 N N . SER A 1 458 ? -7.003 -17.863 3.828 1.00 92.94 458 SER A N 1
ATOM 3720 C CA . SER A 1 458 ? -6.996 -17.745 5.288 1.00 92.94 458 SER A CA 1
ATOM 3721 C C . SER A 1 458 ? -6.836 -19.092 5.993 1.00 92.94 458 SER A C 1
ATOM 3723 O O . SER A 1 458 ? -7.055 -20.164 5.417 1.00 92.94 458 SER A O 1
ATOM 3725 N N . LYS A 1 459 ? -6.438 -19.028 7.268 1.00 90.25 459 LYS A N 1
ATOM 3726 C CA . LYS A 1 459 ? -6.363 -20.160 8.196 1.00 90.25 459 LYS A CA 1
ATOM 3727 C C . LYS A 1 459 ? -6.822 -19.716 9.580 1.00 90.25 459 LYS A C 1
ATOM 3729 O O . LYS A 1 459 ? -6.531 -18.599 9.997 1.00 90.25 459 LYS A O 1
ATOM 3734 N N . PHE A 1 460 ? -7.487 -20.613 10.299 1.00 88.69 460 PHE A N 1
ATOM 3735 C CA . PHE A 1 460 ? -7.758 -20.440 11.723 1.00 88.69 460 PHE A CA 1
ATOM 3736 C C . PHE A 1 460 ? -6.685 -21.170 12.522 1.00 88.69 460 PHE A C 1
ATOM 3738 O O . PHE A 1 460 ? -6.441 -22.357 12.306 1.00 88.69 460 PHE A O 1
ATOM 3745 N N . LEU A 1 461 ? -6.050 -20.454 13.442 1.00 80.38 461 LEU A N 1
ATOM 3746 C CA . LEU A 1 461 ? -5.102 -21.030 14.384 1.00 80.38 461 LEU A CA 1
ATOM 3747 C C . LEU A 1 461 ? -5.883 -21.418 15.640 1.00 80.38 461 LEU A C 1
ATOM 3749 O O . LEU A 1 461 ? -6.162 -20.573 16.489 1.00 80.38 461 LEU A O 1
ATOM 3753 N N . ALA A 1 462 ? -6.300 -22.679 15.713 1.00 64.88 462 ALA A N 1
ATOM 3754 C CA . ALA A 1 462 ? -6.838 -23.258 16.938 1.00 64.88 462 ALA A CA 1
ATOM 3755 C C . ALA A 1 462 ? -5.690 -23.920 17.713 1.00 64.88 462 ALA A C 1
ATOM 3757 O O . ALA A 1 462 ? -4.848 -24.589 17.110 1.00 64.88 462 ALA A O 1
ATOM 3758 N N . GLU A 1 463 ? -5.659 -23.748 19.035 1.00 57.09 463 GLU A N 1
ATOM 3759 C CA . GLU A 1 463 ? -4.878 -24.650 19.884 1.00 57.09 463 GLU A CA 1
ATOM 3760 C C . GLU A 1 463 ? -5.452 -26.070 19.740 1.00 57.09 463 GLU A C 1
ATOM 3762 O O . GLU A 1 463 ? -6.674 -26.250 19.801 1.00 57.09 463 GLU A O 1
ATOM 3767 N N . VAL A 1 464 ? -4.572 -27.048 19.506 1.00 42.44 464 VAL A N 1
ATOM 3768 C CA . VAL A 1 464 ? -4.886 -28.486 19.585 1.00 42.44 464 VAL A CA 1
ATOM 3769 C C . VAL A 1 464 ? -4.774 -28.940 21.030 1.00 42.44 464 VAL A C 1
ATOM 3771 O O . VAL A 1 464 ? -3.759 -28.572 21.668 1.00 42.44 464 VAL A O 1
#

Solvent-accessible surface area (backbone atoms only — not comparable to full-atom values): 27180 Å² total; per-residue (Å²): 142,91,86,85,79,84,81,80,67,77,74,82,47,46,43,49,61,31,46,48,51,28,60,66,39,88,46,52,56,53,28,54,55,29,41,53,56,24,52,49,22,32,51,58,43,53,51,55,53,50,67,66,48,74,78,68,80,85,79,87,84,92,84,80,92,78,89,77,83,84,81,87,82,85,73,81,87,72,88,68,81,79,89,63,73,68,82,76,74,60,80,82,76,81,84,83,80,88,87,84,61,90,55,57,78,46,100,78,52,60,39,19,64,55,34,26,52,50,49,45,71,64,40,56,84,58,44,76,76,47,38,60,25,57,51,28,49,50,50,52,57,66,30,68,68,39,52,50,51,47,51,54,49,55,52,48,51,53,55,48,53,59,51,30,75,76,65,76,59,76,69,67,90,66,50,18,39,38,29,35,20,66,41,58,68,24,28,51,50,50,41,49,39,40,51,62,64,36,26,37,50,37,33,32,17,56,53,67,63,67,81,49,69,59,72,41,78,48,50,78,66,51,48,49,51,43,47,47,61,18,42,33,56,65,38,71,71,44,67,47,97,79,34,46,55,44,34,45,33,58,50,28,52,43,37,46,54,52,21,46,53,39,40,43,45,75,41,56,47,21,35,79,72,50,72,48,71,85,88,49,105,80,61,60,51,41,37,40,46,58,55,55,88,53,67,70,61,57,69,39,65,26,76,42,82,44,85,35,60,61,94,86,44,60,63,44,64,75,71,64,59,55,70,46,81,40,80,39,97,48,53,39,39,37,37,38,33,20,42,61,86,87,74,79,82,77,72,70,78,45,77,46,73,61,64,89,53,80,93,66,66,63,52,42,68,38,37,44,41,46,68,72,91,33,40,35,39,39,36,29,44,47,71,68,40,35,44,77,66,45,25,28,71,62,95,54,93,47,65,71,68,32,65,32,74,92,30,43,36,63,70,48,39,51,55,52,49,50,55,56,36,51,75,74,66,51,55,88,84,40,44,73,29,64,35,92,86,76,75,40,66,46,64,48,76,42,78,38,45,59,41,78,45,61,79,59,97,76,83,84,88,71,89,129

InterPro domains:
  IPR036188 FAD/NAD(P)-binding domain superfamily [G3DSA:3.50.50.60] (93-463)
  IPR036188 FAD/NAD(P)-binding domain superfamily [SSF51905] (173-328)
  IPR057494 [F-actin]-monooxygenase MICAL1-3-like, Rossman domain [PF25413] (360-424)

Foldseek 3Di:
DPDPDPPPPPLPLPLLVLVVQLLPDQKLQSNVVSLVSNLVSLLVSVVVVVVVCVVDPDDDDDDDDDDDDDDDDPDPDDPDDPPDPVVVPDDDDDDDDDDDDPCLSPPPQLWLQSLLVSSCVSPCPSDPLCVLLNVLLVCLLVDPVLVVLVVVVVVVLVVVVVVCVVPVADADPFAAEEEEALFLVRLVVLSVCLSNGGRAAEYEAQASIDQFFDKDQQDPVSLVVCVSNPLCSSPVVDPPPPRSIDTRSSSSSSSVSSSVSSVHHYFYNKAWDAKDDDPDSPDNFIATDIPHPDPCNNPDTHDHYHYPPPDPDPVCVRVVFDKDKDFFPAFKKKKFWWADPVPDPDPDWDWDAWDADDDLTQTFHIWTFDDDRTTMIMTGGDPVSCVVLCQFPDDDDDSVVSPPPVRGDVVSVLVSVVVVVVVVVNDPVGHQDAGPVPRHGPMDMDGRRIDMDGPDNDDRDDDD

Organism: NCBI:txid1754190

Radius of gyration: 26.48 Å; Cα contacts (8 Å, |Δi|>4): 654; chains: 1; bounding box: 68×74×69 Å

Secondary structure (DSSP, 8-state):
---SS------TT-HHHHHHHHHH--SHHHHHHHHHHHHHHHHHHHHHHHHHHTT-------------PPPPP------SPP-S-GGGGSPP---------TTTTSTT---HHHHHHHHHHHHTTT-GGGHHHHHHHHHHHH-HHHHHHHHHHHHHHHHHHHHHHHH------S-EEEEE--SHHHHHHHHHHHHTT-SEEEEE-S-SS----PEEEPPHHHHHHHHHTTHHHHSTTTTSTT--EEEHHHHHHHHHHHHHHTT-EEESS-EEEEEE--S-TT-SSBEEEEE-S-HHHHT--BSEEEE-S-TT-HHHHHTT--EEEEE-S-SEEEEEEE---S-------EEEPP---TTTT--EEEEEEEESSSEEEEEEE-HHHHHHTTSBSS--SSHHHHTSGGGB-HHHHHHHHHHHHHHTT--TTSPBPB-TTT-SBSEEEEE-SEEEEES-S-------

Mean predicted aligned error: 11.67 Å

pLDDT: mean 77.75, std 20.86, range [26.06, 98.44]